Protein AF-A0A7S2LI93-F1 (afdb_monomer)

pLDDT: mean 73.01, std 23.86, range [32.16, 98.25]

Radius of gyration: 40.53 Å; Cα contacts (8 Å, |Δi|>4): 147; chains: 1; bounding box: 121×87×97 Å

Secondary structure (DSSP, 8-state):
-HHHHHHHHHHHHHHHHHHHHHHHHHHHHHHHTT----------------------------------------------------------------------------------------------------TTTSS-HHHHHHHHHHTT----S-HHHHHHHHHHHHHHHHHTTTTT-SS-SS--S----------GGGS-HHHHHHHHHHTT----S-HHHHHHHHHHSPPPGGGGGS---S--------SS---GGGS-HHHHHHHHHHTT----S-HHHHHHHHHHHHHHHHS--SS-----TTTS-HHHHHHHHHHTT----S-HHHHHHHHHHHHHHHHHHHHHHHHTTTS--------------TTTS-HHHHHHHHHHTT---TT--HHHHHHHHHH-

Mean predicted aligned error: 23.57 Å

InterPro domains:
  IPR003034 SAP domain [PF02037] (135-168)
  IPR003034 SAP domain [PF02037] (199-233)
  IPR003034 SAP domain [PF02037] (260-292)
  IPR003034 SAP domain [PF02037] (308-342)
  IPR003034 SAP domain [PF02037] (373-406)
  IPR003034 SAP domain [PS50800] (136-170)
  IPR003034 SAP domain [PS50800] (200-234)
  IPR003034 SAP domain [PS50800] (260-294)
  IPR003034 SAP domain [PS50800] (309-343)
  IPR003034 SAP domain [SM00513] (136-170)
  IPR003034 SAP domain [SM00513] (200-234)
  IPR003034 SAP domain [SM00513] (260-294)
  IPR003034 SAP domain [SM00513] (309-343)
  IPR003034 SAP domain [SM00513] (374-408)
  IPR036361 SAP domain superfamily [G3DSA:1.10.720.30] (111-182)
  IPR036361 SAP domain superfamily [G3DSA:1.10.720.30] (197-239)
  IPR036361 SAP domain superfamily [G3DSA:1.10.720.30] (240-297)
  IPR036361 SAP domain superfamily [G3DSA:1.10.720.30] (307-354)
  IPR036361 SAP domain superfamily [G3DSA:1.10.720.30] (355-408)
  IPR036361 SAP domain superfamily [SSF68906] (136-171)

Foldseek 3Di:
DVVVVVVVVVVVVVVVVVVVVVVVVVVVVVVVPPDDPPDDDDDDDDDDDDDDDDDDDDDDDDDDDDDDDDDDDDDDDDDDDDDDDDDDDDDDDDDDDDDDDDDDDDDDDDDDDDDDDDDDDDDDDDPPPPPPPQPLVPDDLVVLLVLCVVVVHDSDDDSVVSSVVNVVVVVVVVVVVVPVPPDDDDDDDDPPPPPPQPPCVPDDLVVLLVVCVLQVHDSDDDSVVSRVVCSVDPDDPVSVVPDDDDDDDDDDDPDDDPPLVPDDLVVLLVLCVVLVHDSDDDSVVSVVRSNVSVCVVVPPPPDPVPVVLVPDDLVVLLVLCVVVVHDSDDDSVVSVVRSVVVSVVVVVVVVVVVVVVPPPPPVPDPDPPPPPPLVPDDLVVLVVVCVVVVHDSPPDDSVVSSVVNVVD

Nearest PDB structures (foldseek):
  1zbh-assembly1_D  TM=9.101E-01  e=1.032E+00  Homo sapiens
  2kvu-assembly1_A  TM=5.995E-01  e=6.699E-01  Homo sapiens

Sequence (408 aa):
KAAAFDAVKEISRATRNLGSAVKRRISENANEVHGTGNMVAAKTHATPKAKRIEVVVQSARDEETSPDDCVRLREDYTMVCEEGASNSSPGNKRQSSQQQNESIGKKVKLNHEQGRFTGSTSLSTPLHVSNNDNMYSSLNLSELRQHCSNLNLSCKGTKATLITRLENQTTSTSTAFQDEVKSVNDVNDSMSIIEEDADFSGMKVVELREECQKRGIESNGRKAELVKRLNDHPMSHSDVQSLHVVGPKEKLSAEKIPEFRKMKVADLRGQCLMRGLSSDGKKADLIERLEEGAVLSLGKEPLEDILDFRKMNKTELREQCALRSIGDTGNKAELIKRLEENVQLGRQEYDQSNENVGDSISLDESNNLSPVNYKAMKVSELRQECKKRGIESRGLLKAQLVSALLGA

Organism: NCBI:txid163516

Solvent-accessible surface area (backbone atoms only — not comparable to full-atom values): 27825 Å² total; per-residue (Å²): 110,68,70,59,53,53,52,54,54,49,53,59,49,54,54,54,51,51,56,56,52,54,55,49,53,56,58,54,60,65,64,67,79,79,74,81,84,81,80,78,82,79,80,84,78,87,81,82,90,82,83,92,77,90,79,87,83,84,88,77,91,80,88,84,89,85,87,88,85,91,78,89,86,87,80,89,82,81,88,79,88,79,89,81,84,83,89,78,88,86,84,84,87,85,90,83,84,93,82,86,87,83,91,82,88,80,90,80,86,81,83,91,80,90,78,92,78,93,75,93,73,92,75,84,79,79,87,75,83,69,87,66,77,56,80,60,74,82,54,52,65,68,55,49,33,50,55,26,52,76,70,76,39,80,64,78,77,56,66,68,61,44,41,57,52,53,50,52,50,56,49,51,63,56,48,75,76,48,84,85,73,85,84,80,84,90,77,96,73,83,86,72,77,80,77,74,78,78,76,56,84,81,58,51,66,67,58,49,30,51,53,25,51,76,71,73,42,81,59,76,77,56,65,72,56,48,44,50,52,50,67,78,50,67,81,60,79,80,64,68,81,80,73,85,85,88,86,76,96,66,84,72,79,83,83,75,74,75,69,59,86,78,55,53,66,69,58,47,31,51,54,23,51,77,69,74,40,79,62,72,78,55,66,66,56,44,41,51,52,50,53,55,51,46,48,62,61,67,70,50,67,83,87,67,85,61,73,59,55,84,77,52,54,66,67,57,46,29,51,54,24,52,75,68,75,40,84,57,72,81,56,63,66,58,40,39,51,52,52,53,50,52,55,52,49,56,50,53,56,51,52,58,63,53,59,70,69,72,81,72,72,69,89,71,88,77,76,85,73,64,83,76,64,59,85,78,53,53,64,70,58,49,44,52,54,30,52,76,72,72,43,90,54,85,92,61,52,63,69,54,48,42,52,52,66,75,75,105

Structure (mmCIF, N/CA/C/O backbone):
data_AF-A0A7S2LI93-F1
#
_entry.id   AF-A0A7S2LI93-F1
#
loop_
_atom_site.group_PDB
_atom_site.id
_atom_site.type_symbol
_atom_site.label_atom_id
_atom_site.label_alt_id
_atom_site.label_comp_id
_atom_site.label_asym_id
_atom_site.label_entity_id
_atom_site.label_seq_id
_atom_site.pdbx_PDB_ins_code
_atom_site.Cartn_x
_atom_site.Cartn_y
_atom_site.Cartn_z
_atom_site.occupancy
_atom_site.B_iso_or_equiv
_atom_site.auth_seq_id
_atom_site.auth_comp_id
_atom_site.auth_asym_id
_atom_site.auth_atom_id
_atom_site.pdbx_PDB_model_num
ATOM 1 N N . LYS A 1 1 ? -25.533 -35.373 15.712 1.00 76.19 1 LYS A N 1
ATOM 2 C CA . LYS A 1 1 ? -24.337 -35.181 16.576 1.00 76.19 1 LYS A CA 1
ATOM 3 C C . LYS A 1 1 ? -23.227 -36.188 16.257 1.00 76.19 1 LYS A C 1
ATOM 5 O O . LYS A 1 1 ? -22.144 -35.725 15.948 1.00 76.19 1 LYS A O 1
ATOM 10 N N . ALA A 1 2 ? -23.482 -37.504 16.225 1.00 76.81 2 ALA A N 1
ATOM 11 C CA . ALA A 1 2 ? -22.471 -38.507 15.836 1.00 76.81 2 ALA A CA 1
ATOM 12 C C . ALA A 1 2 ? -21.859 -38.260 14.436 1.00 76.81 2 ALA A C 1
ATOM 14 O O . ALA A 1 2 ? -20.651 -38.099 14.326 1.00 76.81 2 ALA A O 1
ATOM 15 N N . ALA A 1 3 ? -22.691 -38.047 13.408 1.00 75.75 3 ALA A N 1
ATOM 16 C CA . ALA A 1 3 ? -22.215 -37.745 12.049 1.00 75.75 3 ALA A CA 1
ATOM 17 C C . ALA A 1 3 ? -21.351 -36.468 11.943 1.00 75.75 3 ALA A C 1
ATOM 19 O O . ALA A 1 3 ? -20.442 -36.391 11.124 1.00 75.75 3 ALA A O 1
ATOM 20 N N . ALA A 1 4 ? -21.599 -35.468 12.798 1.00 80.25 4 ALA A N 1
ATOM 21 C CA . ALA A 1 4 ? -20.785 -34.252 12.831 1.00 80.25 4 ALA A CA 1
ATOM 22 C C . ALA A 1 4 ? -19.398 -34.514 13.443 1.00 80.25 4 ALA A C 1
ATOM 24 O O . ALA A 1 4 ? -18.414 -33.910 13.028 1.00 80.25 4 ALA A O 1
ATOM 25 N N . PHE A 1 5 ? -19.308 -35.437 14.404 1.00 92.06 5 PHE A N 1
ATOM 26 C CA . PHE A 1 5 ? -18.040 -35.831 15.011 1.00 92.06 5 PHE A CA 1
ATOM 27 C C . PHE A 1 5 ? -17.174 -36.639 14.033 1.00 92.06 5 PHE A C 1
ATOM 29 O O . PHE A 1 5 ? -15.965 -36.415 13.951 1.00 92.06 5 PHE A O 1
ATOM 36 N N . ASP A 1 6 ? -17.794 -37.509 13.234 1.00 92.56 6 ASP A N 1
ATOM 37 C CA . ASP A 1 6 ? -17.095 -38.265 12.190 1.00 92.56 6 ASP A CA 1
ATOM 38 C C . ASP A 1 6 ? -16.570 -37.353 11.071 1.00 92.56 6 ASP A C 1
ATOM 40 O O . ASP A 1 6 ? -15.418 -37.501 10.661 1.00 92.56 6 ASP A O 1
ATOM 44 N N . ALA A 1 7 ? -17.341 -36.336 10.666 1.00 90.81 7 ALA A N 1
ATOM 45 C CA . ALA A 1 7 ? -16.896 -35.338 9.690 1.00 90.81 7 ALA A CA 1
ATOM 46 C C . ALA A 1 7 ? -15.675 -34.534 10.181 1.00 90.81 7 ALA A C 1
ATOM 48 O O . ALA A 1 7 ? -14.699 -34.362 9.452 1.00 90.81 7 ALA A O 1
ATOM 49 N N . VAL A 1 8 ? -15.670 -34.097 11.446 1.00 93.38 8 VAL A N 1
ATOM 50 C CA . VAL A 1 8 ? -14.519 -33.388 12.038 1.00 93.38 8 VAL A CA 1
ATOM 51 C C . VAL A 1 8 ? -13.284 -34.293 12.104 1.00 93.38 8 VAL A C 1
ATOM 53 O O . VAL A 1 8 ? -12.163 -33.848 11.840 1.00 93.38 8 VAL A O 1
ATOM 56 N N . LYS A 1 9 ? -13.470 -35.582 12.408 1.00 95.25 9 LYS A N 1
ATOM 57 C CA . LYS A 1 9 ? -12.381 -36.564 12.449 1.00 95.25 9 LYS A CA 1
ATOM 58 C C . LYS A 1 9 ? -11.787 -36.814 11.064 1.00 95.25 9 LYS A C 1
ATOM 60 O O . LYS A 1 9 ? -10.574 -37.005 10.958 1.00 95.25 9 LYS A O 1
ATOM 65 N N . GLU A 1 10 ? -12.606 -36.785 10.016 1.00 94.19 10 GLU A N 1
ATOM 66 C CA . GLU A 1 10 ? -12.141 -36.940 8.640 1.00 94.19 10 GLU A CA 1
ATOM 67 C C . GLU A 1 10 ? -11.366 -35.709 8.147 1.00 94.19 10 GLU A C 1
ATOM 69 O O . GLU A 1 10 ? -10.244 -35.850 7.656 1.00 94.19 10 GLU A O 1
ATOM 74 N N . ILE A 1 11 ? -11.876 -34.500 8.409 1.00 91.62 11 ILE A N 1
ATOM 75 C CA . ILE A 1 11 ? -11.173 -33.240 8.109 1.00 91.62 11 ILE A CA 1
ATOM 76 C C . ILE A 1 11 ? -9.807 -33.210 8.809 1.00 91.62 11 ILE A C 1
ATOM 78 O O . ILE A 1 11 ? -8.793 -32.874 8.201 1.00 91.62 11 ILE A O 1
ATOM 82 N N . SER A 1 12 ? -9.748 -33.642 10.071 1.00 92.38 12 SER A N 1
ATOM 83 C CA . SER A 1 12 ? -8.510 -33.695 10.859 1.00 92.38 12 SER A CA 1
ATOM 84 C C . SER A 1 12 ? -7.488 -34.733 10.351 1.00 92.38 12 SER A C 1
ATOM 86 O O . SER A 1 12 ? -6.286 -34.616 10.612 1.00 92.38 12 SER A O 1
ATOM 88 N N . ARG A 1 13 ? -7.934 -35.765 9.619 1.00 89.50 13 ARG A N 1
ATOM 89 C CA . ARG A 1 13 ? -7.047 -36.705 8.909 1.00 89.50 13 ARG A CA 1
ATOM 90 C C . ARG A 1 13 ? -6.559 -36.111 7.589 1.00 89.50 13 ARG A C 1
ATOM 92 O O . ARG A 1 13 ? -5.369 -36.209 7.294 1.00 89.50 13 ARG A O 1
ATOM 99 N N . ALA A 1 14 ? -7.443 -35.458 6.836 1.00 88.44 14 ALA A N 1
ATOM 100 C CA . ALA A 1 14 ? -7.101 -34.819 5.568 1.00 88.44 14 ALA A CA 1
ATOM 101 C C . ALA A 1 14 ? -6.037 -33.721 5.747 1.00 88.44 14 ALA A C 1
ATOM 103 O O . ALA A 1 14 ? -5.050 -33.690 5.010 1.00 88.44 14 ALA A O 1
ATOM 104 N N . THR A 1 15 ? -6.166 -32.880 6.777 1.00 87.69 15 THR A N 1
ATOM 105 C CA . THR A 1 15 ? -5.197 -31.807 7.064 1.00 87.69 15 THR A CA 1
ATOM 106 C C . THR A 1 15 ? -3.823 -32.337 7.479 1.00 87.69 15 THR A C 1
ATOM 108 O O . THR A 1 15 ? -2.802 -31.792 7.058 1.00 87.69 15 THR A O 1
ATOM 111 N N . ARG A 1 16 ? -3.762 -33.449 8.226 1.00 86.31 16 ARG A N 1
ATOM 112 C CA . ARG A 1 16 ? -2.491 -34.118 8.562 1.00 86.31 16 ARG A CA 1
ATOM 113 C C . ARG A 1 16 ? -1.775 -34.678 7.333 1.00 86.31 16 ARG A C 1
ATOM 115 O O . ARG A 1 16 ? -0.557 -34.539 7.221 1.00 86.31 16 ARG A O 1
ATOM 122 N N . ASN A 1 17 ? -2.520 -35.259 6.395 1.00 86.75 17 ASN A N 1
ATOM 123 C CA . ASN A 1 17 ? -1.941 -35.791 5.162 1.00 86.75 17 ASN A CA 1
ATOM 124 C C . ASN A 1 17 ? -1.380 -34.669 4.271 1.00 86.75 17 ASN A C 1
ATOM 126 O O . ASN A 1 17 ? -0.266 -34.803 3.760 1.00 86.75 17 ASN A O 1
ATOM 130 N N . LEU A 1 18 ? -2.081 -33.534 4.171 1.00 86.31 18 LEU A N 1
ATOM 131 C CA . LEU A 1 18 ? -1.614 -32.340 3.454 1.00 86.31 18 LEU A CA 1
ATOM 132 C C . LEU A 1 18 ? -0.286 -31.802 4.007 1.00 86.31 18 LEU A C 1
ATOM 134 O O . LEU A 1 18 ? 0.639 -31.563 3.232 1.00 86.31 18 LEU A O 1
ATOM 138 N N . GLY A 1 19 ? -0.144 -31.699 5.333 1.00 86.81 19 GLY A N 1
ATOM 139 C CA . GLY A 1 19 ? 1.111 -31.255 5.952 1.00 86.81 19 GLY A CA 1
ATOM 140 C C . GLY A 1 19 ? 2.307 -32.150 5.599 1.00 86.81 19 GLY A C 1
ATOM 141 O O . GLY A 1 19 ? 3.399 -31.658 5.313 1.00 86.81 19 GLY A O 1
ATOM 142 N N . SER A 1 20 ? 2.095 -33.469 5.537 1.00 83.12 20 SER A N 1
ATOM 143 C CA . SER A 1 20 ? 3.150 -34.419 5.156 1.00 83.12 20 SER A CA 1
ATOM 144 C C . SER A 1 20 ? 3.535 -34.344 3.670 1.00 83.12 20 SER A C 1
ATOM 146 O O . SER A 1 20 ? 4.706 -34.527 3.334 1.00 83.12 20 SER A O 1
ATOM 148 N N . ALA A 1 21 ? 2.581 -34.035 2.786 1.00 82.44 21 ALA A N 1
ATOM 149 C CA . ALA A 1 21 ? 2.818 -33.891 1.350 1.00 82.44 21 ALA A CA 1
ATOM 150 C C . ALA A 1 21 ? 3.587 -32.602 1.019 1.00 82.44 21 ALA A C 1
ATOM 152 O O . ALA A 1 21 ? 4.515 -32.624 0.211 1.00 82.44 21 ALA A O 1
ATOM 153 N N . VAL A 1 22 ? 3.258 -31.494 1.692 1.00 86.81 22 VAL A N 1
ATOM 154 C CA . VAL A 1 22 ? 3.973 -30.216 1.541 1.00 86.81 22 VAL A CA 1
ATOM 155 C C . VAL A 1 22 ? 5.427 -30.351 1.995 1.00 86.81 22 VAL A C 1
ATOM 157 O O . VAL A 1 22 ? 6.333 -29.927 1.281 1.00 86.81 22 VAL A O 1
ATOM 160 N N . LYS A 1 23 ? 5.675 -31.024 3.126 1.00 85.38 23 LYS A N 1
ATOM 161 C CA . LYS A 1 23 ? 7.039 -31.243 3.631 1.00 85.38 23 LYS A CA 1
ATOM 162 C C . LYS A 1 23 ? 7.899 -32.073 2.667 1.00 85.38 23 LYS A C 1
ATOM 164 O O . LYS A 1 23 ? 9.079 -31.777 2.520 1.00 85.38 23 LYS A O 1
ATOM 169 N N . ARG A 1 24 ? 7.301 -33.051 1.971 1.00 83.06 24 ARG A N 1
ATOM 170 C CA . ARG A 1 24 ? 7.979 -33.858 0.941 1.00 83.06 24 ARG A CA 1
ATOM 171 C C . ARG A 1 24 ? 8.369 -33.034 -0.293 1.00 83.06 24 ARG A C 1
ATOM 173 O O . ARG A 1 24 ? 9.510 -33.119 -0.735 1.00 83.06 24 ARG A O 1
ATOM 180 N N . ARG A 1 25 ? 7.475 -32.166 -0.780 1.00 77.75 25 ARG A N 1
ATOM 181 C CA . ARG A 1 25 ? 7.781 -31.273 -1.913 1.00 77.75 25 ARG A CA 1
ATOM 182 C C . ARG A 1 25 ? 8.875 -30.256 -1.598 1.00 77.75 25 ARG A C 1
ATOM 184 O O . ARG A 1 25 ? 9.708 -29.981 -2.451 1.00 77.75 25 ARG A O 1
ATOM 191 N N . ILE A 1 26 ? 8.901 -29.727 -0.374 1.00 78.50 26 ILE A N 1
ATOM 192 C CA . ILE A 1 26 ? 9.962 -28.802 0.051 1.00 78.50 26 ILE A CA 1
ATOM 193 C C . ILE A 1 26 ? 11.323 -29.516 0.069 1.00 78.50 26 ILE A C 1
ATOM 195 O O . ILE A 1 26 ? 12.309 -28.944 -0.387 1.00 78.50 26 ILE A O 1
ATOM 199 N N . SER A 1 27 ? 11.385 -30.775 0.524 1.00 74.31 27 SER A N 1
ATOM 200 C CA . SER A 1 27 ? 12.634 -31.548 0.487 1.00 74.31 27 SER A CA 1
ATOM 201 C C . SER A 1 27 ? 13.071 -31.962 -0.922 1.00 74.31 27 SER A C 1
ATOM 203 O O . SER A 1 27 ? 14.268 -32.049 -1.170 1.00 74.31 27 SER A O 1
ATOM 205 N N . GLU A 1 28 ? 12.137 -32.201 -1.847 1.00 77.75 28 GLU A N 1
ATOM 206 C CA . GLU A 1 28 ? 12.464 -32.533 -3.244 1.00 77.75 28 GLU A CA 1
ATOM 207 C C . GLU A 1 28 ? 13.039 -31.316 -3.988 1.00 77.75 28 GLU A C 1
ATOM 209 O O . GLU A 1 28 ? 14.080 -31.437 -4.628 1.00 77.75 28 GLU A O 1
ATOM 214 N N . ASN A 1 29 ? 12.463 -30.122 -3.798 1.00 70.94 29 ASN A N 1
ATOM 215 C CA . ASN A 1 29 ? 12.981 -28.887 -4.404 1.00 70.94 29 ASN A CA 1
ATOM 216 C C . ASN A 1 29 ? 14.377 -28.491 -3.895 1.00 70.94 29 ASN A C 1
ATOM 218 O O . ASN A 1 29 ? 15.146 -27.876 -4.629 1.00 70.94 29 ASN A O 1
ATOM 222 N N . ALA A 1 30 ? 14.724 -28.832 -2.651 1.00 65.12 30 ALA A N 1
ATOM 223 C CA . ALA A 1 30 ? 16.039 -28.515 -2.093 1.00 65.12 30 ALA A CA 1
ATOM 224 C C . ALA A 1 30 ? 17.186 -29.297 -2.766 1.00 65.12 30 ALA A C 1
ATOM 226 O O . ALA A 1 30 ? 18.325 -28.836 -2.756 1.00 65.12 30 ALA A O 1
ATOM 227 N N . ASN A 1 31 ? 16.897 -30.447 -3.386 1.00 59.25 31 ASN A N 1
ATOM 228 C CA . ASN A 1 31 ? 17.913 -31.276 -4.039 1.00 59.25 31 ASN A CA 1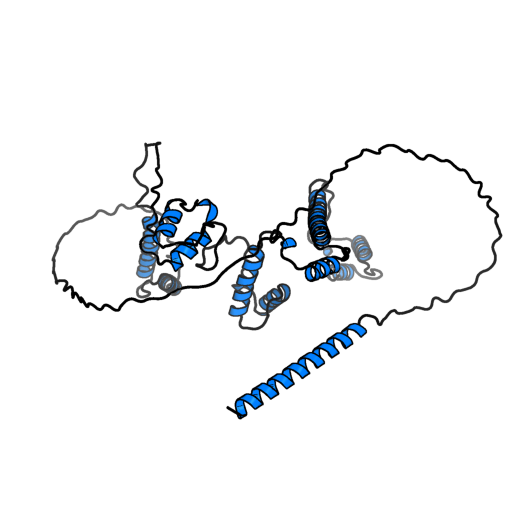
ATOM 229 C C . ASN A 1 31 ? 18.173 -30.899 -5.509 1.00 59.25 31 ASN A C 1
ATOM 231 O O . ASN A 1 31 ? 19.213 -31.275 -6.046 1.00 59.25 31 ASN A O 1
ATOM 235 N N . GLU A 1 32 ? 17.292 -30.134 -6.163 1.00 56.91 32 GLU A N 1
ATOM 236 C CA . GLU A 1 32 ? 17.481 -29.732 -7.569 1.00 56.91 32 GLU A CA 1
ATOM 237 C C . GLU A 1 32 ? 18.411 -28.515 -7.744 1.00 56.91 32 GLU A C 1
ATOM 239 O O . GLU A 1 32 ? 18.925 -28.280 -8.836 1.00 56.91 32 GLU A O 1
ATOM 244 N N . VAL A 1 33 ? 18.714 -27.768 -6.676 1.00 56.44 33 VAL A N 1
ATOM 245 C CA . VAL A 1 33 ? 19.474 -26.501 -6.763 1.00 56.44 33 VAL A CA 1
ATOM 246 C C . VAL A 1 33 ? 21.007 -26.693 -6.781 1.00 56.44 33 VAL A C 1
ATOM 248 O O . VAL A 1 33 ? 21.746 -25.744 -7.031 1.00 56.44 33 VAL A O 1
ATOM 251 N N . HIS A 1 34 ? 21.528 -27.916 -6.614 1.00 51.88 34 HIS A N 1
ATOM 252 C CA . HIS A 1 34 ? 22.983 -28.169 -6.558 1.00 51.88 34 HIS A CA 1
ATOM 253 C C . HIS A 1 34 ? 23.577 -29.003 -7.708 1.00 51.88 34 HIS A C 1
ATOM 255 O O . HIS A 1 34 ? 24.709 -29.475 -7.602 1.00 51.88 34 HIS A O 1
ATOM 261 N N . GLY A 1 35 ? 22.880 -29.161 -8.835 1.00 52.69 35 GLY A N 1
ATOM 262 C CA . GLY A 1 35 ? 23.283 -30.125 -9.863 1.00 52.69 35 GLY A CA 1
ATOM 263 C C . GLY A 1 35 ? 23.459 -29.603 -11.286 1.00 52.69 35 GLY A C 1
ATOM 264 O O . GLY A 1 35 ? 22.766 -30.118 -12.142 1.00 52.69 35 GLY A O 1
ATOM 265 N N . THR A 1 36 ? 24.412 -28.703 -11.574 1.00 47.56 36 THR A N 1
ATOM 266 C CA . THR A 1 36 ? 25.119 -28.654 -12.885 1.00 47.56 36 THR A CA 1
ATOM 267 C C . THR A 1 36 ? 26.450 -27.889 -12.786 1.00 47.56 36 THR A C 1
ATOM 269 O O . THR A 1 36 ? 26.617 -26.802 -13.340 1.00 47.56 36 THR A O 1
ATOM 272 N N . GLY A 1 37 ? 27.431 -28.458 -12.082 1.00 42.81 37 GLY A N 1
ATOM 273 C CA . GLY A 1 37 ? 28.840 -28.077 -12.218 1.00 42.81 37 GLY A CA 1
ATOM 274 C C . GLY A 1 37 ? 29.459 -28.814 -13.405 1.00 42.81 37 GLY A C 1
ATOM 275 O O . GLY A 1 37 ? 29.915 -29.945 -13.269 1.00 42.81 37 GLY A O 1
ATOM 276 N N . ASN A 1 38 ? 29.424 -28.193 -14.581 1.00 42.50 38 ASN A N 1
ATOM 277 C CA . ASN A 1 38 ? 29.971 -28.728 -15.826 1.00 42.50 38 ASN A CA 1
ATOM 278 C C . ASN A 1 38 ? 31.514 -28.715 -15.759 1.00 42.50 38 ASN A C 1
ATOM 280 O O . ASN A 1 38 ? 32.152 -27.697 -16.026 1.00 42.50 38 ASN A O 1
ATOM 284 N N . MET A 1 39 ? 32.123 -29.830 -15.341 1.00 40.38 39 MET A N 1
ATOM 285 C CA . MET A 1 39 ? 33.578 -30.009 -15.337 1.00 40.38 39 MET A CA 1
ATOM 286 C C . MET A 1 39 ? 34.092 -30.185 -16.770 1.00 40.38 39 MET A C 1
ATOM 288 O O . MET A 1 39 ? 34.087 -31.283 -17.326 1.00 40.38 39 MET A O 1
ATOM 292 N N . VAL A 1 40 ? 34.578 -29.097 -17.365 1.00 43.91 40 VAL A N 1
ATOM 293 C CA . VAL A 1 40 ? 35.367 -29.149 -18.599 1.00 43.91 40 VAL A CA 1
ATOM 294 C C . VAL A 1 40 ? 36.770 -29.646 -18.249 1.00 43.91 40 VAL A C 1
ATOM 296 O O . VAL A 1 40 ? 37.557 -28.958 -17.603 1.00 43.91 40 VAL A O 1
ATOM 299 N N . ALA A 1 41 ? 37.070 -30.873 -18.672 1.00 42.84 41 ALA A N 1
ATOM 300 C CA . ALA A 1 41 ? 38.381 -31.492 -18.559 1.00 42.84 41 ALA A CA 1
ATOM 301 C C . ALA A 1 41 ? 39.415 -30.736 -19.415 1.00 42.84 41 ALA A C 1
ATOM 303 O O . ALA A 1 41 ? 39.462 -30.883 -20.638 1.00 42.84 41 ALA A O 1
ATOM 304 N N . ALA A 1 42 ? 40.266 -29.938 -18.769 1.00 38.47 42 ALA A N 1
ATOM 305 C CA . ALA A 1 42 ? 41.441 -29.351 -19.400 1.00 38.47 42 ALA A CA 1
ATOM 306 C C . ALA A 1 42 ? 42.549 -30.411 -19.516 1.00 38.47 42 ALA A C 1
ATOM 308 O O . ALA A 1 42 ? 43.130 -30.870 -18.534 1.00 38.47 42 ALA A O 1
ATOM 309 N N . LYS A 1 43 ? 42.813 -30.803 -20.761 1.00 39.78 43 LYS A N 1
ATOM 310 C CA . LYS A 1 43 ? 43.894 -31.688 -21.197 1.00 39.78 43 LYS A CA 1
ATOM 311 C C . LYS A 1 43 ? 45.235 -30.971 -20.989 1.00 39.78 43 LYS A C 1
ATOM 313 O O . LYS A 1 43 ? 45.517 -29.980 -21.658 1.00 39.78 43 LYS A O 1
ATOM 318 N N . THR A 1 44 ? 46.060 -31.455 -20.067 1.00 38.56 44 THR A N 1
ATOM 319 C CA . THR A 1 44 ? 47.425 -30.964 -19.851 1.00 38.56 44 THR A CA 1
ATOM 320 C C . THR A 1 44 ? 48.351 -31.499 -20.945 1.00 38.56 44 THR A C 1
ATOM 322 O O . THR A 1 44 ? 48.585 -32.700 -21.063 1.00 38.56 44 THR A O 1
ATOM 325 N N . HIS A 1 45 ? 48.880 -30.595 -21.771 1.00 36.62 45 HIS A N 1
ATOM 326 C CA . HIS A 1 45 ? 50.003 -30.877 -22.660 1.00 36.62 45 HIS A CA 1
ATOM 327 C C . HIS A 1 45 ? 51.319 -30.654 -21.910 1.00 36.62 45 HIS A C 1
ATOM 329 O O . HIS A 1 45 ? 51.545 -29.605 -21.312 1.00 36.62 45 HIS A O 1
ATOM 335 N N . ALA A 1 46 ? 52.174 -31.672 -21.955 1.00 43.25 46 ALA A N 1
ATOM 336 C CA . ALA A 1 46 ? 53.531 -31.668 -21.438 1.00 43.25 46 ALA A CA 1
ATOM 337 C C . ALA A 1 46 ? 54.459 -30.759 -22.260 1.00 43.25 46 ALA A C 1
ATOM 339 O O . ALA A 1 46 ? 54.459 -30.830 -23.489 1.00 43.25 46 ALA A O 1
ATOM 340 N N . THR A 1 47 ? 55.325 -30.001 -21.583 1.00 46.00 47 THR A N 1
ATOM 341 C CA . THR A 1 47 ? 56.564 -29.435 -22.145 1.00 46.00 47 THR A CA 1
ATOM 342 C C . THR A 1 47 ? 57.698 -29.459 -21.102 1.00 46.00 47 THR A C 1
ATOM 344 O O . THR A 1 47 ? 57.428 -29.576 -19.904 1.00 46.00 47 THR A O 1
ATOM 347 N N . PRO A 1 48 ? 58.979 -29.454 -21.530 1.00 53.12 48 PRO A N 1
ATOM 348 C CA . PRO A 1 48 ? 60.084 -29.968 -20.727 1.00 53.12 48 PRO A CA 1
ATOM 349 C C . PRO A 1 48 ? 60.947 -28.892 -20.043 1.00 53.12 48 PRO A C 1
ATOM 351 O O . PRO A 1 48 ? 61.146 -27.803 -20.565 1.00 53.12 48 PRO A O 1
ATOM 354 N N . LYS A 1 49 ? 61.534 -29.306 -18.909 1.00 48.91 49 LYS A N 1
ATOM 355 C CA . LYS A 1 49 ? 62.835 -28.921 -18.318 1.00 48.91 49 LYS A CA 1
ATOM 356 C C . LYS A 1 49 ? 63.281 -27.453 -18.452 1.00 48.91 49 LYS A C 1
ATOM 358 O O . LYS A 1 49 ? 63.853 -27.064 -19.467 1.00 48.91 49 LYS A O 1
ATOM 363 N N . ALA A 1 50 ? 63.265 -26.728 -17.331 1.00 40.97 50 ALA A N 1
ATOM 364 C CA . ALA A 1 50 ? 64.156 -25.590 -17.120 1.00 40.97 50 ALA A CA 1
ATOM 365 C C . ALA A 1 50 ? 64.729 -25.553 -15.691 1.00 40.97 50 ALA A C 1
ATOM 367 O O . ALA A 1 50 ? 64.061 -25.825 -14.700 1.00 40.97 50 ALA A O 1
ATOM 368 N N . LYS A 1 51 ? 66.030 -25.272 -15.687 1.00 46.16 51 LYS A N 1
ATOM 369 C CA . LYS A 1 51 ? 67.051 -25.173 -14.643 1.00 46.16 51 LYS A CA 1
ATOM 370 C C . LYS A 1 51 ? 66.621 -24.621 -13.272 1.00 46.16 51 LYS A C 1
ATOM 372 O O . LYS A 1 51 ? 66.032 -23.555 -13.155 1.00 46.16 51 LYS A O 1
ATOM 377 N N . ARG A 1 52 ? 67.093 -25.345 -12.252 1.00 44.69 52 ARG A N 1
ATOM 378 C CA . ARG A 1 52 ? 67.295 -24.961 -10.849 1.00 44.69 52 ARG A CA 1
ATOM 379 C C . ARG A 1 52 ? 68.120 -23.669 -10.761 1.00 44.69 52 ARG A C 1
ATOM 381 O O . ARG A 1 52 ? 69.281 -23.665 -11.164 1.00 44.69 52 ARG A O 1
ATOM 388 N N . ILE A 1 53 ? 67.517 -22.607 -10.234 1.00 43.88 53 ILE A N 1
ATOM 389 C CA . ILE A 1 53 ? 68.207 -21.413 -9.738 1.00 43.88 53 ILE A CA 1
ATOM 390 C C . ILE A 1 53 ? 67.987 -21.409 -8.227 1.00 43.88 53 ILE A C 1
ATOM 392 O O . ILE A 1 53 ? 66.855 -21.318 -7.759 1.00 43.88 53 ILE A O 1
ATOM 396 N N . GLU A 1 54 ? 69.072 -21.587 -7.480 1.00 45.81 54 GLU A N 1
ATOM 397 C CA . GLU A 1 54 ? 69.110 -21.373 -6.038 1.00 45.81 54 GLU A CA 1
ATOM 398 C C . GLU A 1 54 ? 69.120 -19.863 -5.789 1.00 45.81 54 GLU A C 1
ATOM 400 O O . GLU A 1 54 ? 70.042 -19.170 -6.217 1.00 45.81 54 GLU A O 1
ATOM 405 N N . VAL A 1 55 ? 68.084 -19.351 -5.122 1.00 42.06 55 VAL A N 1
ATOM 406 C CA . VAL A 1 55 ? 68.092 -18.002 -4.552 1.00 42.06 55 VAL A CA 1
ATOM 407 C C . VAL A 1 55 ? 68.101 -18.143 -3.039 1.00 42.06 55 VAL A C 1
ATOM 409 O O . VAL A 1 55 ? 67.173 -18.661 -2.422 1.00 42.06 55 VAL A O 1
ATOM 412 N N . VAL A 1 56 ? 69.225 -17.705 -2.488 1.00 43.03 56 VAL A N 1
ATOM 413 C CA . VAL A 1 56 ? 69.537 -17.525 -1.076 1.00 43.03 56 VAL A CA 1
ATOM 414 C C . VAL A 1 56 ? 68.563 -16.506 -0.479 1.00 43.03 56 VAL A C 1
ATOM 416 O O . VAL A 1 56 ? 68.540 -15.356 -0.908 1.00 43.03 56 VAL A O 1
ATOM 419 N N . VAL A 1 57 ? 67.776 -16.915 0.518 1.00 46.03 57 VAL A N 1
ATOM 420 C CA . VAL A 1 57 ? 67.020 -15.993 1.378 1.00 46.03 57 VAL A CA 1
ATOM 421 C C . VAL A 1 57 ? 67.819 -15.818 2.663 1.00 46.03 57 VAL A C 1
ATOM 423 O O . VAL A 1 57 ? 67.912 -16.730 3.482 1.00 46.03 57 VAL A O 1
ATOM 426 N N . GLN A 1 58 ? 68.439 -14.647 2.799 1.00 42.56 58 GLN A N 1
ATOM 427 C CA . GLN A 1 58 ? 69.016 -14.165 4.047 1.00 42.56 58 GLN A CA 1
ATOM 428 C C . GLN A 1 58 ? 67.932 -13.482 4.882 1.00 42.56 58 GLN A C 1
ATOM 430 O O . GLN A 1 58 ? 67.150 -12.668 4.401 1.00 42.56 58 GLN A O 1
ATOM 435 N N . SER A 1 59 ? 67.916 -13.876 6.144 1.00 43.69 59 SER A N 1
ATOM 436 C CA . SER A 1 59 ? 67.084 -13.426 7.250 1.00 43.69 59 SER A CA 1
ATOM 437 C C . SER A 1 59 ? 67.584 -12.124 7.890 1.00 43.69 59 SER A C 1
ATOM 439 O O . SER A 1 59 ? 68.766 -12.030 8.214 1.00 43.69 59 SER A O 1
ATOM 441 N N . ALA A 1 60 ? 66.657 -11.210 8.187 1.00 42.59 60 ALA A N 1
ATOM 442 C CA . ALA A 1 60 ? 66.715 -10.160 9.218 1.00 42.59 60 ALA A CA 1
ATOM 443 C C . ALA A 1 60 ? 65.249 -9.968 9.681 1.00 42.59 60 ALA A C 1
ATOM 445 O O . ALA A 1 60 ? 64.385 -9.820 8.821 1.00 42.59 60 ALA A O 1
ATOM 446 N N . ARG A 1 61 ? 64.804 -10.298 10.906 1.00 45.25 61 ARG A N 1
ATOM 447 C CA . ARG A 1 61 ? 65.071 -9.718 12.244 1.00 45.25 61 ARG A CA 1
ATOM 448 C C . ARG A 1 61 ? 64.977 -8.195 12.271 1.00 45.25 61 ARG A C 1
ATOM 450 O O . ARG A 1 61 ? 65.842 -7.573 11.682 1.00 45.25 61 ARG A O 1
ATOM 457 N N . ASP A 1 62 ? 63.912 -7.714 12.922 1.00 39.94 62 ASP A N 1
ATOM 458 C CA . ASP A 1 62 ? 63.789 -6.599 13.889 1.00 39.94 62 ASP A CA 1
ATOM 459 C C . ASP A 1 62 ? 62.307 -6.642 14.355 1.00 39.94 62 ASP A C 1
ATOM 461 O O . ASP A 1 62 ? 61.399 -6.592 13.528 1.00 39.94 62 ASP A O 1
ATOM 465 N N . GLU A 1 63 ? 61.965 -7.198 15.525 1.00 46.97 63 GLU A N 1
ATOM 466 C CA . GLU A 1 63 ? 61.843 -6.526 16.838 1.00 46.97 63 GLU A CA 1
ATOM 467 C C . GLU A 1 63 ? 61.342 -5.077 16.766 1.00 46.97 63 GLU A C 1
ATOM 469 O O . GLU A 1 63 ? 62.065 -4.228 16.279 1.00 46.97 63 GLU A O 1
ATOM 474 N N . GLU A 1 64 ? 60.122 -4.819 17.263 1.00 47.47 64 GLU A N 1
ATOM 475 C CA . GLU A 1 64 ? 59.845 -3.853 18.344 1.00 47.47 64 GLU A CA 1
ATOM 476 C C . GLU A 1 64 ? 58.416 -4.069 18.888 1.00 47.47 64 GLU A C 1
ATOM 478 O O . GLU A 1 64 ? 57.402 -3.849 18.226 1.00 47.47 64 GLU A O 1
ATOM 483 N N . THR A 1 65 ? 58.352 -4.551 20.127 1.00 42.59 65 THR A N 1
ATOM 484 C CA . THR A 1 65 ? 57.183 -4.548 21.011 1.00 42.59 65 THR A CA 1
ATOM 485 C C . THR A 1 65 ? 57.121 -3.218 21.758 1.00 42.59 65 THR A C 1
ATOM 487 O O . THR A 1 65 ? 58.071 -2.881 22.459 1.00 42.59 65 THR A O 1
ATOM 490 N N . SER A 1 66 ? 55.991 -2.514 21.682 1.00 44.91 66 SER A N 1
ATOM 491 C CA . SER A 1 66 ? 55.679 -1.359 22.535 1.00 44.91 66 SER A CA 1
ATOM 492 C C . SER A 1 66 ? 54.635 -1.763 23.589 1.00 44.91 66 SER A C 1
ATOM 494 O O . SER A 1 66 ? 53.566 -2.251 23.210 1.00 44.91 66 SER A O 1
ATOM 496 N N . PRO A 1 67 ? 54.930 -1.615 24.894 1.00 55.50 67 PRO A N 1
ATOM 497 C CA . PRO A 1 67 ? 53.969 -1.810 25.969 1.00 55.50 67 PRO A CA 1
ATOM 498 C C . PRO A 1 67 ? 53.691 -0.482 26.680 1.00 55.50 67 PRO A C 1
ATOM 500 O O . PRO A 1 67 ? 54.609 0.056 27.275 1.00 55.50 67 PRO A O 1
ATOM 503 N N . ASP A 1 68 ? 52.454 0.010 26.663 1.00 40.53 68 ASP A N 1
ATOM 504 C CA . ASP A 1 68 ? 51.921 0.925 27.686 1.00 40.53 68 ASP A CA 1
ATOM 505 C C . ASP A 1 68 ? 50.410 1.097 27.464 1.00 40.53 68 ASP A C 1
ATOM 507 O O . ASP A 1 68 ? 49.978 1.652 26.460 1.00 40.53 68 ASP A O 1
ATOM 511 N N . ASP A 1 69 ? 49.604 0.495 28.344 1.00 39.53 69 ASP A N 1
ATOM 512 C CA . ASP A 1 69 ? 48.579 1.208 29.124 1.00 39.53 69 ASP A CA 1
ATOM 513 C C . ASP A 1 69 ? 47.640 0.224 29.838 1.00 39.53 69 ASP A C 1
ATOM 515 O O . ASP A 1 69 ? 46.592 -0.211 29.360 1.00 39.53 69 ASP A O 1
ATOM 519 N N . CYS A 1 70 ? 48.048 -0.103 31.064 1.00 38.44 70 CYS A N 1
ATOM 520 C CA . CYS A 1 70 ? 47.189 -0.631 32.110 1.00 38.44 70 CYS A CA 1
ATOM 521 C C . CYS A 1 70 ? 46.601 0.546 32.898 1.00 38.44 70 CYS A C 1
ATOM 523 O O . CYS A 1 70 ? 47.294 1.115 33.741 1.00 38.44 70 CYS A O 1
ATOM 525 N N . VAL A 1 71 ? 45.306 0.835 32.746 1.00 46.25 71 VAL A N 1
ATOM 526 C CA . VAL A 1 71 ? 44.555 1.571 33.774 1.00 46.25 71 VAL A CA 1
ATOM 527 C C . VAL A 1 71 ? 43.322 0.781 34.197 1.00 46.25 71 VAL A C 1
ATOM 529 O O . VAL A 1 71 ? 42.392 0.518 33.443 1.00 46.25 71 VAL A O 1
ATOM 532 N N . ARG A 1 72 ? 43.393 0.395 35.470 1.00 47.28 72 ARG A N 1
ATOM 533 C CA . ARG A 1 72 ? 42.360 -0.150 36.348 1.00 47.28 72 ARG A CA 1
ATOM 534 C C . ARG A 1 72 ? 41.038 0.605 36.219 1.00 47.28 72 ARG A C 1
ATOM 536 O O . ARG A 1 72 ? 41.030 1.797 36.497 1.00 47.28 72 ARG A O 1
ATOM 543 N N . LEU A 1 73 ? 39.929 -0.115 36.065 1.00 41.00 73 LEU A N 1
ATOM 544 C CA . LEU A 1 73 ? 38.726 0.172 36.846 1.00 41.00 73 LEU A CA 1
ATOM 545 C C . LEU A 1 73 ? 38.094 -1.134 37.326 1.00 41.00 73 LEU A C 1
ATOM 547 O O . LEU A 1 73 ? 37.846 -2.073 36.575 1.00 41.00 73 LEU A O 1
ATOM 551 N N . ARG A 1 74 ? 37.943 -1.165 38.643 1.00 42.38 74 ARG A N 1
ATOM 552 C CA . ARG A 1 74 ? 37.408 -2.209 39.497 1.00 42.38 74 ARG A CA 1
ATOM 553 C C . ARG A 1 74 ? 36.133 -1.593 40.048 1.00 42.38 74 ARG A C 1
ATOM 555 O O . ARG A 1 74 ? 36.246 -0.625 40.791 1.00 42.38 74 ARG A O 1
ATOM 562 N N . GLU A 1 75 ? 34.971 -2.110 39.680 1.00 48.59 75 GLU A N 1
ATOM 563 C CA . GLU A 1 75 ? 33.729 -1.770 40.368 1.00 48.59 75 GLU A CA 1
ATOM 564 C C . GLU A 1 75 ? 32.973 -3.051 40.692 1.00 48.59 75 GLU A C 1
ATOM 566 O O . GLU A 1 75 ? 32.565 -3.82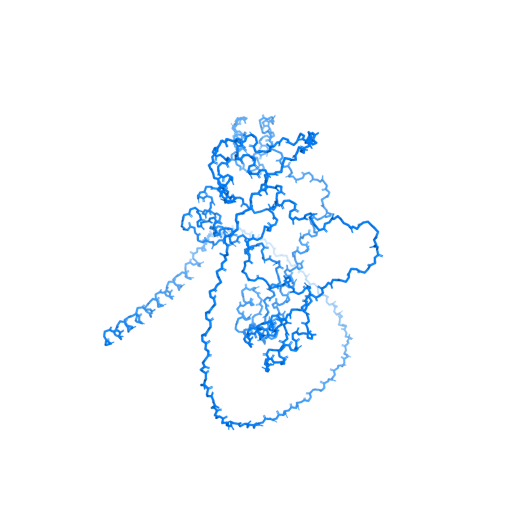5 39.826 1.00 48.59 75 GLU A O 1
ATOM 571 N N . ASP A 1 76 ? 32.889 -3.271 41.998 1.00 49.56 76 ASP A N 1
ATOM 572 C CA . ASP A 1 76 ? 32.074 -4.258 42.666 1.00 49.56 76 ASP A CA 1
ATOM 573 C C . ASP A 1 76 ? 30.597 -3.919 42.419 1.00 49.56 76 ASP A C 1
ATOM 575 O O . ASP A 1 76 ? 30.162 -2.807 42.717 1.00 49.56 76 ASP A O 1
ATOM 579 N N . TYR A 1 77 ? 29.809 -4.872 41.917 1.00 42.75 77 TYR A N 1
ATOM 580 C CA . TYR A 1 77 ? 28.353 -4.786 42.016 1.00 42.75 77 TYR A CA 1
ATOM 581 C C . TYR A 1 77 ? 27.814 -5.990 42.775 1.00 42.75 77 TYR A C 1
ATOM 583 O O . TYR A 1 77 ? 27.899 -7.145 42.354 1.00 42.75 77 TYR A O 1
ATOM 591 N N . THR A 1 78 ? 27.316 -5.668 43.959 1.00 44.84 78 THR A N 1
ATOM 592 C CA . THR A 1 78 ? 26.709 -6.536 44.950 1.00 44.84 78 THR A CA 1
ATOM 593 C C . THR A 1 78 ? 25.354 -7.049 44.475 1.00 44.84 78 THR A C 1
ATOM 595 O O . THR A 1 78 ? 24.514 -6.319 43.955 1.00 44.84 78 THR A O 1
ATOM 598 N N . MET A 1 79 ? 25.144 -8.343 44.702 1.00 39.97 79 MET A N 1
ATOM 599 C CA . MET A 1 79 ? 23.847 -9.003 44.639 1.00 39.97 79 MET A CA 1
ATOM 600 C C . MET A 1 79 ? 22.967 -8.517 45.796 1.00 39.97 79 MET A C 1
ATOM 602 O O . MET A 1 79 ? 23.356 -8.660 46.955 1.00 39.97 79 MET A O 1
ATOM 606 N N . VAL A 1 80 ? 21.767 -8.024 45.491 1.00 44.66 80 VAL A N 1
ATOM 607 C CA . VAL A 1 80 ? 20.667 -7.925 46.457 1.00 44.66 80 VAL A CA 1
ATOM 608 C C . VAL A 1 80 ? 19.504 -8.744 45.915 1.00 44.66 80 VAL A C 1
ATOM 610 O O . VAL A 1 80 ? 18.862 -8.385 44.930 1.00 44.66 80 VAL A O 1
ATOM 613 N N . CYS A 1 81 ? 19.288 -9.888 46.557 1.00 38.22 81 CYS A N 1
ATOM 614 C CA . CYS A 1 81 ? 18.046 -10.637 46.498 1.00 38.22 81 CYS A CA 1
ATOM 615 C C . CYS A 1 81 ? 17.071 -9.975 47.474 1.00 38.22 81 CYS A C 1
ATOM 617 O O . CYS A 1 81 ? 17.387 -9.894 48.659 1.00 38.22 81 CYS A O 1
ATOM 619 N N . GLU A 1 82 ? 15.888 -9.575 47.014 1.00 38.78 82 GLU A N 1
ATOM 620 C CA . GLU A 1 82 ? 14.746 -9.388 47.908 1.00 38.78 82 GLU A CA 1
ATOM 621 C C . GLU A 1 82 ? 13.581 -10.265 47.454 1.00 38.78 82 GLU A C 1
ATOM 623 O O . GLU A 1 82 ? 13.069 -10.183 46.336 1.00 38.78 82 GLU A O 1
ATOM 628 N N . GLU A 1 83 ? 13.227 -11.160 48.369 1.00 34.81 83 GLU A N 1
ATOM 629 C CA . GLU A 1 83 ? 12.005 -11.935 48.415 1.00 34.81 83 GLU A CA 1
ATOM 630 C C . GLU A 1 83 ? 10.828 -11.014 48.763 1.00 34.81 83 GLU A C 1
ATOM 632 O O . GLU A 1 83 ? 10.939 -10.131 49.610 1.00 34.81 83 GLU A O 1
ATOM 637 N N . GLY A 1 84 ? 9.667 -11.261 48.159 1.00 34.88 84 GLY A N 1
ATOM 638 C CA . GLY A 1 84 ? 8.440 -10.525 48.454 1.00 34.88 84 GLY A CA 1
ATOM 639 C C . GLY A 1 84 ? 7.208 -11.337 48.090 1.00 34.88 84 GLY A C 1
ATOM 640 O O . GLY A 1 84 ? 6.539 -11.071 47.097 1.00 34.88 84 GLY A O 1
ATOM 641 N N . ALA A 1 85 ? 6.951 -12.379 48.876 1.00 34.78 85 ALA A N 1
ATOM 642 C CA . ALA A 1 85 ? 5.723 -13.157 48.843 1.00 34.78 85 ALA A CA 1
ATOM 643 C C . ALA A 1 85 ? 4.522 -12.374 49.417 1.00 34.78 85 ALA A C 1
ATOM 645 O O . ALA A 1 85 ? 4.684 -11.353 50.084 1.00 34.78 85 ALA A O 1
ATOM 646 N N . SER A 1 86 ? 3.344 -12.998 49.276 1.00 34.50 86 SER A N 1
ATOM 647 C CA . SER A 1 86 ? 2.124 -12.846 50.092 1.00 34.50 86 SER A CA 1
ATOM 648 C C . SER A 1 86 ? 0.979 -12.050 49.435 1.00 34.50 86 SER A C 1
ATOM 650 O O . SER A 1 86 ? 1.090 -10.873 49.127 1.00 34.50 86 SER A O 1
ATOM 652 N N . ASN A 1 87 ? -0.095 -12.762 49.062 1.00 35.72 87 ASN A N 1
ATOM 653 C CA . ASN A 1 87 ? -1.421 -12.747 49.721 1.00 35.72 87 ASN A CA 1
ATOM 654 C C . ASN A 1 87 ? -2.382 -11.809 48.963 1.00 35.72 87 ASN A C 1
ATOM 656 O O . ASN A 1 87 ? -1.969 -10.790 48.445 1.00 35.72 87 ASN A O 1
ATOM 660 N N . SER A 1 88 ? -3.684 -12.006 48.822 1.00 35.41 88 SER A N 1
ATOM 661 C CA . SER A 1 88 ? -4.636 -13.067 49.132 1.00 35.41 88 SER A CA 1
ATOM 662 C C . SER A 1 88 ? -5.964 -12.600 48.514 1.00 35.41 88 SER A C 1
ATOM 664 O O . SER A 1 88 ? -6.289 -11.416 48.532 1.00 35.41 88 SER A O 1
ATOM 666 N N . SER A 1 89 ? -6.728 -13.543 47.976 1.00 33.75 89 SER A N 1
ATOM 667 C CA . SER A 1 89 ? -8.142 -13.424 47.576 1.00 33.75 89 SER A CA 1
ATOM 668 C C . SER A 1 89 ? -9.059 -13.118 48.795 1.00 33.75 89 SER A C 1
ATOM 670 O O . SER A 1 89 ? -8.547 -13.046 49.911 1.00 33.75 89 SER A O 1
ATOM 672 N N . PRO A 1 90 ? -10.404 -13.208 48.719 1.00 58.75 90 PRO A N 1
ATOM 673 C CA . PRO A 1 90 ? -11.418 -12.556 47.871 1.00 58.75 90 PRO A CA 1
ATOM 674 C C . PRO A 1 90 ? -12.507 -11.864 48.743 1.00 58.75 90 PRO A C 1
ATOM 676 O O . PRO A 1 90 ? -12.543 -12.046 49.958 1.00 58.75 90 PRO A O 1
ATOM 679 N N . GLY A 1 91 ? -13.503 -11.175 48.158 1.00 32.16 91 GLY A N 1
ATOM 680 C CA . GLY A 1 91 ? -14.747 -10.957 48.917 1.00 32.16 91 GLY A CA 1
ATOM 681 C C . GLY A 1 91 ? -15.798 -9.975 48.397 1.00 32.16 91 GLY A C 1
ATOM 682 O O . GLY A 1 91 ? -15.568 -8.776 48.371 1.00 32.16 91 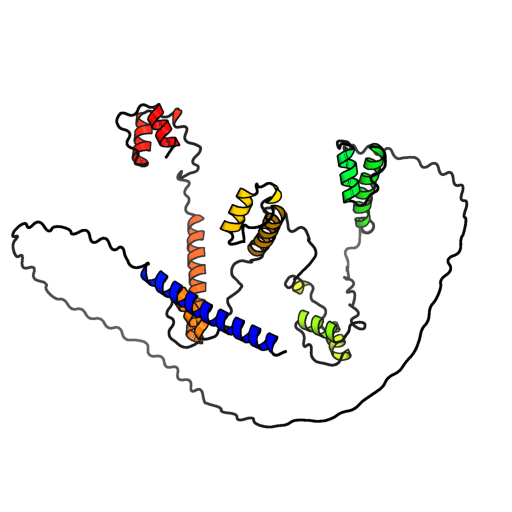GLY A O 1
ATOM 683 N N . ASN A 1 92 ? -17.004 -10.531 48.204 1.00 34.62 92 ASN A N 1
ATOM 684 C CA . ASN A 1 92 ? -18.345 -9.946 48.403 1.00 34.62 92 ASN A CA 1
ATOM 685 C C . ASN A 1 92 ? -18.865 -8.910 47.383 1.00 34.62 92 ASN A C 1
ATOM 687 O O . ASN A 1 92 ? -18.281 -7.860 47.179 1.00 34.62 92 ASN A O 1
ATOM 691 N N . LYS A 1 93 ? -19.918 -9.219 46.606 1.00 35.91 93 LYS A N 1
ATOM 692 C CA . LYS A 1 93 ? -21.359 -9.453 46.918 1.00 35.91 93 LYS A CA 1
ATOM 693 C C . LYS A 1 93 ? -22.187 -8.155 46.950 1.00 35.91 93 LYS A C 1
ATOM 695 O O . LYS A 1 93 ? -21.813 -7.210 47.626 1.00 35.91 93 LYS A O 1
ATOM 700 N N . ARG A 1 94 ? -23.404 -8.292 46.386 1.00 36.94 94 ARG A N 1
ATOM 701 C CA . ARG A 1 94 ? -24.657 -7.508 46.557 1.00 36.94 94 ARG A CA 1
ATOM 702 C C . ARG A 1 94 ? -24.828 -6.290 45.634 1.00 36.94 94 ARG A C 1
ATOM 704 O O . ARG A 1 94 ? -23.995 -5.405 45.618 1.00 36.94 94 ARG A O 1
ATOM 711 N N . GLN A 1 95 ? -25.767 -6.354 44.678 1.00 39.06 95 GLN A N 1
ATOM 712 C CA . GLN A 1 95 ? -27.243 -6.182 44.754 1.00 39.06 95 GLN A CA 1
ATOM 713 C C . GLN A 1 95 ? -27.648 -4.708 44.604 1.00 39.06 95 GLN A C 1
ATOM 715 O O . GLN A 1 95 ? -27.308 -3.932 45.486 1.00 39.06 95 GLN A O 1
ATOM 720 N N . SER A 1 96 ? -28.460 -4.392 43.583 1.00 42.34 96 SER A N 1
ATOM 721 C CA . SER A 1 96 ? -29.651 -3.507 43.650 1.00 42.34 96 SER A CA 1
ATOM 722 C C . SER A 1 96 ? -30.247 -3.298 42.232 1.00 42.34 96 SER A C 1
ATOM 724 O O . SER A 1 96 ? -29.517 -3.045 41.281 1.00 42.34 96 SER A O 1
ATOM 726 N N . SER A 1 97 ? -31.493 -3.758 42.011 1.00 43.09 97 SER A N 1
ATOM 727 C CA . SER A 1 97 ? -32.726 -2.977 41.699 1.00 43.09 97 SER A CA 1
ATOM 728 C C . SER A 1 97 ? -32.672 -2.166 40.390 1.00 43.09 97 SER A C 1
ATOM 730 O O . SER A 1 97 ? -31.844 -1.279 40.262 1.00 43.09 97 SER A O 1
ATOM 732 N N . GLN A 1 98 ? -33.450 -2.428 39.332 1.00 43.53 98 GLN A N 1
ATOM 733 C CA . GLN A 1 98 ? -34.918 -2.513 39.188 1.00 43.53 98 GLN A CA 1
ATOM 734 C C . GLN A 1 98 ? -35.662 -1.223 39.595 1.00 43.53 98 GLN A C 1
ATOM 736 O O . GLN A 1 98 ? -36.009 -1.064 40.757 1.00 43.53 98 GLN A O 1
ATOM 741 N N . GLN A 1 99 ? -35.924 -0.353 38.609 1.00 43.22 99 GLN A N 1
ATOM 742 C CA . GLN A 1 99 ? -36.951 0.712 38.540 1.00 43.22 99 GLN A CA 1
ATOM 743 C C . GLN A 1 99 ? -36.959 1.190 37.067 1.00 43.22 99 GLN A C 1
ATOM 745 O O . GLN A 1 99 ? -35.902 1.527 36.548 1.00 43.22 99 GLN A O 1
ATOM 750 N N . GLN A 1 100 ? -37.960 0.898 36.228 1.00 39.94 100 GLN A N 1
ATOM 751 C CA . GLN A 1 100 ? -39.315 1.468 36.106 1.00 39.94 100 GLN A CA 1
ATOM 752 C C . GLN A 1 100 ? -39.370 2.971 35.759 1.00 39.94 100 GLN A C 1
ATOM 754 O O . GLN A 1 100 ? -38.743 3.780 36.432 1.00 39.94 100 GLN A O 1
ATOM 759 N N . ASN A 1 101 ? -40.240 3.265 34.773 1.00 36.97 101 ASN A N 1
ATOM 760 C CA . ASN A 1 101 ? -40.881 4.549 34.417 1.00 36.97 101 ASN A CA 1
ATOM 761 C C . ASN A 1 101 ? -40.096 5.448 33.437 1.00 36.97 101 ASN A C 1
ATOM 763 O O . ASN A 1 101 ? -38.883 5.543 33.516 1.00 36.97 101 ASN A O 1
ATOM 767 N N . GLU A 1 102 ? -40.676 6.152 32.462 1.00 38.25 102 GLU A N 1
ATOM 768 C CA . GLU A 1 102 ? -42.056 6.328 32.008 1.00 38.25 102 GLU A CA 1
ATOM 769 C C . GLU A 1 102 ? -42.029 7.017 30.629 1.00 38.25 102 GLU A C 1
ATOM 771 O O . GLU A 1 102 ? -41.088 7.714 30.253 1.00 38.25 102 GLU A O 1
ATOM 776 N N . SER A 1 103 ? -43.100 6.801 29.879 1.00 47.31 103 SER A N 1
ATOM 777 C CA . SER A 1 103 ? -43.437 7.373 28.580 1.00 47.31 103 SER A CA 1
ATOM 778 C C . SER A 1 103 ? -43.839 8.848 28.650 1.00 47.31 103 SER A C 1
ATOM 780 O O . SER A 1 103 ? -44.753 9.177 29.400 1.00 47.31 103 SER A O 1
ATOM 782 N N . ILE A 1 104 ? -43.314 9.705 27.766 1.00 42.66 104 ILE A N 1
ATOM 783 C CA . ILE A 1 104 ? -43.973 10.975 27.411 1.00 42.66 104 ILE A CA 1
ATOM 784 C C . ILE A 1 104 ? -43.851 11.216 25.903 1.00 42.66 104 ILE A C 1
ATOM 786 O O . ILE A 1 104 ? -42.818 11.639 25.393 1.00 42.66 104 ILE A O 1
ATOM 790 N N . GLY A 1 105 ? -44.951 10.972 25.190 1.00 42.91 105 GLY A N 1
ATOM 791 C CA . GLY A 1 105 ? -45.168 11.485 23.844 1.00 42.91 105 GLY A CA 1
ATOM 792 C C . GLY A 1 105 ? -45.632 12.941 23.893 1.00 42.91 105 GLY A C 1
ATOM 793 O O . GLY A 1 105 ? -46.546 13.282 24.643 1.00 42.91 105 GLY A O 1
ATOM 794 N N . LYS A 1 106 ? -45.047 13.799 23.055 1.00 45.00 106 LYS A N 1
ATOM 795 C CA . LYS A 1 106 ? -45.588 15.130 22.758 1.00 45.00 106 LYS A CA 1
ATOM 796 C C . LYS A 1 106 ? -45.727 15.304 21.250 1.00 45.00 106 LYS A C 1
ATOM 798 O O . LYS A 1 106 ? -44.754 15.446 20.521 1.00 45.00 106 LYS A O 1
ATOM 803 N N . LYS A 1 107 ? -46.988 15.273 20.810 1.00 44.69 107 LYS A N 1
ATOM 804 C CA . LYS A 1 107 ? -47.457 15.761 19.510 1.00 44.69 107 LYS A CA 1
ATOM 805 C C . LYS A 1 107 ? -47.323 17.283 19.496 1.00 44.69 107 LYS A C 1
ATOM 807 O O . LYS A 1 107 ? -47.962 17.944 20.310 1.00 44.69 107 LYS A O 1
ATOM 812 N N . VAL A 1 108 ? -46.574 17.827 18.544 1.00 42.91 108 VAL A N 1
ATOM 813 C CA . VAL A 1 108 ? -46.612 19.256 18.216 1.00 42.91 108 VAL A CA 1
ATOM 814 C C . VAL A 1 108 ? -47.401 19.407 16.919 1.00 42.91 108 VAL A C 1
ATOM 816 O O . VAL A 1 108 ? -46.999 18.918 15.867 1.00 42.91 108 VAL A O 1
ATOM 819 N N . LYS A 1 109 ? -48.577 20.029 17.034 1.00 46.78 109 LYS A N 1
ATOM 820 C CA . LYS A 1 109 ? -49.347 20.574 15.913 1.00 46.78 109 LYS A CA 1
ATOM 821 C C . LYS A 1 109 ? -48.684 21.894 15.522 1.00 46.78 109 LYS A C 1
ATOM 823 O O . LYS A 1 109 ? -48.540 22.751 16.388 1.00 46.78 109 LYS A O 1
ATOM 828 N N . LEU A 1 110 ? -48.318 22.061 14.255 1.00 43.00 110 LEU A N 1
ATOM 829 C CA . LEU A 1 110 ? -47.968 23.370 13.708 1.00 43.00 110 LEU A CA 1
ATOM 830 C C . LEU A 1 110 ? -49.078 23.844 12.781 1.00 43.00 110 LEU A C 1
ATOM 832 O O . LEU A 1 110 ? -49.585 23.098 11.942 1.00 43.00 110 LEU A O 1
ATOM 836 N N . ASN A 1 111 ? -49.481 25.078 13.053 1.00 40.00 111 ASN A N 1
ATOM 837 C CA . ASN A 1 111 ? -50.600 25.766 12.458 1.00 40.00 111 ASN A CA 1
ATOM 838 C C . ASN A 1 111 ? -50.247 26.314 11.078 1.00 40.00 111 ASN A C 1
ATOM 840 O O . ASN A 1 111 ? -49.121 26.701 10.780 1.00 40.00 111 ASN A O 1
ATOM 844 N N . HIS A 1 112 ? -51.298 26.336 10.277 1.00 44.28 112 HIS A N 1
ATOM 845 C CA . HIS A 1 112 ? -51.457 26.953 8.978 1.00 44.28 112 HIS A CA 1
ATOM 846 C C . HIS A 1 112 ? -51.600 28.469 9.147 1.00 44.28 112 HIS A C 1
ATOM 848 O O . HIS A 1 112 ? -52.585 28.911 9.732 1.00 44.28 112 HIS A O 1
ATOM 854 N N . GLU A 1 113 ? -50.669 29.256 8.608 1.00 41.06 113 GLU A N 1
ATOM 855 C CA . GLU A 1 113 ? -50.867 30.694 8.403 1.00 41.06 113 GLU A CA 1
ATOM 856 C C . GLU A 1 113 ? -50.606 31.066 6.943 1.00 41.06 113 GLU A C 1
ATOM 858 O O . GLU A 1 113 ? -49.512 30.928 6.397 1.00 41.06 113 GLU A O 1
ATOM 863 N N . GLN A 1 114 ? -51.683 31.522 6.308 1.00 44.66 114 GLN A N 1
ATOM 864 C CA . GLN A 1 114 ? -51.697 32.168 5.009 1.00 44.66 114 GLN A CA 1
ATOM 865 C C . GLN A 1 114 ? -51.367 33.648 5.211 1.00 44.66 114 GLN A C 1
ATOM 867 O O . GLN A 1 114 ? -52.151 34.378 5.811 1.00 44.66 114 GLN A O 1
ATOM 872 N N . GLY A 1 115 ? -50.238 34.100 4.668 1.00 38.78 115 GLY A N 1
ATOM 873 C CA . GLY A 1 115 ? -49.860 35.510 4.616 1.00 38.78 115 GLY A CA 1
ATOM 874 C C . GLY A 1 115 ? -49.674 35.968 3.175 1.00 38.78 115 GLY A C 1
ATOM 875 O O . GLY A 1 115 ? -48.646 35.702 2.560 1.00 38.78 115 GLY A O 1
ATOM 876 N N . ARG A 1 116 ? -50.683 36.658 2.631 1.00 44.56 116 ARG A N 1
ATOM 877 C CA . ARG A 1 116 ? -50.561 37.503 1.434 1.00 44.56 116 ARG A CA 1
ATOM 878 C C . ARG A 1 116 ? -49.613 38.660 1.750 1.00 44.56 116 ARG A C 1
ATOM 880 O O . ARG A 1 116 ? -49.906 39.435 2.654 1.00 44.56 116 ARG A O 1
ATOM 887 N N . PHE A 1 117 ? -48.570 38.847 0.947 1.00 40.03 117 PHE A N 1
ATOM 888 C CA . PHE A 1 117 ? -47.850 40.116 0.890 1.00 40.03 117 PHE A CA 1
ATOM 889 C C . PHE A 1 117 ? -47.617 40.513 -0.568 1.00 40.03 117 PHE A C 1
ATOM 891 O O . PHE A 1 117 ? -46.832 39.910 -1.295 1.00 40.03 117 PHE A O 1
ATOM 898 N N . THR A 1 118 ? -48.381 41.509 -1.004 1.00 52.19 118 THR A N 1
ATOM 899 C CA . THR A 1 118 ? -48.170 42.269 -2.233 1.00 52.19 118 THR A CA 1
ATOM 900 C C . THR A 1 118 ? -47.138 43.348 -1.932 1.00 52.19 118 THR A C 1
ATOM 902 O O . THR A 1 118 ? -47.424 44.266 -1.167 1.00 52.19 118 THR A O 1
ATOM 905 N N . GLY A 1 119 ? -45.951 43.243 -2.521 1.00 38.09 119 GLY A N 1
ATOM 906 C CA . GLY A 1 119 ? -44.886 44.226 -2.353 1.00 38.09 119 GLY A CA 1
ATOM 907 C C . GLY A 1 119 ? -44.059 44.326 -3.622 1.00 38.09 119 GLY A C 1
ATOM 908 O O . GLY A 1 119 ? -43.115 43.572 -3.819 1.00 38.09 119 GLY A O 1
ATOM 909 N N . SER A 1 120 ? -44.463 45.239 -4.498 1.00 46.56 120 SER A N 1
ATOM 910 C CA . SER A 1 120 ? -43.690 45.711 -5.637 1.00 46.56 120 SER A CA 1
ATOM 911 C C . SER A 1 120 ? -42.479 46.499 -5.140 1.00 46.56 120 SER A C 1
ATOM 913 O O . SER A 1 120 ? -42.630 47.617 -4.649 1.00 46.56 120 SER A O 1
ATOM 915 N N . THR A 1 121 ? -41.283 45.951 -5.306 1.00 39.03 121 THR A N 1
ATOM 916 C CA . THR A 1 121 ? -40.038 46.713 -5.199 1.00 39.03 121 THR A CA 1
ATOM 917 C C . THR A 1 121 ? -39.219 46.497 -6.461 1.00 39.03 121 THR A C 1
ATOM 919 O O . THR A 1 121 ? -38.628 45.450 -6.710 1.00 39.03 121 THR A O 1
ATOM 922 N N . SER A 1 122 ? -39.240 47.529 -7.298 1.00 49.78 122 SER A N 1
ATOM 923 C CA . SER A 1 122 ? -38.331 47.752 -8.410 1.00 49.78 122 SER A CA 1
ATOM 924 C C . SER A 1 122 ? -36.905 47.887 -7.874 1.00 49.78 122 SER A C 1
ATOM 926 O O . SER A 1 122 ? -36.528 48.943 -7.367 1.00 49.78 122 SER A O 1
ATOM 928 N N . LEU A 1 123 ? -36.126 46.813 -7.970 1.00 38.94 123 LEU A N 1
ATOM 929 C CA . LEU A 1 123 ? -34.693 46.820 -7.704 1.00 38.94 123 LEU A CA 1
ATOM 930 C C . LEU A 1 123 ? -33.942 46.929 -9.030 1.00 38.94 123 LEU A C 1
ATOM 932 O O . LEU A 1 123 ? -33.951 46.031 -9.869 1.00 38.94 123 LEU A O 1
ATOM 936 N N . SER A 1 124 ? -33.322 48.091 -9.196 1.00 43.59 124 SER A N 1
ATOM 937 C CA . SER A 1 124 ? -32.318 48.424 -10.193 1.00 43.59 124 SER A CA 1
ATOM 938 C C . SER A 1 124 ? -31.169 47.415 -10.168 1.00 43.59 124 SER A C 1
ATOM 940 O O . SER A 1 124 ? -30.427 47.333 -9.190 1.00 43.59 124 SER A O 1
ATOM 942 N N . THR A 1 125 ? -31.008 46.672 -11.259 1.00 43.56 125 THR A N 1
ATOM 943 C CA . THR A 1 125 ? -29.853 45.809 -11.513 1.00 43.56 125 THR A CA 1
ATOM 944 C C . THR A 1 125 ? -28.605 46.658 -11.778 1.00 43.56 125 THR A C 1
ATOM 946 O O . THR A 1 125 ? -28.614 47.440 -12.734 1.00 43.56 125 THR A O 1
ATOM 949 N N . PRO A 1 126 ? -27.514 46.501 -11.011 1.00 44.09 126 PRO A N 1
ATOM 950 C CA . PRO A 1 126 ? -26.210 47.006 -11.407 1.00 44.09 126 PRO A CA 1
ATOM 951 C C . PRO A 1 126 ? -25.699 46.129 -12.553 1.00 44.09 126 PRO A C 1
ATOM 953 O O . PRO A 1 126 ? -25.528 44.920 -12.393 1.00 44.09 126 PRO A O 1
ATOM 956 N N . LEU A 1 127 ? -25.466 46.730 -13.719 1.00 38.62 127 LEU A N 1
ATOM 957 C CA . LEU A 1 127 ? -24.769 46.097 -14.837 1.00 38.62 127 LEU A CA 1
ATOM 958 C C . LEU A 1 127 ? -23.291 45.906 -14.463 1.00 38.62 127 LEU A C 1
ATOM 960 O O . LEU A 1 127 ? -22.434 46.678 -14.886 1.00 38.62 127 LEU A O 1
ATOM 964 N N . HIS A 1 128 ? -22.978 44.884 -13.664 1.00 43.66 128 HIS A N 1
ATOM 965 C CA . HIS A 1 128 ? -21.617 44.369 -13.596 1.00 43.66 128 HIS A CA 1
ATOM 966 C C . HIS A 1 128 ? -21.449 43.347 -14.720 1.00 43.66 128 HIS A C 1
ATOM 968 O O . HIS A 1 128 ? -21.768 42.169 -14.584 1.00 43.66 128 HIS A O 1
ATOM 974 N N . VAL A 1 129 ? -20.978 43.834 -15.868 1.00 47.00 129 VAL A N 1
ATOM 975 C CA . VAL A 1 129 ? -20.464 42.996 -16.953 1.00 47.00 129 VAL A CA 1
ATOM 976 C C . VAL A 1 129 ? -19.120 42.440 -16.487 1.00 47.00 129 VAL A C 1
ATOM 978 O O . VAL A 1 129 ? -18.059 42.976 -16.795 1.00 47.00 129 VAL A O 1
ATOM 981 N N . SER A 1 130 ? -19.158 41.400 -15.661 1.00 46.00 130 SER A N 1
ATOM 982 C CA . SER A 1 130 ? -18.007 40.526 -15.485 1.00 46.00 130 SER A CA 1
ATOM 983 C C . SER A 1 130 ? -18.041 39.562 -16.665 1.00 46.00 130 SER A C 1
ATOM 985 O O . SER A 1 130 ? -18.867 38.653 -16.697 1.00 46.00 130 SER A O 1
ATOM 987 N N . ASN A 1 131 ? -17.158 39.774 -17.643 1.00 46.25 131 ASN A N 1
ATOM 988 C CA . ASN A 1 131 ? -16.853 38.826 -18.721 1.00 46.25 131 ASN A CA 1
ATOM 989 C C . ASN A 1 131 ? -16.168 37.561 -18.160 1.00 46.25 131 ASN A C 1
ATOM 991 O O . ASN A 1 131 ? -15.121 37.141 -18.644 1.00 46.25 131 ASN A O 1
ATOM 995 N N . ASN A 1 132 ? -16.728 36.968 -17.105 1.00 52.81 132 ASN A N 1
ATOM 996 C CA . ASN A 1 132 ? -16.434 35.591 -16.774 1.00 52.81 132 ASN A CA 1
ATOM 997 C C . ASN A 1 132 ? -17.186 34.777 -17.808 1.00 52.81 132 ASN A C 1
ATOM 999 O O . ASN A 1 132 ? -18.398 34.590 -17.694 1.00 52.81 132 ASN A O 1
ATOM 1003 N N . ASP A 1 133 ? -16.459 34.358 -18.841 1.00 68.06 133 ASP A N 1
ATOM 1004 C CA . ASP A 1 133 ? -16.882 33.302 -19.744 1.00 68.06 133 ASP A CA 1
ATOM 1005 C C . ASP A 1 133 ? -17.363 32.141 -18.885 1.00 68.06 133 ASP A C 1
ATOM 1007 O O . ASP A 1 133 ? -16.591 31.388 -18.291 1.00 68.06 133 ASP A O 1
ATOM 1011 N N . ASN A 1 134 ? -18.681 32.090 -18.733 1.00 81.25 134 ASN A N 1
ATOM 1012 C CA . ASN A 1 134 ? -19.349 31.165 -17.858 1.00 81.25 134 ASN A CA 1
ATOM 1013 C C . ASN A 1 134 ? -18.981 29.765 -18.338 1.00 81.25 134 ASN A C 1
ATOM 1015 O O . ASN A 1 134 ? -19.407 29.341 -19.414 1.00 81.25 134 ASN A O 1
ATOM 1019 N N . MET A 1 135 ? -18.147 29.078 -17.556 1.00 91.38 135 MET A N 1
ATOM 1020 C CA . MET A 1 135 ? -17.559 27.776 -17.874 1.00 91.38 135 MET A CA 1
ATOM 1021 C C . MET A 1 135 ? -18.616 26.757 -18.333 1.00 91.38 135 MET A C 1
ATOM 1023 O O . MET A 1 135 ? -18.320 25.845 -19.099 1.00 91.38 135 MET A O 1
ATOM 1027 N N . TYR A 1 136 ? -19.869 26.938 -17.909 1.00 94.62 136 TYR A N 1
ATOM 1028 C CA . TYR A 1 136 ? -20.999 26.076 -18.241 1.00 94.62 136 TYR A CA 1
ATOM 1029 C C . TYR A 1 136 ? -21.683 26.397 -19.586 1.00 94.62 136 TYR A C 1
ATOM 1031 O O . TYR A 1 136 ? -22.445 25.572 -20.095 1.00 94.62 136 TYR A O 1
ATOM 1039 N N . SER A 1 137 ? -21.413 27.548 -20.208 1.00 94.69 137 SER A N 1
ATOM 1040 C CA . SER A 1 137 ? -22.007 27.947 -21.495 1.00 94.69 137 SER A CA 1
ATOM 1041 C C . SER A 1 137 ? -21.531 27.085 -22.669 1.00 94.69 137 SER A C 1
ATOM 1043 O O . SER A 1 137 ? -22.312 26.816 -23.592 1.00 94.69 137 SER A O 1
ATOM 1045 N N . SER A 1 138 ? -20.285 26.601 -22.619 1.00 95.44 138 SER A N 1
ATOM 1046 C CA . SER A 1 138 ? -19.684 25.739 -23.647 1.00 95.44 138 SER A CA 1
ATOM 1047 C C . SER A 1 138 ? -20.160 24.283 -23.582 1.00 95.44 138 SER A C 1
ATOM 1049 O O . SER A 1 138 ? -20.076 23.579 -24.586 1.00 95.44 138 SER A O 1
ATOM 1051 N N . LEU A 1 139 ? -20.719 23.840 -22.449 1.00 96.69 139 LEU A N 1
ATOM 1052 C CA . LEU A 1 139 ? -21.149 22.455 -22.252 1.00 96.69 139 LEU A CA 1
ATOM 1053 C C . LEU A 1 139 ? -22.428 22.109 -23.023 1.00 96.69 139 LEU A C 1
ATOM 1055 O O . LEU A 1 139 ? -23.346 22.921 -23.203 1.00 96.69 139 LEU A O 1
ATOM 1059 N N . ASN A 1 140 ? -22.525 20.854 -23.441 1.00 97.69 140 ASN A N 1
ATOM 1060 C CA . ASN A 1 140 ? -23.709 20.302 -24.085 1.00 97.69 140 ASN A CA 1
ATOM 1061 C C . ASN A 1 140 ? -24.813 19.993 -23.058 1.00 97.69 140 ASN A C 1
ATOM 1063 O O . ASN A 1 140 ? -24.572 19.846 -21.860 1.00 97.69 140 ASN A O 1
ATOM 1067 N N . LEU A 1 141 ? -26.066 19.869 -23.517 1.00 97.81 141 LEU A N 1
ATOM 1068 C CA . LEU A 1 141 ? -27.212 19.653 -22.617 1.00 97.81 141 LEU A CA 1
ATOM 1069 C C . LEU A 1 141 ? -27.090 18.360 -21.785 1.00 97.81 141 LEU A C 1
ATOM 1071 O O . LEU A 1 141 ? -27.554 18.320 -20.646 1.00 97.81 141 LEU A O 1
ATOM 1075 N N . SER A 1 142 ? -26.482 17.310 -22.344 1.00 97.75 142 SER A N 1
ATOM 1076 C CA . SER A 1 142 ? -26.214 16.047 -21.643 1.00 97.75 142 SER A CA 1
ATOM 1077 C C . SER A 1 142 ? -25.208 16.220 -20.503 1.00 97.75 142 SER A C 1
ATOM 1079 O O . SER A 1 142 ? -25.458 15.748 -19.397 1.00 97.75 142 SER A O 1
ATOM 1081 N N . GLU A 1 143 ? -24.117 16.945 -20.749 1.00 97.81 143 GLU A N 1
ATOM 1082 C CA . GLU A 1 143 ? -23.056 17.227 -19.772 1.00 97.81 143 GLU A CA 1
ATOM 1083 C C . GLU A 1 143 ? -23.588 18.089 -18.626 1.00 97.81 143 GLU A C 1
ATOM 1085 O O . GLU A 1 143 ? -23.348 17.793 -17.458 1.00 97.81 143 GLU A O 1
ATOM 1090 N N . LEU A 1 144 ? -24.418 19.089 -18.935 1.00 97.94 144 LEU A N 1
ATOM 1091 C CA . LEU A 1 144 ? -25.074 19.917 -17.920 1.00 97.94 144 LEU A CA 1
ATOM 1092 C C . LEU A 1 144 ? -26.002 19.102 -17.012 1.00 97.94 144 LEU A C 1
ATOM 1094 O O . LEU A 1 144 ? -26.021 19.306 -15.800 1.00 97.94 144 LEU A O 1
ATOM 1098 N N . ARG A 1 145 ? -26.751 18.139 -17.564 1.00 98.00 145 ARG A N 1
ATOM 1099 C CA . ARG A 1 145 ? -27.579 17.223 -16.758 1.00 98.00 145 ARG A CA 1
ATOM 1100 C C . ARG A 1 145 ? -26.727 16.318 -15.879 1.00 98.00 145 ARG A C 1
ATOM 1102 O O . ARG A 1 145 ? -27.093 16.092 -14.731 1.00 98.00 145 ARG A O 1
ATOM 1109 N N . GLN A 1 146 ? -25.598 15.836 -16.392 1.00 97.62 146 GLN A N 1
ATOM 1110 C CA . GLN A 1 146 ? -24.656 15.032 -15.620 1.00 97.62 146 GLN A CA 1
ATOM 1111 C C . GLN A 1 146 ? -24.055 15.835 -14.458 1.00 97.62 146 GLN A C 1
ATOM 1113 O O . GLN A 1 146 ? -24.055 15.352 -13.330 1.00 97.62 146 GLN A O 1
ATOM 1118 N N . HIS A 1 147 ? -23.630 17.079 -14.697 1.00 97.00 147 HIS A N 1
ATOM 1119 C CA . HIS A 1 147 ? -23.145 17.976 -13.644 1.00 97.00 147 HIS A CA 1
ATOM 1120 C C . HIS A 1 147 ? -24.215 18.256 -12.583 1.00 97.00 147 HIS A C 1
ATOM 1122 O O . HIS A 1 147 ? -23.929 18.145 -11.392 1.00 97.00 147 HIS A O 1
ATOM 1128 N N . CYS A 1 148 ? -25.462 18.527 -12.987 1.00 97.38 148 CYS A N 1
ATOM 1129 C CA . CYS A 1 148 ? -26.570 18.659 -12.040 1.00 97.38 148 CYS A CA 1
ATOM 1130 C C . CYS A 1 148 ? -26.788 17.373 -11.229 1.00 97.38 148 CYS A C 1
ATOM 1132 O O . CYS A 1 148 ? -26.944 17.450 -10.015 1.00 97.38 148 CYS A O 1
ATOM 1134 N N . SER A 1 149 ? -26.754 16.199 -11.867 1.00 97.38 149 SER A N 1
ATOM 1135 C CA . SER A 1 149 ? -26.917 14.910 -11.181 1.00 97.38 149 SER A CA 1
ATOM 1136 C C . SER A 1 149 ? -25.814 14.658 -10.154 1.00 97.38 149 SER A C 1
ATOM 1138 O O . SER A 1 149 ? -26.106 14.164 -9.071 1.00 97.38 149 SER A O 1
ATOM 1140 N N . ASN A 1 150 ? -24.566 15.016 -10.467 1.00 96.19 150 ASN A N 1
ATOM 1141 C CA . ASN A 1 150 ? -23.429 14.853 -9.556 1.00 96.19 150 ASN A CA 1
ATOM 1142 C C . ASN A 1 150 ? -23.539 15.752 -8.315 1.00 96.19 150 ASN A C 1
ATOM 1144 O O . ASN A 1 150 ? -23.061 15.384 -7.247 1.00 96.19 150 ASN A O 1
ATOM 1148 N N . LEU A 1 151 ? -24.181 16.916 -8.450 1.00 96.12 151 LEU A N 1
ATOM 1149 C CA . LEU A 1 151 ? -24.425 17.865 -7.360 1.00 96.12 151 LEU A CA 1
ATOM 1150 C C . LEU A 1 151 ? -25.784 17.652 -6.669 1.00 96.12 151 LEU A C 1
ATOM 1152 O O . LEU A 1 151 ? -26.200 18.490 -5.875 1.00 96.12 151 LEU A O 1
ATOM 1156 N N . ASN A 1 152 ? -26.491 16.554 -6.968 1.00 96.44 152 ASN A N 1
ATOM 1157 C CA . ASN A 1 152 ? -27.842 16.265 -6.466 1.00 96.44 152 ASN A CA 1
ATOM 1158 C C . ASN A 1 152 ? -28.878 17.369 -6.777 1.00 96.44 152 ASN A C 1
ATOM 1160 O O . ASN A 1 152 ? -29.832 17.585 -6.031 1.00 96.44 152 ASN A O 1
ATOM 1164 N N . LEU A 1 153 ? -28.717 18.060 -7.908 1.00 96.69 153 LEU A N 1
ATOM 1165 C CA . LEU A 1 153 ? -29.626 19.091 -8.405 1.00 96.69 153 LEU A CA 1
ATOM 1166 C C . LEU A 1 153 ? -30.628 18.511 -9.415 1.00 96.69 153 LEU A C 1
ATOM 1168 O O . LEU A 1 153 ? -30.364 17.542 -10.132 1.00 96.69 153 LEU A O 1
ATOM 1172 N N . SER A 1 154 ? -31.793 19.152 -9.538 1.00 97.25 154 SER A N 1
ATOM 1173 C CA . SER A 1 154 ? -32.799 18.759 -10.534 1.00 97.25 154 SER A CA 1
ATOM 1174 C C . SER A 1 154 ? -32.238 18.822 -11.962 1.00 97.25 154 SER A C 1
ATOM 1176 O O . SER A 1 154 ? -31.774 19.869 -12.420 1.00 97.25 154 SER A O 1
ATOM 1178 N N . CYS A 1 155 ? -32.347 17.706 -12.690 1.00 97.19 155 CYS A N 1
ATOM 1179 C CA . CYS A 1 155 ? -31.877 17.552 -14.072 1.00 97.19 155 CYS A CA 1
ATOM 1180 C C . CYS A 1 155 ? -32.925 17.950 -15.132 1.00 97.19 155 CYS A C 1
ATOM 1182 O O . CYS A 1 155 ? -32.712 17.742 -16.328 1.00 97.19 155 CYS A O 1
ATOM 1184 N N . LYS A 1 156 ? -34.091 18.466 -14.723 1.00 97.75 156 LYS A N 1
ATOM 1185 C CA . LYS A 1 156 ? -35.160 18.899 -15.639 1.00 97.75 156 LYS A CA 1
ATOM 1186 C C . LYS A 1 156 ? -34.966 20.369 -16.037 1.00 97.75 156 LYS A C 1
ATOM 1188 O O . LYS A 1 156 ? -34.581 21.190 -15.201 1.00 97.75 156 LYS A O 1
ATOM 1193 N N . GLY A 1 157 ? -35.278 20.686 -17.297 1.00 96.94 157 GLY A N 1
ATOM 1194 C CA . GLY A 1 157 ? -35.257 22.049 -17.839 1.00 96.94 157 GLY A CA 1
ATOM 1195 C C . GLY A 1 157 ? -34.529 22.193 -19.181 1.00 96.94 157 GLY A C 1
ATOM 1196 O O . GLY A 1 157 ? -34.037 21.213 -19.754 1.00 96.94 157 GLY A O 1
ATOM 1197 N N . THR A 1 158 ? -34.496 23.429 -19.685 1.00 98.19 158 THR A N 1
ATOM 1198 C CA . THR A 1 158 ? -33.719 23.847 -20.863 1.00 98.19 158 THR A CA 1
ATOM 1199 C C . THR A 1 158 ? -32.252 24.091 -20.489 1.00 98.19 158 THR A C 1
ATOM 1201 O O . THR A 1 158 ? -31.925 24.230 -19.308 1.00 98.19 158 THR A O 1
ATOM 1204 N N . LYS A 1 159 ? -31.359 24.179 -21.488 1.00 97.50 159 LYS A N 1
ATOM 1205 C CA . LYS A 1 159 ? -29.917 24.426 -21.285 1.00 97.50 159 LYS A CA 1
ATOM 1206 C C . LYS A 1 159 ? -29.662 25.625 -20.357 1.00 97.50 159 LYS A C 1
ATOM 1208 O O . LYS A 1 159 ? -28.945 25.485 -19.374 1.00 97.50 159 LYS A O 1
ATOM 1213 N N . ALA A 1 160 ? -30.336 26.748 -20.614 1.00 96.94 160 ALA A N 1
ATOM 1214 C CA . ALA A 1 160 ? -30.227 27.962 -19.806 1.00 96.94 160 ALA A CA 1
ATOM 1215 C C . ALA A 1 160 ? -30.591 27.727 -18.328 1.00 96.94 160 ALA A C 1
ATOM 1217 O O . ALA A 1 160 ? -29.842 28.116 -17.442 1.00 96.94 160 ALA A O 1
ATOM 1218 N N . THR A 1 161 ? -31.686 27.007 -18.049 1.00 97.62 161 THR A N 1
ATOM 1219 C CA . THR A 1 161 ? -32.109 26.748 -16.658 1.00 97.62 161 THR A CA 1
ATOM 1220 C C . THR A 1 161 ? -31.134 25.872 -15.871 1.00 97.62 161 THR A C 1
ATOM 1222 O O . THR A 1 161 ? -31.057 25.996 -14.651 1.00 97.62 161 THR A O 1
ATOM 1225 N N . LEU A 1 162 ? -30.409 24.973 -16.546 1.00 97.62 162 LEU A N 1
ATOM 1226 C CA . LEU A 1 162 ? -29.401 24.129 -15.903 1.00 97.62 162 LEU A CA 1
ATOM 1227 C C . LEU A 1 162 ? -28.129 24.924 -15.608 1.00 97.62 162 LEU A C 1
ATOM 1229 O O . LEU A 1 162 ? -27.587 24.785 -14.518 1.00 97.62 162 LEU A O 1
ATOM 1233 N N . ILE A 1 163 ? -27.708 25.790 -16.535 1.00 97.00 163 ILE A N 1
ATOM 1234 C CA . ILE A 1 163 ? -26.562 26.690 -16.351 1.00 97.00 163 ILE A CA 1
ATOM 1235 C C . ILE A 1 163 ? -26.786 27.589 -15.130 1.00 97.00 163 ILE A C 1
ATOM 1237 O O . ILE A 1 163 ? -26.002 27.520 -14.191 1.00 97.00 163 ILE A O 1
ATOM 1241 N N . THR A 1 164 ? -27.914 28.305 -15.065 1.00 95.75 164 THR A N 1
ATOM 1242 C CA . THR A 1 164 ? -28.236 29.179 -13.921 1.00 95.75 164 THR A CA 1
ATOM 1243 C C . THR A 1 164 ? -28.255 28.421 -12.594 1.00 95.75 164 THR A C 1
ATOM 1245 O O . THR A 1 164 ? -27.839 28.935 -11.560 1.00 95.75 164 THR A O 1
ATOM 1248 N N . ARG A 1 165 ? -28.729 27.169 -12.600 1.00 96.69 165 ARG A N 1
ATOM 1249 C CA . ARG A 1 165 ? -28.763 26.341 -11.390 1.00 96.69 165 ARG A CA 1
ATOM 1250 C C . ARG A 1 165 ? -27.359 25.939 -10.930 1.00 96.69 165 ARG A C 1
ATOM 1252 O O . ARG A 1 165 ? -27.107 25.948 -9.730 1.00 96.69 165 ARG A O 1
ATOM 1259 N N . LEU A 1 166 ? -26.468 25.597 -11.861 1.00 96.06 166 LEU A N 1
ATOM 1260 C CA . LEU A 1 166 ? -25.072 25.272 -11.561 1.00 96.06 166 LEU A CA 1
ATOM 1261 C C . LEU A 1 166 ? -24.304 26.501 -11.066 1.00 96.06 166 LEU A C 1
ATOM 1263 O O . LEU A 1 166 ? -23.588 26.400 -10.073 1.00 96.06 166 LEU A O 1
ATOM 1267 N N . GLU A 1 167 ? -24.514 27.662 -11.684 1.00 94.19 167 GLU A N 1
ATOM 1268 C CA . GLU A 1 167 ? -23.914 28.927 -11.245 1.00 94.19 167 GLU A CA 1
ATOM 1269 C C . GLU A 1 167 ? -24.323 29.275 -9.815 1.00 94.19 167 GLU A C 1
ATOM 1271 O O . GLU A 1 167 ? -23.460 29.501 -8.968 1.00 94.19 167 GLU A O 1
ATOM 1276 N N . ASN A 1 168 ? -25.624 29.222 -9.513 1.00 93.19 168 ASN A N 1
ATOM 1277 C CA . ASN A 1 168 ? -26.131 29.505 -8.172 1.00 93.19 168 ASN A CA 1
ATOM 1278 C C . ASN A 1 168 ? -25.559 28.551 -7.119 1.00 93.19 168 ASN A C 1
ATOM 1280 O O . ASN A 1 168 ? -25.329 28.960 -5.984 1.00 93.19 168 ASN A O 1
ATOM 1284 N N . GLN A 1 169 ? -25.311 27.287 -7.473 1.00 93.94 169 GLN A N 1
ATOM 1285 C CA . GLN A 1 169 ? -24.681 26.343 -6.554 1.00 93.94 169 GLN A CA 1
ATOM 1286 C C . GLN A 1 169 ? -23.221 26.725 -6.287 1.00 93.94 169 GLN A C 1
ATOM 1288 O O . GLN A 1 169 ? -22.805 26.724 -5.132 1.00 93.94 169 GLN A O 1
ATOM 1293 N N . THR A 1 170 ? -22.460 27.081 -7.329 1.00 88.81 170 THR A N 1
ATOM 1294 C CA . THR A 1 170 ? -21.051 27.480 -7.181 1.00 88.81 170 THR A CA 1
ATOM 1295 C C . THR A 1 170 ? -20.882 28.770 -6.387 1.00 88.81 170 THR A C 1
ATOM 1297 O O . THR A 1 170 ? -19.980 28.863 -5.555 1.00 88.81 170 THR A O 1
ATOM 1300 N N . THR A 1 171 ? -21.775 29.743 -6.585 1.00 85.25 171 THR A N 1
ATOM 1301 C CA . THR A 1 171 ? -21.760 30.983 -5.808 1.00 85.25 171 THR A CA 1
ATOM 1302 C C . THR A 1 171 ? -22.170 30.720 -4.366 1.00 85.25 171 THR A C 1
ATOM 1304 O O . THR A 1 171 ? -21.460 31.160 -3.471 1.00 85.25 171 THR A O 1
ATOM 1307 N N . SER A 1 172 ? -23.207 29.909 -4.123 1.00 84.38 172 SER A N 1
ATOM 1308 C CA . SER A 1 172 ? -23.650 29.555 -2.764 1.00 84.38 172 SER A CA 1
ATOM 1309 C C . SER A 1 172 ? -22.570 28.825 -1.960 1.00 84.38 172 SER A C 1
ATOM 1311 O O . SER A 1 172 ? -22.402 29.089 -0.773 1.00 84.38 172 SER A O 1
ATOM 1313 N N . THR A 1 173 ? -21.793 27.938 -2.595 1.00 77.44 173 THR A N 1
ATOM 1314 C CA . THR A 1 173 ? -20.648 27.291 -1.934 1.00 77.44 173 THR A CA 1
ATOM 1315 C C . THR A 1 173 ? -19.485 28.246 -1.690 1.00 77.44 173 THR A C 1
ATOM 1317 O O . THR A 1 173 ? -18.735 28.032 -0.750 1.00 77.44 173 THR A O 1
ATOM 1320 N N . SER A 1 174 ? -19.323 29.290 -2.507 1.00 71.69 174 SER A N 1
ATOM 1321 C CA . SER A 1 174 ? -18.245 30.268 -2.334 1.00 71.69 174 SER A CA 1
ATOM 1322 C C . SER A 1 174 ? -18.584 31.339 -1.295 1.00 71.69 174 SER A C 1
ATOM 1324 O O . SER A 1 174 ? -17.686 31.814 -0.606 1.00 71.69 174 SER A O 1
ATOM 1326 N N . THR A 1 175 ? -19.854 31.730 -1.163 1.00 60.62 175 THR A N 1
ATOM 1327 C CA . THR A 1 175 ? -20.283 32.768 -0.212 1.00 60.62 175 THR A CA 1
ATOM 1328 C C . THR A 1 175 ? -20.510 32.227 1.194 1.00 60.62 175 THR A C 1
ATOM 1330 O O . THR A 1 175 ? -20.331 32.971 2.151 1.00 60.62 175 THR A O 1
ATOM 1333 N N . ALA A 1 176 ? -20.793 30.928 1.353 1.00 54.44 176 ALA A N 1
ATOM 1334 C CA . ALA A 1 176 ? -20.859 30.283 2.670 1.00 54.44 176 ALA A CA 1
ATOM 1335 C C . ALA A 1 176 ? -19.514 30.286 3.434 1.00 54.44 176 ALA A C 1
ATOM 1337 O O . ALA A 1 176 ? -19.499 30.004 4.625 1.00 54.44 176 ALA A O 1
ATOM 1338 N N . PHE A 1 177 ? -18.406 30.641 2.771 1.00 52.22 177 PHE A N 1
ATOM 1339 C CA . PHE A 1 177 ? -17.086 30.828 3.386 1.00 52.22 177 PHE A CA 1
ATOM 1340 C C . PHE A 1 177 ? -16.657 32.300 3.514 1.00 52.22 177 PHE A C 1
ATOM 1342 O O . PHE A 1 177 ? -15.541 32.562 3.954 1.00 52.22 177 PHE A O 1
ATOM 1349 N N . GLN A 1 178 ? -17.489 33.271 3.116 1.00 49.84 178 GLN A N 1
ATOM 1350 C CA . GLN A 1 178 ? -17.100 34.691 3.100 1.00 49.84 178 GLN A CA 1
ATOM 1351 C C . GLN A 1 178 ? -17.984 35.624 3.937 1.00 49.84 178 GLN A C 1
ATOM 1353 O O . GLN A 1 178 ? -17.643 36.799 4.061 1.00 49.84 178 GLN A O 1
ATOM 1358 N N . ASP A 1 179 ? -19.037 35.119 4.583 1.00 45.66 179 ASP A N 1
ATOM 1359 C CA . ASP A 1 179 ? -19.867 35.916 5.505 1.00 45.66 179 ASP A CA 1
ATOM 1360 C C . ASP A 1 179 ? -19.335 35.980 6.955 1.00 45.66 179 ASP A C 1
ATOM 1362 O O . ASP A 1 179 ? -20.021 36.474 7.843 1.00 45.66 179 ASP A O 1
ATOM 1366 N N . GLU A 1 180 ? -18.074 35.587 7.189 1.00 51.16 180 GLU A N 1
ATOM 1367 C CA . GLU A 1 180 ? -17.339 35.876 8.438 1.00 51.16 180 GLU A CA 1
ATOM 1368 C C . GLU A 1 180 ? -16.068 36.725 8.247 1.00 51.16 180 GLU A C 1
ATOM 1370 O O . GLU A 1 180 ? -15.276 36.882 9.171 1.00 51.16 180 GLU A O 1
ATOM 1375 N N . VAL A 1 181 ? -15.844 37.330 7.072 1.00 51.47 181 VAL A N 1
ATOM 1376 C CA . VAL A 1 181 ? -14.618 38.126 6.844 1.00 51.47 181 VAL A CA 1
ATOM 1377 C C . VAL A 1 181 ? -14.909 39.474 6.190 1.00 51.47 181 VAL A C 1
ATOM 1379 O O . VAL A 1 181 ? -14.340 39.829 5.162 1.00 51.47 181 VAL A O 1
ATOM 1382 N N . LYS A 1 182 ? -15.799 40.265 6.797 1.00 49.38 182 LYS A N 1
ATOM 1383 C CA . LYS A 1 182 ? -15.916 41.710 6.526 1.00 49.38 182 LYS A CA 1
ATOM 1384 C C . LYS A 1 182 ? -16.238 42.503 7.793 1.00 49.38 182 LYS A C 1
ATOM 1386 O O . LYS A 1 182 ? -17.276 43.146 7.865 1.00 49.38 182 LYS A O 1
ATOM 1391 N N . SER A 1 183 ? -15.338 42.490 8.779 1.00 47.50 183 SER A N 1
ATOM 1392 C CA . SER A 1 183 ? -15.272 43.568 9.782 1.00 47.50 183 SER A CA 1
ATOM 1393 C C . SER A 1 183 ? -13.993 43.545 10.634 1.00 47.50 183 SER A C 1
ATOM 1395 O O . SER A 1 183 ? -14.103 43.560 11.852 1.00 47.50 183 SER A O 1
ATOM 1397 N N . VAL A 1 184 ? -12.783 43.553 10.062 1.00 42.31 184 VAL A N 1
ATOM 1398 C CA . VAL A 1 184 ? -11.610 44.038 10.824 1.00 42.31 184 VAL A CA 1
ATOM 1399 C C . VAL A 1 184 ? -10.552 44.616 9.875 1.00 42.31 184 VAL A C 1
ATOM 1401 O O . VAL A 1 184 ? -9.701 43.905 9.357 1.00 42.31 184 VAL A O 1
ATOM 1404 N N . ASN A 1 185 ? -10.611 45.925 9.646 1.00 49.56 185 ASN A N 1
ATOM 1405 C CA . ASN A 1 185 ? -9.391 46.728 9.617 1.00 49.56 185 ASN A CA 1
ATOM 1406 C C . ASN A 1 185 ? -9.366 47.447 10.971 1.00 49.56 185 ASN A C 1
ATOM 1408 O O . ASN A 1 185 ? -10.400 47.971 11.377 1.00 49.56 185 ASN A O 1
ATOM 1412 N N . ASP A 1 186 ? -8.208 47.433 11.629 1.00 47.62 186 ASP A N 1
ATOM 1413 C CA . ASP A 1 186 ? -7.920 48.014 12.949 1.00 47.62 186 ASP A CA 1
ATOM 1414 C C . ASP A 1 186 ? -8.513 47.293 14.170 1.00 47.62 186 ASP A C 1
ATOM 1416 O O . ASP A 1 186 ? -9.446 47.808 14.764 1.00 47.62 186 ASP A O 1
ATOM 1420 N N . VAL A 1 187 ? -7.923 46.162 14.599 1.00 42.97 187 VAL A N 1
ATOM 1421 C CA . VAL A 1 187 ? -7.283 46.044 15.933 1.00 42.97 187 VAL A CA 1
ATOM 1422 C C . VAL A 1 187 ? -6.283 44.879 15.921 1.00 42.97 187 VAL A C 1
ATOM 1424 O O . VAL A 1 187 ? -6.638 43.710 15.804 1.00 42.97 187 VAL A O 1
ATOM 1427 N N . ASN A 1 188 ? -5.009 45.222 16.061 1.00 56.12 188 ASN A N 1
ATOM 1428 C CA . ASN A 1 188 ? -3.931 44.325 16.447 1.00 56.12 188 ASN A CA 1
ATOM 1429 C C . ASN A 1 188 ? -3.935 44.198 17.979 1.00 56.12 188 ASN A C 1
ATOM 1431 O O . ASN A 1 188 ? -3.205 44.941 18.630 1.00 56.12 188 ASN A O 1
ATOM 1435 N N . ASP A 1 189 ? -4.777 43.325 18.544 1.00 46.78 189 ASP A N 1
ATOM 1436 C CA . ASP A 1 189 ? -4.628 42.849 19.926 1.00 46.78 189 ASP A CA 1
ATOM 1437 C C . ASP A 1 189 ? -5.513 41.614 20.209 1.00 46.78 189 ASP A C 1
ATOM 1439 O O . ASP A 1 189 ? -6.726 41.656 20.020 1.00 46.78 189 ASP A O 1
ATOM 1443 N N . SER A 1 190 ? -4.901 40.533 20.703 1.00 49.03 190 SER A N 1
ATOM 1444 C CA . SER A 1 190 ? -5.553 39.476 21.498 1.00 49.03 190 SER A CA 1
ATOM 1445 C C . SER A 1 190 ? -6.689 38.653 20.852 1.00 49.03 190 SER A C 1
ATOM 1447 O O . SER A 1 190 ? -7.839 38.695 21.284 1.00 49.03 190 SER A O 1
ATOM 1449 N N . MET A 1 191 ? -6.357 37.787 19.886 1.00 44.91 191 MET A N 1
ATOM 1450 C CA . MET A 1 191 ? -7.252 36.700 19.460 1.00 44.91 191 MET A CA 1
ATOM 1451 C C . MET A 1 191 ? -7.161 35.542 20.466 1.00 44.91 191 MET A C 1
ATOM 1453 O O . MET A 1 191 ? -6.374 34.610 20.301 1.00 44.91 191 MET A O 1
ATOM 1457 N N . SER A 1 192 ? -7.942 35.626 21.543 1.00 46.72 192 SER A N 1
ATOM 1458 C CA . SER A 1 192 ? -8.213 34.493 22.425 1.00 46.72 192 SER A CA 1
ATOM 1459 C C . SER A 1 192 ? -8.950 33.430 21.612 1.00 46.72 192 SER A C 1
ATOM 1461 O O . SER A 1 192 ? -10.145 33.563 21.341 1.00 46.72 192 SER A O 1
ATOM 1463 N N . ILE A 1 193 ? -8.223 32.403 21.179 1.00 52.81 193 ILE A N 1
ATOM 1464 C CA . ILE A 1 193 ? -8.810 31.159 20.687 1.00 52.81 193 ILE A CA 1
ATOM 1465 C C . ILE A 1 193 ? -9.781 30.702 21.773 1.00 52.81 193 ILE A C 1
ATOM 1467 O O . ILE A 1 193 ? -9.379 30.476 22.912 1.00 52.81 193 ILE A O 1
ATOM 1471 N N . ILE A 1 194 ? -11.067 30.675 21.440 1.00 45.53 194 ILE A N 1
ATOM 1472 C CA . ILE A 1 194 ? -12.106 30.155 22.317 1.00 45.53 194 ILE A CA 1
ATOM 1473 C C . ILE A 1 194 ? -11.812 28.658 22.417 1.00 45.53 194 ILE A C 1
ATOM 1475 O O . ILE A 1 194 ? -12.119 27.900 21.499 1.00 45.53 194 ILE A O 1
ATOM 1479 N N . GLU A 1 195 ? -11.113 28.257 23.478 1.00 60.69 195 GLU A N 1
ATOM 1480 C CA . GLU A 1 195 ? -11.018 26.866 23.903 1.00 60.69 195 GLU A CA 1
ATOM 1481 C C . GLU A 1 195 ? -12.450 26.430 24.218 1.00 60.69 195 GLU A C 1
ATOM 1483 O O . GLU A 1 195 ? -12.991 26.707 25.286 1.00 60.69 195 GLU A O 1
ATOM 1488 N N . GLU A 1 196 ? -13.127 25.843 23.231 1.00 69.38 196 GLU A N 1
ATOM 1489 C CA . GLU A 1 196 ? -14.388 25.162 23.477 1.00 69.38 196 GLU A CA 1
ATOM 1490 C C . GLU A 1 196 ? -14.073 23.958 24.365 1.00 69.38 196 GLU A C 1
ATOM 1492 O O . GLU A 1 196 ? -13.641 22.904 23.891 1.00 69.38 196 GLU A O 1
ATOM 1497 N N . ASP A 1 197 ? -14.240 24.150 25.674 1.00 76.75 197 ASP A N 1
ATOM 1498 C CA . ASP A 1 197 ? -14.131 23.107 26.685 1.00 76.75 197 ASP A CA 1
ATOM 1499 C C . ASP A 1 197 ? -15.037 21.938 26.286 1.00 76.75 197 ASP A C 1
ATOM 1501 O O . ASP A 1 197 ? -16.267 21.997 26.389 1.00 76.75 197 ASP A O 1
ATOM 1505 N N . ALA A 1 198 ? -14.430 20.864 25.782 1.00 84.75 198 ALA A N 1
ATOM 1506 C CA . ALA A 1 198 ? -15.157 19.671 25.391 1.00 84.75 198 ALA A CA 1
ATOM 1507 C C . ALA A 1 198 ? -15.879 19.090 26.620 1.00 84.75 198 ALA A C 1
ATOM 1509 O O . ALA A 1 198 ? -15.250 18.607 27.560 1.00 84.75 198 ALA A O 1
ATOM 1510 N N . ASP A 1 199 ? -17.213 19.122 26.627 1.00 92.25 199 ASP A N 1
ATOM 1511 C CA . ASP A 1 199 ? -17.999 18.611 27.750 1.00 92.25 199 ASP A CA 1
ATOM 1512 C C . ASP A 1 199 ? -18.016 17.069 27.763 1.00 92.25 199 ASP A C 1
ATOM 1514 O O . ASP A 1 199 ? -18.808 16.408 27.086 1.00 92.25 199 ASP A O 1
ATOM 1518 N N . PHE A 1 200 ? -17.143 16.467 28.575 1.00 95.88 200 PHE A N 1
ATOM 1519 C CA . PHE A 1 200 ? -17.070 15.011 28.753 1.00 95.88 200 PHE A CA 1
ATOM 1520 C C . PHE A 1 200 ? -18.141 14.444 29.702 1.00 95.88 200 PHE A C 1
ATOM 1522 O O . PHE A 1 200 ? -18.190 13.227 29.929 1.00 95.88 200 PHE A O 1
ATOM 1529 N N . SER A 1 201 ? -19.019 15.272 30.282 1.00 94.94 201 SER A N 1
ATOM 1530 C CA . SER A 1 201 ? -20.012 14.818 31.268 1.00 94.94 201 SER A CA 1
ATOM 1531 C C . SER A 1 201 ? -21.004 13.796 30.687 1.00 94.94 201 SER A C 1
ATOM 1533 O O . SER A 1 201 ? -21.415 12.850 31.381 1.00 94.94 201 SER A O 1
ATOM 1535 N N . GLY A 1 202 ? -21.315 13.916 29.392 1.00 94.44 202 GLY A N 1
ATOM 1536 C CA . GLY A 1 202 ? -22.234 13.045 28.655 1.00 94.44 202 GLY A CA 1
ATOM 1537 C C . GLY A 1 202 ? -21.681 11.665 28.277 1.00 94.44 202 GLY A C 1
ATOM 1538 O O . GLY A 1 202 ? -22.469 10.743 28.057 1.00 94.44 202 GLY A O 1
ATOM 1539 N N . MET A 1 203 ? -20.358 11.473 28.254 1.00 96.56 203 MET A N 1
ATOM 1540 C CA . MET A 1 203 ? -19.740 10.237 27.751 1.00 96.56 203 MET A CA 1
ATOM 1541 C C . MET A 1 203 ? -19.886 9.051 28.716 1.00 96.56 203 MET A C 1
ATOM 1543 O O . MET A 1 203 ? -19.976 9.196 29.945 1.00 96.56 203 MET A O 1
ATOM 1547 N N . LYS A 1 204 ? -19.919 7.831 28.177 1.00 97.81 204 LYS A N 1
ATOM 1548 C CA . LYS A 1 204 ? -19.908 6.594 28.977 1.00 97.81 204 LYS A CA 1
ATOM 1549 C C . LYS A 1 204 ? -18.502 6.305 29.502 1.00 97.81 204 LYS A C 1
ATOM 1551 O O . LYS A 1 204 ? -17.509 6.737 28.939 1.00 97.81 204 LYS A O 1
ATOM 1556 N N . VAL A 1 205 ? -18.402 5.505 30.568 1.00 97.62 205 VAL A N 1
ATOM 1557 C CA . VAL A 1 205 ? -17.098 5.135 31.160 1.00 97.62 205 VAL A CA 1
ATOM 1558 C C . VAL A 1 205 ? -16.173 4.455 30.145 1.00 97.62 205 VAL A C 1
ATOM 1560 O O . VAL A 1 205 ? -14.972 4.664 30.214 1.00 97.62 205 VAL A O 1
ATOM 1563 N N . VAL A 1 206 ? -16.713 3.668 29.208 1.00 97.38 206 VAL A N 1
ATOM 1564 C CA . VAL A 1 206 ? -15.918 3.020 28.149 1.00 97.38 206 VAL A CA 1
ATOM 1565 C C . VAL A 1 206 ? -15.305 4.063 27.208 1.00 97.38 206 VAL A C 1
ATOM 1567 O O . VAL A 1 206 ? -14.093 4.071 27.044 1.00 97.38 206 VAL A O 1
ATOM 1570 N N . GLU A 1 207 ? -16.117 4.997 26.707 1.00 96.94 207 GLU A N 1
ATOM 1571 C CA . GLU A 1 207 ? -15.684 6.095 25.823 1.00 96.94 207 GLU A CA 1
ATOM 1572 C C . GLU A 1 207 ? -14.640 6.992 26.508 1.00 96.94 207 GLU A C 1
ATOM 1574 O O . GLU A 1 207 ? -13.624 7.339 25.919 1.00 96.94 207 GLU A O 1
ATOM 1579 N N . LEU A 1 208 ? -14.830 7.295 27.798 1.00 97.69 208 LEU A N 1
ATOM 1580 C CA . LEU A 1 208 ? -13.862 8.069 28.581 1.00 97.69 208 LEU A CA 1
ATOM 1581 C C . LEU A 1 208 ? -12.511 7.356 28.713 1.00 97.69 208 LEU A C 1
ATOM 1583 O O . LEU A 1 208 ? -11.470 8.002 28.684 1.00 97.69 208 LEU A O 1
ATOM 1587 N N . ARG A 1 209 ? -12.504 6.026 28.868 1.00 97.75 209 ARG A N 1
ATOM 1588 C CA . ARG A 1 209 ? -11.257 5.248 28.946 1.00 97.75 209 ARG A CA 1
ATOM 1589 C C . ARG A 1 209 ? -10.521 5.212 27.618 1.00 97.75 209 ARG A C 1
ATOM 1591 O O . ARG A 1 209 ? -9.296 5.293 27.624 1.00 97.75 209 ARG A O 1
ATOM 1598 N N . GLU A 1 210 ? -11.259 5.083 26.522 1.00 95.94 210 GLU A N 1
ATOM 1599 C CA . GLU A 1 210 ? -10.714 5.139 25.166 1.00 95.94 210 GLU A CA 1
ATOM 1600 C C . GLU A 1 210 ? -10.092 6.510 24.893 1.00 95.94 210 GLU A C 1
ATOM 1602 O O . GLU A 1 210 ? -8.953 6.578 24.438 1.00 95.94 210 GLU A O 1
ATOM 1607 N N . GLU A 1 211 ? -10.774 7.594 25.267 1.00 95.06 211 GLU A N 1
ATOM 1608 C CA . GLU A 1 211 ? -10.257 8.954 25.112 1.00 95.06 211 GLU A CA 1
ATOM 1609 C C . GLU A 1 211 ? -9.029 9.206 26.010 1.00 95.06 211 GLU A C 1
ATOM 1611 O O . GLU A 1 211 ? -8.042 9.776 25.549 1.00 95.06 211 GLU A O 1
ATOM 1616 N N . CYS A 1 212 ? -9.013 8.704 27.255 1.00 95.75 212 CYS A N 1
ATOM 1617 C CA . CYS A 1 212 ? -7.808 8.728 28.095 1.00 95.75 212 CYS A CA 1
ATOM 1618 C C . CYS A 1 212 ? -6.649 7.960 27.444 1.00 95.75 212 CYS A C 1
ATOM 1620 O O . CYS A 1 212 ? -5.529 8.456 27.408 1.00 95.75 212 CYS A O 1
ATOM 1622 N N . GLN A 1 213 ? -6.903 6.768 26.898 1.00 94.88 213 GLN A N 1
ATOM 1623 C CA . GLN A 1 213 ? -5.870 5.961 26.249 1.00 94.88 213 GLN A CA 1
ATOM 1624 C C . GLN A 1 213 ? -5.339 6.633 24.977 1.00 94.88 213 GLN A C 1
ATOM 1626 O O . GLN A 1 213 ? -4.134 6.614 24.738 1.00 94.88 213 GLN A O 1
ATOM 1631 N N . LYS A 1 214 ? -6.219 7.273 24.202 1.00 92.00 214 LYS A N 1
ATOM 1632 C CA . LYS A 1 214 ? -5.869 8.058 23.013 1.00 92.00 214 LYS A CA 1
ATOM 1633 C C . LYS A 1 214 ? -4.954 9.235 23.353 1.00 92.00 214 LYS A C 1
ATOM 1635 O O . LYS A 1 214 ? -4.049 9.535 22.588 1.00 92.00 214 LYS A O 1
ATOM 1640 N N . ARG A 1 215 ? -5.165 9.855 24.517 1.00 92.75 215 ARG A N 1
ATOM 1641 C CA . ARG A 1 215 ? -4.339 10.949 25.054 1.00 92.75 215 ARG A CA 1
ATOM 1642 C C . ARG A 1 215 ? -3.121 10.479 25.855 1.00 92.75 215 ARG A C 1
ATOM 1644 O O . ARG A 1 215 ? -2.393 11.308 26.385 1.00 92.75 215 ARG A O 1
ATOM 1651 N N . GLY A 1 216 ? -2.911 9.168 25.997 1.00 93.19 216 GLY A N 1
ATOM 1652 C CA . GLY A 1 216 ? -1.800 8.617 26.777 1.00 93.19 216 GLY A CA 1
ATOM 1653 C C . GLY A 1 216 ? -1.907 8.822 28.296 1.00 93.19 216 GLY A C 1
ATOM 1654 O O . GLY A 1 216 ? -0.900 8.726 28.991 1.00 93.19 216 GLY A O 1
ATOM 1655 N N . ILE A 1 217 ? -3.106 9.086 28.825 1.00 96.31 217 ILE A N 1
ATOM 1656 C CA . ILE A 1 217 ? -3.375 9.246 30.265 1.00 96.31 217 ILE A CA 1
ATOM 1657 C C . ILE A 1 217 ? -3.909 7.942 30.874 1.00 96.31 217 ILE A C 1
ATOM 1659 O O . ILE A 1 217 ? -4.480 7.088 30.192 1.00 96.31 217 ILE A O 1
ATOM 1663 N N . GLU A 1 218 ? -3.770 7.787 32.192 1.00 97.25 218 GLU A N 1
ATOM 1664 C CA . GLU A 1 218 ? -4.254 6.600 32.903 1.00 97.25 218 GLU A CA 1
ATOM 1665 C C . GLU A 1 218 ? -5.774 6.403 32.749 1.00 97.25 218 GLU A C 1
ATOM 1667 O O . GLU A 1 218 ? -6.575 7.262 33.126 1.00 97.25 218 GLU A O 1
ATOM 1672 N N . SER A 1 219 ? -6.189 5.226 32.269 1.00 97.50 219 SER A N 1
ATOM 1673 C CA . SER A 1 219 ? -7.594 4.877 31.995 1.00 97.50 219 SER A CA 1
ATOM 1674 C C . SER A 1 219 ? -8.307 4.146 33.150 1.00 97.50 219 SER A C 1
ATOM 1676 O O . SER A 1 219 ? -9.443 3.687 33.016 1.00 97.50 219 SER A O 1
ATOM 1678 N N . ASN A 1 220 ? -7.682 4.034 34.324 1.00 96.94 220 ASN A N 1
ATOM 1679 C CA . ASN A 1 220 ? -8.282 3.388 35.498 1.00 96.94 220 ASN A CA 1
ATOM 1680 C C . ASN A 1 220 ? -8.990 4.405 36.397 1.00 96.94 220 ASN A C 1
ATOM 1682 O O . ASN A 1 220 ? -8.475 5.492 36.614 1.00 96.94 220 ASN A O 1
ATOM 1686 N N . GLY A 1 221 ? -10.151 4.068 36.958 1.00 97.38 221 GLY A N 1
ATOM 1687 C CA . GLY A 1 221 ? -10.860 4.948 37.898 1.00 97.38 221 GLY A CA 1
ATOM 1688 C C . GLY A 1 221 ? -12.374 4.961 37.724 1.00 97.38 221 GLY A C 1
ATOM 1689 O O . GLY A 1 221 ? -12.935 4.269 36.862 1.00 97.38 221 GLY A O 1
ATOM 1690 N N . ARG A 1 222 ? -13.043 5.743 38.578 1.00 97.94 222 ARG A N 1
ATOM 1691 C CA . ARG A 1 222 ? -14.486 6.036 38.477 1.00 97.94 222 ARG A CA 1
ATOM 1692 C C . ARG A 1 222 ? -14.738 7.111 37.412 1.00 97.94 222 ARG A C 1
ATOM 1694 O O . ARG A 1 222 ? -13.848 7.890 37.097 1.00 97.94 222 ARG A O 1
ATOM 1701 N N . LYS A 1 223 ? -15.974 7.207 36.896 1.00 97.81 223 LYS A N 1
ATOM 1702 C CA . LYS A 1 223 ? -16.353 8.178 35.843 1.00 97.81 223 LYS A CA 1
ATOM 1703 C C . LYS A 1 223 ? -15.886 9.610 36.150 1.00 97.81 223 LYS A C 1
ATOM 1705 O O . LYS A 1 223 ? -15.302 10.253 35.290 1.00 97.81 223 LYS A O 1
ATOM 1710 N N . ALA A 1 224 ? -16.115 10.077 37.378 1.00 97.62 224 ALA A N 1
ATOM 1711 C CA . ALA A 1 224 ? -15.746 11.428 37.801 1.00 97.62 224 ALA A CA 1
ATOM 1712 C C . ALA A 1 224 ? -14.227 11.681 37.771 1.00 97.62 224 ALA A C 1
ATOM 1714 O O . ALA A 1 224 ? -13.801 12.785 37.454 1.00 97.62 224 ALA A O 1
ATOM 1715 N N . GLU A 1 225 ? -13.411 10.663 38.061 1.00 98.06 225 GLU A N 1
ATOM 1716 C CA . GLU A 1 225 ? -11.948 10.775 38.022 1.00 98.06 225 GLU A CA 1
ATOM 1717 C C . GLU A 1 225 ? -11.433 10.849 36.581 1.00 98.06 225 GLU A C 1
ATOM 1719 O O . GLU A 1 225 ? -10.538 11.638 36.300 1.00 98.06 225 GLU A O 1
ATOM 1724 N N . LEU A 1 226 ? -12.023 10.068 35.666 1.00 97.88 226 LEU A N 1
ATOM 1725 C CA . LEU A 1 226 ? -11.673 10.094 34.241 1.00 97.88 226 LEU A CA 1
ATOM 1726 C C . LEU A 1 226 ? -12.020 11.443 33.601 1.00 97.88 226 LEU A C 1
ATOM 1728 O O . LEU A 1 226 ? -11.182 12.029 32.929 1.00 97.88 226 LEU A O 1
ATOM 1732 N N . VAL A 1 227 ? -13.228 11.960 33.862 1.00 97.31 227 VAL A N 1
ATOM 1733 C CA . VAL A 1 227 ? -13.655 13.284 33.373 1.00 97.31 227 VAL A CA 1
ATOM 1734 C C . VAL A 1 227 ? -12.735 14.379 33.905 1.00 97.31 227 VAL A C 1
ATOM 1736 O O . VAL A 1 227 ? -12.289 15.223 33.137 1.00 97.31 227 VAL A O 1
ATOM 1739 N N . LYS A 1 228 ? -12.391 14.334 35.199 1.00 96.75 228 LYS A N 1
ATOM 1740 C CA . LYS A 1 228 ? -11.457 15.296 35.786 1.00 96.75 228 LYS A CA 1
ATOM 1741 C C . LYS A 1 228 ? -10.091 15.257 35.089 1.00 96.75 228 LYS A C 1
ATOM 1743 O O . LYS A 1 228 ? -9.602 16.300 34.688 1.00 96.75 228 LYS A O 1
ATOM 1748 N N . ARG A 1 229 ? -9.514 14.069 34.875 1.00 96.88 229 ARG A N 1
ATOM 1749 C CA . ARG A 1 229 ? -8.220 13.932 34.179 1.00 96.88 229 ARG A CA 1
ATOM 1750 C C . ARG A 1 229 ? -8.253 14.425 32.735 1.00 96.88 229 ARG A C 1
ATOM 1752 O O . ARG A 1 229 ? -7.268 14.988 32.281 1.00 96.88 229 ARG A O 1
ATOM 1759 N N . LEU A 1 230 ? -9.355 14.202 32.019 1.00 95.62 230 LEU A N 1
ATOM 1760 C CA . LEU A 1 230 ? -9.516 14.685 30.644 1.00 95.62 230 LEU A CA 1
ATOM 1761 C C . LEU A 1 230 ? -9.634 16.211 30.572 1.00 95.62 230 LEU A C 1
ATOM 1763 O O . LEU A 1 230 ? -9.121 16.798 29.624 1.00 95.62 230 LEU A O 1
ATOM 1767 N N . ASN A 1 231 ? -10.251 16.837 31.577 1.00 94.69 231 ASN A N 1
ATOM 1768 C CA . ASN A 1 231 ? -10.301 18.295 31.706 1.00 94.69 231 ASN A CA 1
ATOM 1769 C C . ASN A 1 231 ? -8.946 18.887 32.122 1.00 94.69 231 ASN A C 1
ATOM 1771 O O . ASN A 1 231 ? -8.567 19.938 31.624 1.00 94.69 231 ASN A O 1
ATOM 1775 N N . ASP A 1 232 ? -8.201 18.201 32.994 1.00 94.81 232 ASP A N 1
ATOM 1776 C CA . ASP A 1 232 ? -6.864 18.633 33.430 1.00 94.81 232 ASP A CA 1
ATOM 1777 C C . ASP A 1 232 ? -5.805 18.478 32.308 1.00 94.81 232 ASP A C 1
ATOM 1779 O O . ASP A 1 232 ? -4.747 19.105 32.361 1.00 94.81 232 ASP A O 1
ATOM 1783 N N . HIS A 1 233 ? -6.085 17.660 31.282 1.00 92.56 233 HIS A N 1
ATOM 1784 C CA . HIS A 1 233 ? -5.229 17.428 30.112 1.00 92.56 233 HIS A CA 1
ATOM 1785 C C . HIS A 1 233 ? -5.985 17.684 28.791 1.00 92.56 233 HIS A C 1
ATOM 1787 O O . HIS A 1 233 ? -6.369 16.727 28.092 1.00 92.56 233 HIS A O 1
ATOM 1793 N N . PRO A 1 234 ? -6.198 18.962 28.412 1.00 86.75 234 PRO A N 1
ATOM 1794 C CA . PRO A 1 234 ? -6.696 19.296 27.083 1.00 86.75 234 PRO A CA 1
ATOM 1795 C C . PRO A 1 234 ? -5.732 18.734 26.031 1.00 86.75 234 PRO A C 1
ATOM 1797 O O . PRO A 1 234 ? -4.513 18.770 26.208 1.00 86.75 234 PRO A O 1
ATOM 1800 N N . MET A 1 235 ? -6.270 18.152 24.954 1.00 82.44 235 MET A N 1
ATOM 1801 C CA . MET A 1 235 ? -5.426 17.659 23.863 1.00 82.44 235 MET A CA 1
ATOM 1802 C C . MET A 1 235 ? -4.622 18.827 23.310 1.00 82.44 235 MET A C 1
ATOM 1804 O O . MET A 1 235 ? -5.197 19.769 22.767 1.00 82.44 235 MET A O 1
ATOM 1808 N N . SER A 1 236 ? -3.297 18.744 23.412 1.00 71.88 236 SER A N 1
ATOM 1809 C CA . SER A 1 236 ? -2.443 19.627 22.638 1.00 71.88 236 SER A CA 1
ATOM 1810 C C . SER A 1 236 ? -2.747 19.346 21.163 1.00 71.88 236 SER A C 1
ATOM 1812 O O . SER A 1 236 ? -2.688 18.200 20.707 1.00 71.88 236 SER A O 1
ATOM 1814 N N . HIS A 1 237 ? -3.140 20.369 20.404 1.00 60.34 237 HIS A N 1
ATOM 1815 C CA . HIS A 1 237 ? -3.452 20.206 18.980 1.00 60.34 237 HIS A CA 1
ATOM 1816 C C . HIS A 1 237 ? -2.264 19.656 18.164 1.00 60.34 237 HIS A C 1
ATOM 1818 O O . HIS A 1 237 ? -2.465 19.196 17.041 1.00 60.34 237 HIS A O 1
ATOM 1824 N N . SER A 1 238 ? -1.051 19.642 18.729 1.00 55.78 238 SER A N 1
ATOM 1825 C CA . SER A 1 238 ? 0.135 19.024 18.134 1.00 55.78 238 SER A CA 1
ATOM 1826 C C . SER A 1 238 ? 0.088 17.493 18.049 1.00 55.78 238 SER A C 1
ATOM 1828 O O . SER A 1 238 ? 0.720 16.940 17.155 1.00 55.78 238 SER A O 1
ATOM 1830 N N . ASP A 1 239 ? -0.687 16.795 18.887 1.00 53.06 239 ASP A N 1
ATOM 1831 C CA . ASP A 1 239 ? -0.666 15.319 18.933 1.00 53.06 239 ASP A CA 1
ATOM 1832 C C . ASP A 1 239 ? -1.702 14.648 18.009 1.00 53.06 239 ASP A C 1
ATOM 1834 O O . ASP A 1 239 ? -1.667 13.437 17.781 1.00 53.06 239 ASP A O 1
ATOM 1838 N N . VAL A 1 240 ? -2.610 15.427 17.411 1.00 54.69 240 VAL A N 1
ATOM 1839 C CA . VAL A 1 240 ? -3.699 14.911 16.555 1.00 54.69 240 VAL A CA 1
ATOM 1840 C C . VAL A 1 240 ? -3.203 14.476 15.164 1.00 54.69 240 VAL A C 1
ATOM 1842 O O . VAL A 1 240 ? -3.925 13.795 14.436 1.00 54.69 240 VAL A O 1
ATOM 1845 N N . GLN A 1 241 ? -1.957 14.791 14.793 1.00 52.19 241 GLN A N 1
ATOM 1846 C CA . GLN A 1 241 ? -1.388 14.395 13.498 1.00 52.19 241 GLN A CA 1
ATOM 1847 C C . GLN A 1 241 ? -0.839 12.957 13.450 1.00 52.19 241 GLN A C 1
ATOM 1849 O O . GLN A 1 241 ? -0.606 12.462 12.350 1.00 52.19 241 GLN A O 1
ATOM 1854 N N . SER A 1 242 ? -0.671 12.248 14.578 1.00 51.59 242 SER A N 1
ATOM 1855 C CA . SER A 1 242 ? 0.019 10.939 14.575 1.00 51.59 242 SER A CA 1
ATOM 1856 C C . SER A 1 242 ? -0.883 9.693 14.609 1.00 51.59 242 SER A C 1
ATOM 1858 O O . SER A 1 242 ? -0.389 8.577 14.454 1.00 51.59 242 SER A O 1
ATOM 1860 N N . LEU A 1 243 ? -2.207 9.834 14.754 1.00 48.53 243 LEU A N 1
ATOM 1861 C CA . LEU A 1 243 ? -3.130 8.691 14.842 1.00 48.53 243 LEU A CA 1
ATOM 1862 C C . LEU A 1 243 ? -4.396 8.913 14.002 1.00 48.53 243 LEU A C 1
ATOM 1864 O O . LEU A 1 243 ? -5.405 9.416 14.498 1.00 48.53 243 LEU A O 1
ATOM 1868 N N . HIS A 1 244 ? -4.376 8.483 12.735 1.00 44.19 244 HIS A N 1
ATOM 1869 C CA . HIS A 1 244 ? -5.594 8.370 11.924 1.00 44.19 244 HIS A CA 1
ATOM 1870 C C . HIS A 1 244 ? -5.721 7.002 11.239 1.00 44.19 244 HIS A C 1
ATOM 1872 O O . HIS A 1 244 ? -5.068 6.700 10.243 1.00 44.19 244 HIS A O 1
ATOM 1878 N N . VAL A 1 245 ? -6.638 6.191 11.776 1.00 47.97 245 VAL A N 1
ATOM 1879 C CA . VAL A 1 245 ? -7.271 5.039 11.127 1.00 47.97 245 VAL A CA 1
ATOM 1880 C C . VAL A 1 245 ? -8.702 5.458 10.762 1.00 47.97 245 VAL A C 1
ATOM 1882 O O . VAL A 1 245 ? -9.507 5.741 11.639 1.00 47.97 245 VAL A O 1
ATOM 1885 N N . VAL A 1 246 ? -8.983 5.424 9.452 1.00 53.88 246 VAL A N 1
ATOM 1886 C CA . VAL A 1 246 ? -10.291 5.259 8.775 1.00 53.88 246 VAL A CA 1
ATOM 1887 C C . VAL A 1 246 ? -11.283 6.448 8.776 1.00 53.88 246 VAL A C 1
ATOM 1889 O O . VAL A 1 246 ? -12.213 6.517 9.572 1.00 53.88 246 VAL A O 1
ATOM 1892 N N . GLY A 1 247 ? -11.174 7.256 7.706 1.00 33.28 247 GLY A N 1
ATOM 1893 C CA . GLY A 1 247 ? -12.264 7.985 7.016 1.00 33.28 247 GLY A CA 1
ATOM 1894 C C . GLY A 1 247 ? -12.264 9.519 7.175 1.00 33.28 247 GLY A C 1
ATOM 1895 O O . GLY A 1 247 ? -11.792 9.990 8.198 1.00 33.28 247 GLY A O 1
ATOM 1896 N N . PRO A 1 248 ? -12.839 10.323 6.245 1.00 43.41 248 PRO A N 1
ATOM 1897 C CA . PRO A 1 248 ? -13.205 10.099 4.843 1.00 43.41 248 PRO A CA 1
ATOM 1898 C C . PRO A 1 248 ? -12.186 10.736 3.868 1.00 43.41 248 PRO A C 1
ATOM 1900 O O . PRO A 1 248 ? -11.499 11.686 4.204 1.00 43.41 248 PRO A O 1
ATOM 1903 N N . LYS A 1 249 ? -12.126 10.201 2.639 1.00 48.72 249 LYS A N 1
ATOM 1904 C CA . LYS A 1 249 ? -11.340 10.647 1.465 1.00 48.72 249 LYS A CA 1
ATOM 1905 C C . LYS A 1 249 ? -11.141 12.173 1.349 1.00 48.72 249 LYS A C 1
ATOM 1907 O O . LYS A 1 249 ? -11.824 12.826 0.558 1.00 48.72 249 LYS A O 1
ATOM 1912 N N . GLU A 1 250 ? -10.159 12.720 2.050 1.00 44.97 250 GLU A N 1
ATOM 1913 C CA . GLU A 1 250 ? -9.625 14.043 1.758 1.00 44.97 250 GLU A CA 1
ATOM 1914 C C . GLU A 1 250 ? -8.472 13.931 0.769 1.00 44.97 250 GLU A C 1
ATOM 1916 O O . GLU A 1 250 ? -7.668 12.997 0.777 1.00 44.97 250 GLU A O 1
ATOM 1921 N N . LYS A 1 251 ? -8.496 14.864 -0.178 1.00 48.75 251 LYS A N 1
ATOM 1922 C CA . LYS A 1 251 ? -7.671 14.913 -1.378 1.00 48.75 251 LYS A CA 1
ATOM 1923 C C . LYS A 1 251 ? -6.225 15.217 -0.989 1.00 48.75 251 LYS A C 1
ATOM 1925 O O . LYS A 1 251 ? -5.804 16.368 -1.045 1.00 48.75 251 LYS A O 1
ATOM 1930 N N . LEU A 1 252 ? -5.471 14.187 -0.618 1.00 45.19 252 LEU A N 1
ATOM 1931 C CA . LEU A 1 252 ? -4.015 14.269 -0.596 1.00 45.19 252 LEU A CA 1
ATOM 1932 C C . LEU A 1 252 ? -3.533 14.694 -1.990 1.00 45.19 252 LEU A C 1
ATOM 1934 O O . LEU A 1 252 ? -4.036 14.224 -3.016 1.00 45.19 252 LEU A O 1
ATOM 1938 N N . SER A 1 253 ? -2.634 15.672 -1.991 1.00 42.78 253 SER A N 1
ATOM 1939 C CA . SER A 1 253 ? -2.179 16.448 -3.139 1.00 42.78 253 SER A CA 1
ATOM 1940 C C . SER A 1 253 ? -1.825 15.568 -4.343 1.00 42.78 253 SER A C 1
ATOM 1942 O O . SER A 1 253 ? -1.043 14.622 -4.283 1.00 42.78 253 SER A O 1
ATOM 1944 N N . ALA A 1 254 ? -2.460 15.896 -5.466 1.00 47.28 254 ALA A N 1
ATOM 1945 C CA . ALA A 1 254 ? -2.588 15.082 -6.668 1.00 47.28 254 ALA A CA 1
ATOM 1946 C C . ALA A 1 254 ? -1.316 14.970 -7.531 1.00 47.28 254 ALA A C 1
ATOM 1948 O O . ALA A 1 254 ? -1.425 14.786 -8.742 1.00 47.28 254 ALA A O 1
ATOM 1949 N N . GLU A 1 255 ? -0.113 15.105 -6.975 1.00 50.31 255 GLU A N 1
ATOM 1950 C CA . GLU A 1 255 ? 1.037 15.407 -7.833 1.00 50.31 255 GLU A CA 1
ATOM 1951 C C . GLU A 1 255 ? 1.773 14.186 -8.399 1.00 50.31 255 GLU A C 1
ATOM 1953 O O . GLU A 1 255 ? 2.594 14.345 -9.295 1.00 50.31 255 GLU A O 1
ATOM 1958 N N . LYS A 1 256 ? 1.455 12.946 -7.991 1.00 55.88 256 LYS A N 1
ATOM 1959 C CA . LYS A 1 256 ? 2.056 11.759 -8.643 1.00 55.88 256 LYS A CA 1
ATOM 1960 C C . LYS A 1 256 ? 1.321 10.433 -8.454 1.00 55.88 256 LYS A C 1
ATOM 1962 O O . LYS A 1 256 ? 1.940 9.378 -8.568 1.00 55.88 256 LYS A O 1
ATOM 1967 N N . ILE A 1 257 ? 0.011 10.438 -8.198 1.00 60.09 257 ILE A N 1
ATOM 1968 C CA . ILE A 1 257 ? -0.752 9.181 -8.264 1.00 60.09 257 ILE A CA 1
ATOM 1969 C C . ILE A 1 257 ? -0.885 8.819 -9.752 1.00 60.09 257 ILE A C 1
ATOM 1971 O O . ILE A 1 257 ? -1.484 9.594 -10.501 1.00 60.09 257 ILE A O 1
ATOM 1975 N N . PRO A 1 258 ? -0.332 7.682 -10.218 1.00 68.75 258 PRO A N 1
ATOM 1976 C CA . PRO A 1 258 ? -0.500 7.266 -11.603 1.00 68.75 258 PRO A CA 1
ATOM 1977 C C . PRO A 1 258 ? -1.995 7.155 -11.906 1.00 68.75 258 PRO A C 1
ATOM 1979 O O . PRO A 1 258 ? -2.736 6.544 -11.136 1.00 68.75 258 PRO A O 1
ATOM 1982 N N . GLU A 1 259 ? -2.464 7.727 -13.017 1.00 89.19 259 GLU A N 1
ATOM 1983 C CA . GLU A 1 259 ? -3.866 7.608 -13.433 1.00 89.19 259 GLU A CA 1
ATOM 1984 C C . GLU A 1 259 ? -4.176 6.169 -13.895 1.00 89.19 259 GLU A C 1
ATOM 1986 O O . GLU A 1 259 ? -4.370 5.886 -15.081 1.00 89.19 259 GLU A O 1
ATOM 1991 N N . PHE A 1 260 ? -4.271 5.228 -12.951 1.00 93.62 260 PHE A N 1
ATOM 1992 C CA . PHE A 1 260 ? -4.568 3.812 -13.195 1.00 93.62 260 PHE A CA 1
ATOM 1993 C C . PHE A 1 260 ? -5.879 3.622 -13.978 1.00 93.62 260 PHE A C 1
ATOM 1995 O O . PHE A 1 260 ? -6.042 2.663 -14.734 1.00 93.62 260 PHE A O 1
ATOM 2002 N N . ARG A 1 261 ? -6.802 4.588 -13.883 1.00 95.00 261 ARG A N 1
ATOM 2003 C CA . ARG A 1 261 ? -8.094 4.596 -14.587 1.00 95.00 261 ARG A CA 1
ATOM 2004 C C . ARG A 1 261 ? -7.956 4.605 -16.113 1.00 95.00 261 ARG A C 1
ATOM 2006 O O . ARG A 1 261 ? -8.794 4.004 -16.796 1.00 95.00 261 ARG A O 1
ATOM 2013 N N . LYS A 1 262 ? -6.895 5.222 -16.649 1.00 95.19 262 LYS A N 1
ATOM 2014 C CA . LYS A 1 262 ? -6.647 5.332 -18.098 1.00 95.19 262 LYS A CA 1
ATOM 2015 C C . LYS A 1 262 ? -5.936 4.109 -18.692 1.00 95.19 262 LYS A C 1
ATOM 2017 O O . LYS A 1 262 ? -6.010 3.904 -19.900 1.00 95.19 262 LYS A O 1
ATOM 2022 N N . MET A 1 263 ? -5.314 3.259 -17.873 1.00 95.75 263 MET A N 1
ATOM 2023 C CA . MET A 1 263 ? -4.568 2.088 -18.354 1.00 95.75 263 MET A CA 1
ATOM 2024 C C . MET A 1 263 ? -5.477 0.955 -18.858 1.00 95.75 263 MET A C 1
ATOM 2026 O O . MET A 1 263 ? -6.655 0.848 -18.480 1.00 95.75 263 MET A O 1
ATOM 2030 N N . LYS A 1 264 ? -4.938 0.077 -19.716 1.00 97.62 264 LYS A N 1
ATOM 2031 C CA . LYS A 1 264 ? -5.625 -1.150 -20.148 1.00 97.62 264 LYS A CA 1
ATOM 2032 C C . LYS A 1 264 ? -5.540 -2.216 -19.051 1.00 97.62 264 LYS A C 1
ATOM 2034 O O . LYS A 1 264 ? -4.682 -2.173 -18.177 1.00 97.62 264 LYS A O 1
ATOM 2039 N N . VAL A 1 265 ? -6.437 -3.204 -19.104 1.00 97.56 265 VAL A N 1
ATOM 2040 C CA . VAL A 1 265 ? -6.490 -4.297 -18.109 1.00 97.56 265 VAL A CA 1
ATOM 2041 C C . VAL A 1 265 ? -5.185 -5.103 -18.070 1.00 97.56 265 VAL A C 1
ATOM 2043 O O . VAL A 1 265 ? -4.768 -5.517 -16.995 1.00 97.56 265 VAL A O 1
ATOM 2046 N N . ALA A 1 266 ? -4.518 -5.289 -19.215 1.00 97.56 266 ALA A N 1
ATOM 2047 C CA . ALA A 1 266 ? -3.221 -5.964 -19.279 1.00 97.56 266 ALA A CA 1
ATOM 2048 C C . ALA A 1 266 ? -2.138 -5.210 -18.483 1.00 97.56 266 ALA A C 1
ATOM 2050 O O . ALA A 1 266 ? -1.460 -5.817 -17.658 1.00 97.56 266 ALA A O 1
ATOM 2051 N N . ASP A 1 267 ? -2.051 -3.888 -18.654 1.00 97.25 267 ASP A N 1
ATOM 2052 C CA . ASP A 1 267 ? -1.081 -3.039 -17.949 1.00 97.25 267 ASP A CA 1
ATOM 2053 C C . ASP A 1 267 ? -1.374 -2.989 -16.443 1.00 97.25 267 ASP A C 1
ATOM 2055 O O . ASP A 1 267 ? -0.461 -3.062 -15.624 1.00 97.25 267 ASP A O 1
ATOM 2059 N N . LEU A 1 268 ? -2.660 -2.932 -16.067 1.00 97.38 268 LEU A N 1
ATOM 2060 C CA . LEU A 1 268 ? -3.099 -3.002 -14.669 1.00 97.38 268 LEU A CA 1
ATOM 2061 C C . LEU A 1 268 ? -2.666 -4.315 -14.009 1.00 97.38 268 LEU A C 1
ATOM 2063 O O . LEU A 1 268 ? -2.140 -4.298 -12.901 1.00 97.38 268 LEU A O 1
ATOM 2067 N N . ARG A 1 269 ? -2.827 -5.454 -14.693 1.00 97.88 269 ARG A N 1
ATOM 2068 C CA . ARG A 1 269 ? -2.351 -6.751 -14.187 1.00 97.88 269 ARG A CA 1
ATOM 2069 C C . ARG A 1 269 ? -0.832 -6.799 -14.059 1.00 97.88 269 ARG A C 1
ATOM 2071 O O . ARG A 1 269 ? -0.346 -7.321 -13.060 1.00 97.88 269 ARG A O 1
ATOM 2078 N N . GLY A 1 270 ? -0.104 -6.235 -15.025 1.00 95.62 270 GLY A N 1
ATOM 2079 C CA . GLY A 1 270 ? 1.352 -6.098 -14.958 1.00 95.62 270 GLY A CA 1
ATOM 2080 C C . GLY A 1 270 ? 1.795 -5.290 -13.737 1.00 95.62 270 GLY A C 1
ATOM 2081 O O . GLY A 1 270 ? 2.649 -5.741 -12.980 1.00 95.62 270 GLY A O 1
ATOM 2082 N N . GLN A 1 271 ? 1.148 -4.151 -13.482 1.00 94.69 271 GLN A N 1
ATOM 2083 C CA . GLN A 1 271 ? 1.403 -3.316 -12.303 1.00 94.69 271 GLN A CA 1
ATOM 2084 C C . GLN A 1 271 ? 1.059 -4.030 -10.988 1.00 94.69 271 GLN A C 1
ATOM 2086 O O . GLN A 1 271 ? 1.825 -3.931 -10.031 1.00 94.69 271 GLN A O 1
ATOM 2091 N N . CYS A 1 272 ? -0.045 -4.788 -10.930 1.00 95.44 272 CYS A N 1
ATOM 2092 C CA . CYS A 1 272 ? -0.359 -5.613 -9.759 1.00 95.44 272 CYS A CA 1
ATOM 2093 C C . CYS A 1 272 ? 0.743 -6.646 -9.502 1.00 95.44 272 CYS A C 1
ATOM 2095 O O . CYS A 1 272 ? 1.223 -6.748 -8.377 1.00 95.44 272 CYS A O 1
ATOM 2097 N N . LEU A 1 273 ? 1.183 -7.362 -10.543 1.00 95.38 273 LEU A N 1
ATOM 2098 C CA . LEU A 1 273 ? 2.219 -8.388 -10.433 1.00 95.38 273 LEU A CA 1
ATOM 2099 C C . LEU A 1 273 ? 3.557 -7.799 -9.961 1.00 95.38 273 LEU A C 1
ATOM 2101 O O . LEU A 1 273 ? 4.171 -8.346 -9.050 1.00 95.38 273 LEU A O 1
ATOM 2105 N N . MET A 1 274 ? 3.973 -6.656 -10.522 1.00 88.94 274 MET A N 1
ATOM 2106 C CA . MET A 1 274 ? 5.199 -5.955 -10.110 1.00 88.94 274 MET A CA 1
ATOM 2107 C C . MET A 1 274 ? 5.166 -5.515 -8.642 1.00 88.94 274 MET A C 1
ATOM 2109 O O . MET A 1 274 ? 6.210 -5.438 -8.005 1.00 88.94 274 MET A O 1
ATOM 2113 N N . ARG A 1 275 ? 3.975 -5.246 -8.094 1.00 91.38 275 ARG A N 1
ATOM 2114 C CA . ARG A 1 275 ? 3.774 -4.862 -6.688 1.00 91.38 275 ARG A CA 1
ATOM 2115 C C . ARG A 1 275 ? 3.453 -6.042 -5.763 1.00 91.38 275 ARG A C 1
ATOM 2117 O O . ARG A 1 275 ? 3.166 -5.821 -4.592 1.00 91.38 275 ARG A O 1
ATOM 2124 N N . GLY A 1 276 ? 3.458 -7.278 -6.269 1.00 90.38 276 GLY A N 1
ATOM 2125 C CA . GLY A 1 276 ? 3.102 -8.467 -5.485 1.00 90.38 276 GLY A CA 1
ATOM 2126 C C . GLY A 1 276 ? 1.619 -8.546 -5.094 1.00 90.38 276 GLY A C 1
ATOM 2127 O O . GLY A 1 276 ? 1.264 -9.249 -4.151 1.00 90.38 276 GLY A O 1
ATOM 2128 N N . LEU A 1 277 ? 0.743 -7.828 -5.799 1.00 94.81 277 LEU A N 1
ATOM 2129 C CA . LEU A 1 277 ? -0.704 -7.852 -5.599 1.00 94.81 277 LEU A CA 1
ATOM 2130 C C . LEU A 1 277 ? -1.355 -8.889 -6.525 1.00 94.81 277 LEU A C 1
ATOM 2132 O O . LEU A 1 277 ? -0.868 -9.163 -7.624 1.00 94.81 277 LEU A O 1
ATOM 2136 N N . SER A 1 278 ? -2.505 -9.437 -6.119 1.00 96.62 278 SER A N 1
ATOM 2137 C CA . SER A 1 278 ? -3.280 -10.336 -6.987 1.00 96.62 278 SER A CA 1
ATOM 2138 C C . SER A 1 278 ? -3.655 -9.642 -8.306 1.00 96.62 278 SER A C 1
ATOM 2140 O O . SER A 1 278 ? -4.053 -8.473 -8.312 1.00 96.62 278 SER A O 1
ATOM 2142 N N . SER A 1 279 ? -3.551 -10.370 -9.423 1.00 97.50 279 SER A N 1
ATOM 2143 C CA . SER A 1 279 ? -3.896 -9.895 -10.774 1.00 97.50 279 SER A CA 1
ATOM 2144 C C . SER A 1 279 ? -5.284 -10.356 -11.255 1.00 97.50 279 SER A C 1
ATOM 2146 O O . SER A 1 279 ? -5.698 -10.043 -12.379 1.00 97.50 279 SER A O 1
ATOM 2148 N N . ASP A 1 280 ? -6.039 -11.043 -10.394 1.00 97.19 280 ASP A N 1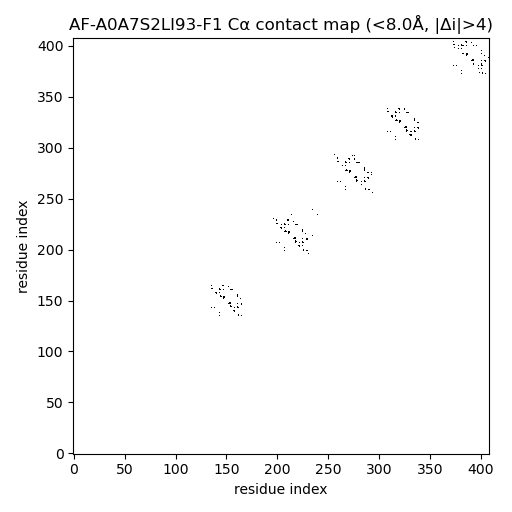
ATOM 2149 C CA . ASP A 1 280 ? -7.393 -11.511 -10.688 1.00 97.19 280 ASP A CA 1
ATOM 2150 C C . ASP A 1 280 ? -8.452 -10.434 -10.410 1.00 97.19 280 ASP A C 1
ATOM 2152 O O . ASP A 1 280 ? -8.278 -9.552 -9.560 1.00 97.19 280 ASP A O 1
ATOM 2156 N N . GLY A 1 281 ? -9.577 -10.519 -11.125 1.00 97.25 281 GLY A N 1
ATOM 2157 C CA . GLY A 1 281 ? -10.729 -9.626 -10.963 1.00 97.25 281 GLY A CA 1
ATOM 2158 C C . GLY A 1 281 ? -11.041 -8.759 -12.183 1.00 97.25 281 GLY A C 1
ATOM 2159 O O . GLY A 1 281 ? -10.431 -8.880 -13.254 1.00 97.25 281 GLY A O 1
ATOM 2160 N N . LYS A 1 282 ? -12.053 -7.900 -12.025 1.00 98.25 282 LYS A N 1
ATOM 2161 C CA . LYS A 1 282 ? -12.467 -6.911 -13.028 1.00 98.25 282 LYS A CA 1
ATOM 2162 C C . LYS A 1 282 ? -11.522 -5.706 -13.001 1.00 98.25 282 LYS A C 1
ATOM 2164 O O . LYS A 1 282 ? -10.757 -5.507 -12.065 1.00 98.25 282 LYS A O 1
ATOM 2169 N N . LYS A 1 283 ? -11.601 -4.854 -14.033 1.00 97.38 283 LYS A N 1
ATOM 2170 C CA . LYS A 1 283 ? -10.784 -3.628 -14.134 1.00 97.38 283 LYS A CA 1
ATOM 2171 C C . LYS A 1 283 ? -10.903 -2.737 -12.887 1.00 97.38 283 LYS A C 1
ATOM 2173 O O . LYS A 1 283 ? -9.898 -2.186 -12.459 1.00 97.38 283 LYS A O 1
ATOM 2178 N N . ALA A 1 284 ? -12.112 -2.602 -12.337 1.00 96.44 284 ALA A N 1
ATOM 2179 C CA . ALA A 1 284 ? -12.365 -1.803 -11.138 1.00 96.44 284 ALA A CA 1
ATOM 2180 C C . ALA A 1 284 ? -11.589 -2.345 -9.927 1.00 96.44 284 ALA A C 1
ATOM 2182 O O . ALA A 1 284 ? -10.836 -1.591 -9.324 1.00 96.44 284 ALA A O 1
ATOM 2183 N N . ASP A 1 285 ? -11.678 -3.653 -9.674 1.00 97.50 285 ASP A N 1
ATOM 2184 C CA . ASP A 1 285 ? -10.987 -4.320 -8.565 1.00 97.50 285 ASP A CA 1
ATOM 2185 C C . ASP A 1 285 ? -9.461 -4.166 -8.666 1.00 97.50 285 ASP A C 1
ATOM 2187 O O . ASP A 1 285 ? -8.786 -3.973 -7.663 1.00 97.50 285 ASP A O 1
ATOM 2191 N N . LEU A 1 286 ? -8.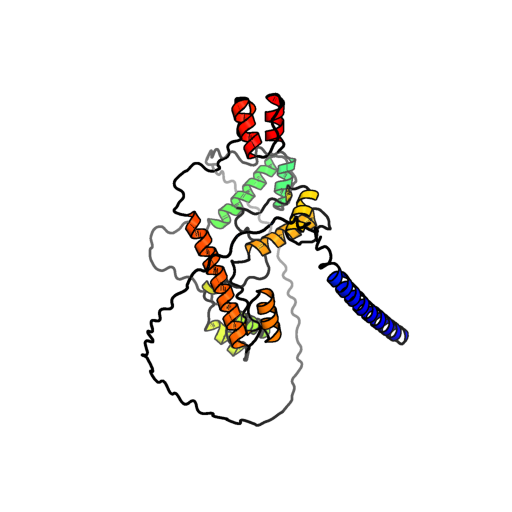899 -4.233 -9.882 1.00 97.62 286 LEU A N 1
ATOM 2192 C CA . LEU A 1 286 ? -7.462 -4.024 -10.105 1.00 97.62 286 LEU A CA 1
ATOM 2193 C C . LEU A 1 286 ? -7.034 -2.581 -9.813 1.00 97.62 286 LEU A C 1
ATOM 2195 O O . LEU A 1 286 ? -5.966 -2.365 -9.250 1.00 97.62 286 LEU A O 1
ATOM 2199 N N . ILE A 1 287 ? -7.853 -1.602 -10.208 1.00 96.44 287 ILE A N 1
ATOM 2200 C CA . ILE A 1 287 ? -7.585 -0.184 -9.944 1.00 96.44 287 ILE A CA 1
ATOM 2201 C C . ILE A 1 287 ? -7.647 0.089 -8.442 1.00 96.44 287 ILE A C 1
ATOM 2203 O O . ILE A 1 287 ? -6.722 0.696 -7.922 1.00 96.44 287 ILE A O 1
ATOM 2207 N N . GLU A 1 288 ? -8.681 -0.394 -7.754 1.00 95.00 288 GLU A N 1
ATOM 2208 C CA . GLU A 1 288 ? -8.837 -0.242 -6.302 1.00 95.00 288 GLU A CA 1
ATOM 2209 C C . GLU A 1 288 ? -7.632 -0.823 -5.555 1.00 95.00 288 GLU A C 1
ATOM 2211 O O . GLU A 1 288 ? -6.999 -0.126 -4.770 1.00 95.00 288 GLU A O 1
ATOM 2216 N N . ARG A 1 289 ? -7.210 -2.042 -5.908 1.00 95.44 289 ARG A N 1
ATOM 2217 C CA . ARG A 1 289 ? -6.040 -2.701 -5.305 1.00 95.44 289 ARG A CA 1
ATOM 2218 C C . ARG A 1 289 ? -4.738 -1.930 -5.540 1.00 95.44 289 ARG A C 1
ATOM 2220 O O . ARG A 1 289 ? -3.875 -1.885 -4.667 1.00 95.44 289 ARG A O 1
ATOM 2227 N N . LEU A 1 290 ? -4.575 -1.334 -6.723 1.00 94.44 290 LEU A N 1
ATOM 2228 C CA . LEU A 1 290 ? -3.409 -0.509 -7.052 1.00 94.44 290 LEU A CA 1
ATOM 2229 C C . LEU A 1 290 ? -3.434 0.854 -6.361 1.00 94.44 290 LEU A C 1
ATOM 2231 O O . LEU A 1 290 ? -2.367 1.332 -5.978 1.00 94.44 290 LEU A O 1
ATOM 2235 N N . GLU A 1 291 ? -4.611 1.463 -6.202 1.00 92.56 291 GLU A N 1
ATOM 2236 C CA . GLU A 1 291 ? -4.817 2.702 -5.446 1.00 92.56 291 GLU A CA 1
ATOM 2237 C C . GLU A 1 291 ? -4.523 2.454 -3.951 1.00 92.56 291 GLU A C 1
ATOM 2239 O O . GLU A 1 291 ? -3.701 3.161 -3.373 1.00 92.56 291 GLU A O 1
ATOM 2244 N N . GLU A 1 292 ? -5.066 1.391 -3.349 1.00 89.62 292 GLU A N 1
ATOM 2245 C CA . GLU A 1 292 ? -4.779 0.984 -1.962 1.00 89.62 292 GLU A CA 1
ATOM 2246 C C . GLU A 1 292 ? -3.298 0.646 -1.749 1.00 89.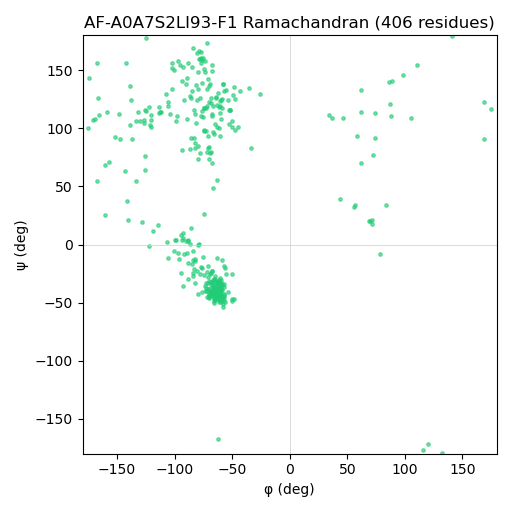62 292 GLU A C 1
ATOM 2248 O O . GLU A 1 292 ? -2.660 1.139 -0.817 1.00 89.62 292 GLU A O 1
ATOM 2253 N N . GLY A 1 293 ? -2.710 -0.146 -2.650 1.00 85.56 293 GLY A N 1
ATOM 2254 C CA . GLY A 1 293 ? -1.288 -0.481 -2.602 1.00 85.56 293 GLY A CA 1
ATOM 2255 C C . GLY A 1 293 ? -0.378 0.733 -2.810 1.00 85.56 293 GLY A C 1
ATOM 2256 O O . GLY A 1 293 ? 0.710 0.783 -2.242 1.00 85.56 293 GLY A O 1
ATOM 2257 N N . ALA A 1 294 ? -0.810 1.730 -3.592 1.00 84.50 294 ALA A N 1
ATOM 2258 C CA . ALA A 1 294 ? -0.076 2.985 -3.749 1.00 84.50 294 ALA A CA 1
ATOM 2259 C C . ALA A 1 294 ? -0.063 3.787 -2.442 1.00 84.50 294 ALA A C 1
ATOM 2261 O O . ALA A 1 294 ? 0.986 4.309 -2.073 1.00 84.50 294 ALA A O 1
ATOM 2262 N N . VAL A 1 295 ? -1.186 3.831 -1.719 1.00 74.69 295 VAL A N 1
ATOM 2263 C CA . VAL A 1 295 ? -1.274 4.483 -0.404 1.00 74.69 295 VAL A CA 1
ATOM 2264 C C . VAL A 1 295 ? -0.377 3.775 0.610 1.00 74.69 295 VAL A C 1
ATOM 2266 O O . VAL A 1 295 ? 0.365 4.439 1.323 1.00 74.69 295 VAL A O 1
ATOM 2269 N N . LEU A 1 296 ? -0.338 2.440 0.607 1.00 68.62 296 LEU A N 1
ATOM 2270 C CA . LEU A 1 296 ? 0.589 1.677 1.455 1.00 68.62 296 LEU A CA 1
ATOM 2271 C C . LEU A 1 296 ? 2.067 1.898 1.089 1.00 68.62 296 LEU A C 1
ATOM 2273 O O . LEU A 1 296 ? 2.933 1.766 1.949 1.00 68.62 296 LEU A O 1
ATOM 2277 N N . SER A 1 297 ? 2.365 2.234 -0.171 1.00 64.12 297 SER A N 1
ATOM 2278 C CA . SER A 1 297 ? 3.729 2.558 -0.609 1.00 64.12 297 SER A CA 1
ATOM 2279 C C . SER A 1 297 ? 4.138 4.012 -0.348 1.00 64.12 297 SER A C 1
ATOM 2281 O O . SER A 1 297 ? 5.322 4.269 -0.183 1.00 64.12 297 SER A O 1
ATOM 2283 N N . LEU A 1 298 ? 3.179 4.945 -0.308 1.00 59.78 298 LEU A N 1
ATOM 2284 C CA . LEU A 1 298 ? 3.410 6.383 -0.100 1.00 59.78 298 LEU A CA 1
ATOM 2285 C C . LEU A 1 298 ? 3.279 6.799 1.372 1.00 59.78 298 LEU A C 1
ATOM 2287 O O . LEU A 1 298 ? 3.863 7.796 1.770 1.00 59.78 298 LEU A O 1
ATOM 2291 N N . GLY A 1 299 ? 2.533 6.032 2.171 1.00 47.47 299 GLY A N 1
ATOM 2292 C CA . GLY A 1 299 ? 2.402 6.194 3.622 1.00 47.47 299 GLY A CA 1
ATOM 2293 C C . GLY A 1 299 ? 3.438 5.413 4.429 1.00 47.47 299 GLY A C 1
ATOM 2294 O O . GLY A 1 299 ? 3.399 5.438 5.655 1.00 47.47 299 GLY A O 1
ATOM 2295 N N . LYS A 1 300 ? 4.377 4.732 3.765 1.00 50.31 300 LYS A N 1
ATOM 2296 C CA . LYS A 1 300 ? 5.653 4.412 4.396 1.00 50.31 300 LYS A CA 1
ATOM 2297 C C . LYS A 1 300 ? 6.545 5.638 4.273 1.00 50.31 300 LYS A C 1
ATOM 2299 O O . LYS A 1 300 ? 7.325 5.759 3.333 1.00 50.31 300 LYS A O 1
ATOM 2304 N N . GLU A 1 301 ? 6.410 6.517 5.261 1.00 45.53 301 GLU A N 1
ATOM 2305 C CA . GLU A 1 301 ? 7.570 7.146 5.894 1.00 45.53 301 GLU A CA 1
ATOM 2306 C C . GLU A 1 301 ? 8.800 6.225 5.751 1.00 45.53 301 GLU A C 1
ATOM 2308 O O . GLU A 1 301 ? 8.703 5.011 6.004 1.00 45.53 301 GLU A O 1
ATOM 2313 N N . PRO A 1 302 ? 9.940 6.742 5.277 1.00 49.97 302 PRO A N 1
ATOM 2314 C CA . PRO A 1 302 ? 11.110 5.922 5.090 1.00 49.97 302 PRO A CA 1
ATOM 2315 C C . PRO A 1 302 ? 11.564 5.395 6.453 1.00 49.97 302 PRO A C 1
ATOM 2317 O O . PRO A 1 302 ? 11.986 6.132 7.329 1.00 49.97 302 PRO A O 1
ATOM 2320 N N . LEU A 1 303 ? 11.578 4.069 6.568 1.00 50.53 303 LEU A N 1
ATOM 2321 C CA . LEU A 1 303 ? 12.626 3.360 7.298 1.00 50.53 303 LEU A CA 1
ATOM 2322 C C . LEU A 1 303 ? 12.649 3.475 8.836 1.00 50.53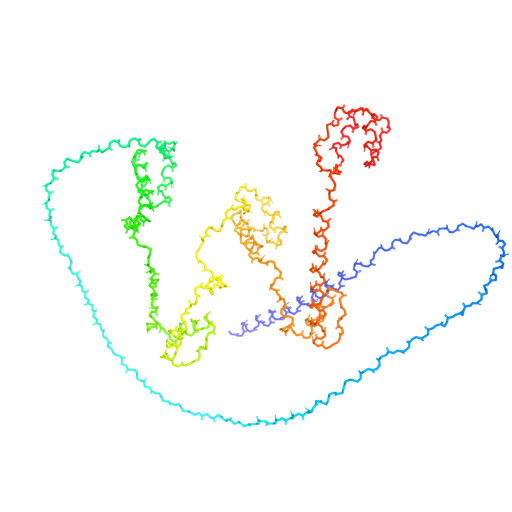 303 LEU A C 1
ATOM 2324 O O . LEU A 1 303 ? 13.671 3.124 9.426 1.00 50.53 303 LEU A O 1
ATOM 2328 N N . GLU A 1 304 ? 11.567 3.900 9.494 1.00 49.47 304 GLU A N 1
ATOM 2329 C CA . GLU A 1 304 ? 11.525 4.044 10.965 1.00 49.47 304 GLU A CA 1
ATOM 2330 C C . GLU A 1 304 ? 10.345 3.363 11.668 1.00 49.47 304 GLU A C 1
ATOM 2332 O O . GLU A 1 304 ? 10.170 3.525 12.875 1.00 49.47 304 GLU A O 1
ATOM 2337 N N . ASP A 1 305 ? 9.691 2.402 11.004 1.00 50.78 305 ASP A N 1
ATOM 2338 C CA . ASP A 1 305 ? 9.346 1.164 11.719 1.00 50.78 305 ASP A CA 1
ATOM 2339 C C . ASP A 1 305 ? 10.665 0.441 12.019 1.00 50.78 305 ASP A C 1
ATOM 2341 O O . ASP A 1 305 ? 11.035 -0.571 11.415 1.00 50.78 305 ASP A O 1
ATOM 2345 N N . ILE A 1 306 ? 11.416 1.050 12.936 1.00 55.84 306 ILE A N 1
ATOM 2346 C CA . ILE A 1 306 ? 12.452 0.457 13.749 1.00 55.84 306 ILE A CA 1
ATOM 2347 C C . ILE A 1 306 ? 11.814 -0.836 14.213 1.00 55.84 306 ILE A C 1
ATOM 2349 O O . ILE A 1 306 ? 10.928 -0.838 15.069 1.00 55.84 306 ILE A O 1
ATOM 2353 N N . LEU A 1 307 ? 12.196 -1.935 13.563 1.00 64.25 307 LEU A N 1
ATOM 2354 C CA . LEU A 1 307 ? 11.976 -3.261 14.094 1.00 64.25 307 LEU A CA 1
ATOM 2355 C C . LEU A 1 307 ? 12.515 -3.174 15.511 1.00 64.25 307 LEU A C 1
ATOM 2357 O O . LEU A 1 307 ? 13.725 -3.124 15.705 1.00 64.25 307 LEU A O 1
ATOM 2361 N N . ASP A 1 308 ? 11.616 -3.028 16.480 1.00 88.06 308 ASP A N 1
ATOM 2362 C CA . ASP A 1 308 ? 11.986 -2.863 17.871 1.00 88.06 308 ASP A CA 1
ATOM 2363 C C . ASP A 1 308 ? 12.507 -4.227 18.308 1.00 88.06 308 ASP A C 1
ATOM 2365 O O . ASP A 1 308 ? 11.774 -5.084 18.808 1.00 88.06 308 ASP A O 1
ATOM 2369 N N . PHE A 1 309 ? 13.785 -4.476 18.011 1.00 93.75 309 PHE A N 1
ATOM 2370 C CA . PHE A 1 309 ? 14.469 -5.746 18.210 1.00 93.75 309 PHE A CA 1
ATOM 2371 C C . PHE A 1 309 ? 14.388 -6.165 19.686 1.00 93.75 309 PHE A C 1
ATOM 2373 O O . PHE A 1 309 ? 14.497 -7.346 20.018 1.00 93.75 309 PHE A O 1
ATOM 2380 N N . ARG A 1 310 ? 14.097 -5.216 20.589 1.00 94.19 310 ARG A N 1
ATOM 2381 C CA . ARG A 1 310 ? 13.842 -5.456 22.012 1.00 94.19 310 ARG A CA 1
ATOM 2382 C C . ARG A 1 310 ? 12.598 -6.316 22.243 1.00 94.19 310 ARG A C 1
ATOM 2384 O O . ARG A 1 310 ? 12.616 -7.153 23.155 1.00 94.19 310 ARG A O 1
ATOM 2391 N N . LYS A 1 311 ? 11.563 -6.187 21.404 1.00 95.06 311 LYS A N 1
ATOM 2392 C CA . LYS A 1 311 ? 10.318 -6.974 21.474 1.00 95.06 311 LYS A CA 1
ATOM 2393 C C . LYS A 1 311 ? 10.463 -8.391 20.915 1.00 95.06 311 LYS A C 1
ATOM 2395 O O . LYS A 1 311 ? 9.742 -9.276 21.369 1.00 95.06 311 LYS A O 1
ATOM 2400 N N . MET A 1 312 ? 11.408 -8.635 20.004 1.00 95.62 312 MET A N 1
ATOM 2401 C CA . MET A 1 312 ? 11.617 -9.967 19.418 1.00 95.62 312 MET A CA 1
ATOM 2402 C C . MET A 1 312 ? 12.142 -10.978 20.441 1.00 95.62 312 MET A C 1
ATOM 2404 O O . MET A 1 312 ? 12.876 -10.647 21.383 1.00 95.62 312 MET A O 1
ATOM 2408 N N . ASN A 1 313 ? 11.785 -12.248 20.265 1.00 97.50 313 ASN A N 1
ATOM 2409 C CA . ASN A 1 313 ? 12.362 -13.330 21.056 1.00 97.50 313 ASN A CA 1
ATOM 2410 C C . ASN A 1 313 ? 13.778 -13.689 20.554 1.00 97.50 313 ASN A C 1
ATOM 2412 O O . ASN A 1 313 ? 14.220 -13.285 19.480 1.00 97.50 313 ASN A O 1
ATOM 2416 N N . LYS A 1 314 ? 14.540 -14.442 21.358 1.00 98.00 314 LYS A N 1
ATOM 2417 C CA . LYS A 1 314 ? 15.933 -14.783 21.015 1.00 98.00 314 LYS A CA 1
ATOM 2418 C C . LYS A 1 314 ? 16.037 -15.605 19.721 1.00 98.00 314 LYS A C 1
ATOM 2420 O O . LYS A 1 314 ? 17.035 -15.486 19.023 1.00 98.00 314 LYS A O 1
ATOM 2425 N N . THR A 1 315 ? 15.046 -16.441 19.416 1.00 97.81 315 THR A N 1
ATOM 2426 C CA . THR A 1 315 ? 15.016 -17.272 18.202 1.00 97.81 315 THR A CA 1
ATOM 2427 C C . THR A 1 315 ? 14.812 -16.432 16.942 1.00 97.81 315 THR A C 1
ATOM 2429 O O . THR A 1 315 ? 15.599 -16.560 16.012 1.00 97.81 315 THR A O 1
ATOM 2432 N N . GLU A 1 316 ? 13.865 -15.496 16.960 1.00 97.38 316 GLU A N 1
ATOM 2433 C CA . GLU A 1 316 ? 13.609 -14.533 15.881 1.00 97.38 316 GLU A CA 1
ATOM 2434 C C . GLU A 1 316 ? 14.834 -13.658 15.620 1.00 97.38 316 GLU A C 1
ATOM 2436 O O . GLU A 1 316 ? 15.210 -13.442 14.474 1.00 97.38 316 GLU A O 1
ATOM 2441 N N . LEU A 1 317 ? 15.515 -13.205 16.678 1.00 97.88 317 LEU A N 1
ATOM 2442 C CA . LEU A 1 317 ? 16.738 -12.413 16.537 1.00 97.88 317 LEU A CA 1
ATOM 2443 C C . LEU A 1 317 ? 17.857 -13.189 15.831 1.00 97.88 317 LEU A C 1
ATOM 2445 O O . LEU A 1 317 ? 18.567 -12.619 15.009 1.00 97.88 317 LEU A O 1
ATOM 2449 N N . ARG A 1 318 ? 18.006 -14.492 16.105 1.00 98.06 318 ARG A N 1
ATOM 2450 C CA . ARG A 1 318 ? 18.981 -15.338 15.395 1.00 98.06 318 ARG A CA 1
ATOM 2451 C C . ARG A 1 318 ? 18.622 -15.520 13.930 1.00 98.06 318 ARG A C 1
ATOM 2453 O O . ARG A 1 318 ? 19.504 -15.426 13.086 1.00 98.06 318 ARG A O 1
ATOM 2460 N N . GLU A 1 319 ? 17.344 -15.743 13.634 1.00 97.44 319 GLU A N 1
ATOM 2461 C CA . GLU A 1 319 ? 16.855 -15.837 12.257 1.00 97.44 319 GLU A CA 1
ATOM 2462 C C . GLU A 1 319 ? 17.106 -14.533 11.492 1.00 97.44 319 GLU A C 1
ATOM 2464 O O . GLU A 1 319 ? 17.604 -14.573 10.370 1.00 97.44 319 GLU A O 1
ATOM 2469 N N . GLN A 1 320 ? 16.861 -13.376 12.114 1.00 96.31 320 GLN A N 1
ATOM 2470 C CA . GLN A 1 320 ? 17.158 -12.068 11.523 1.00 96.31 320 GLN A CA 1
ATOM 2471 C C . GLN A 1 320 ? 18.661 -11.850 11.301 1.00 96.31 320 GLN A C 1
ATOM 2473 O O . GLN A 1 320 ? 19.047 -11.350 10.244 1.00 96.31 320 GLN A O 1
ATOM 2478 N N . CYS A 1 321 ? 19.520 -12.256 12.244 1.00 97.19 321 CYS A N 1
ATOM 2479 C CA . CYS A 1 321 ? 20.972 -12.225 12.042 1.00 97.19 321 CYS A CA 1
ATOM 2480 C C . CYS A 1 321 ? 21.394 -13.115 10.866 1.00 97.19 321 CYS A C 1
ATOM 2482 O O . CYS A 1 321 ? 22.119 -12.655 9.986 1.00 97.19 321 CYS A O 1
ATOM 2484 N N . ALA A 1 322 ? 20.896 -14.354 10.807 1.00 97.31 322 ALA A N 1
ATOM 2485 C CA . ALA A 1 322 ? 21.214 -15.303 9.743 1.00 97.31 322 ALA A CA 1
ATOM 2486 C C . ALA A 1 322 ? 20.750 -14.808 8.363 1.00 97.31 322 ALA A C 1
ATOM 2488 O O . ALA A 1 322 ? 21.512 -14.875 7.401 1.00 97.31 322 ALA A O 1
ATOM 2489 N N . LEU A 1 323 ? 19.542 -14.238 8.271 1.00 95.94 323 LEU A N 1
ATOM 2490 C CA . LEU A 1 323 ? 19.011 -13.632 7.042 1.00 95.94 323 LEU A CA 1
ATOM 2491 C C . LEU A 1 323 ? 19.897 -12.496 6.516 1.00 95.94 323 LEU A C 1
ATOM 2493 O O . LEU A 1 323 ? 20.019 -12.320 5.307 1.00 95.94 323 LEU A O 1
ATOM 2497 N N . ARG A 1 324 ? 20.529 -11.742 7.419 1.00 95.00 324 ARG A N 1
ATOM 2498 C CA . ARG A 1 324 ? 21.424 -10.621 7.095 1.00 95.00 324 ARG A CA 1
ATOM 2499 C C . ARG A 1 324 ? 22.894 -11.027 6.993 1.00 95.00 324 ARG A C 1
ATOM 2501 O O . ARG A 1 324 ? 23.745 -10.163 6.821 1.00 95.00 324 ARG A O 1
ATOM 2508 N N . SER A 1 325 ? 23.201 -12.323 7.089 1.00 96.62 325 SER A N 1
ATOM 2509 C CA . SER A 1 325 ? 24.575 -12.849 7.109 1.00 96.62 325 SER A CA 1
ATOM 2510 C C . SER A 1 325 ? 25.450 -12.262 8.233 1.00 96.62 325 SER A C 1
ATOM 2512 O O . SER A 1 325 ? 26.656 -12.092 8.074 1.00 96.62 325 SER A O 1
ATOM 2514 N N . ILE A 1 326 ? 24.845 -11.964 9.386 1.00 96.94 326 ILE A N 1
ATOM 2515 C CA . ILE A 1 326 ? 25.518 -11.506 10.609 1.00 96.94 326 ILE A CA 1
ATOM 2516 C C . ILE A 1 326 ? 25.655 -12.701 11.564 1.00 96.94 326 ILE A C 1
ATOM 2518 O O . ILE A 1 326 ? 24.801 -13.586 11.580 1.00 96.94 326 ILE A O 1
ATOM 2522 N N . GLY A 1 327 ? 26.696 -12.728 12.402 1.00 97.44 327 GLY A N 1
ATOM 2523 C CA . GLY A 1 327 ? 26.855 -13.775 13.419 1.00 97.44 327 GLY A CA 1
ATOM 2524 C C . GLY A 1 327 ? 25.619 -13.913 14.327 1.00 97.44 327 GLY A C 1
ATOM 2525 O O . GLY A 1 327 ? 25.212 -12.949 14.981 1.00 97.44 327 GLY A O 1
ATOM 2526 N N . ASP A 1 328 ? 25.054 -15.120 14.398 1.00 97.88 328 ASP A N 1
ATOM 2527 C CA . ASP A 1 328 ? 23.801 -15.480 15.089 1.00 97.88 328 ASP A CA 1
ATOM 2528 C C . ASP A 1 328 ? 24.017 -16.099 16.492 1.00 97.88 328 ASP A C 1
ATOM 2530 O O . ASP A 1 328 ? 23.081 -16.506 17.192 1.00 97.88 328 ASP A O 1
ATOM 2534 N N . THR A 1 329 ? 25.262 -16.162 16.958 1.00 97.94 329 THR A N 1
ATOM 2535 C CA . THR A 1 329 ? 25.620 -16.678 18.286 1.00 97.94 329 THR A CA 1
ATOM 2536 C C . THR A 1 329 ? 25.589 -15.574 19.350 1.00 97.94 329 THR A C 1
ATOM 2538 O O . THR A 1 329 ? 25.725 -14.397 19.036 1.00 97.94 329 THR A O 1
ATOM 2541 N N . GLY A 1 330 ? 25.402 -15.926 20.627 1.00 97.56 330 GLY A N 1
ATOM 2542 C CA . GLY A 1 330 ? 25.432 -14.953 21.734 1.00 97.56 330 GLY A CA 1
ATOM 2543 C C . GLY A 1 330 ? 24.150 -14.843 22.563 1.00 97.56 330 GLY A C 1
ATOM 2544 O O . GLY A 1 330 ? 23.225 -15.674 22.473 1.00 97.56 330 GLY A O 1
ATOM 2545 N N . ASN A 1 331 ? 24.125 -13.843 23.445 1.00 98.12 331 ASN A N 1
ATOM 2546 C CA . ASN A 1 331 ? 22.969 -13.496 24.277 1.00 98.12 331 ASN A CA 1
ATOM 2547 C C . ASN A 1 331 ? 21.977 -12.583 23.511 1.00 98.12 331 ASN A C 1
ATOM 2549 O O . ASN A 1 331 ? 22.261 -12.128 22.408 1.00 98.12 331 ASN A O 1
ATOM 2553 N N . LYS A 1 332 ? 20.768 -12.363 24.053 1.00 97.81 332 LYS A N 1
ATOM 2554 C CA . LYS A 1 332 ? 19.728 -11.567 23.364 1.00 97.81 332 LYS A CA 1
ATOM 2555 C C . LYS A 1 332 ? 20.190 -10.121 23.102 1.00 97.81 332 LYS A C 1
ATOM 2557 O O . LYS A 1 332 ? 19.914 -9.594 22.032 1.00 97.81 332 LYS A O 1
ATOM 2562 N N . ALA A 1 333 ? 20.900 -9.512 24.052 1.00 97.69 333 ALA A N 1
ATOM 2563 C CA . ALA A 1 333 ? 21.372 -8.133 23.945 1.00 97.69 333 ALA A CA 1
ATOM 2564 C C . ALA A 1 333 ? 22.439 -7.957 22.849 1.00 97.69 333 ALA A C 1
ATOM 2566 O O . ALA A 1 333 ? 22.376 -7.002 22.085 1.00 97.69 333 ALA A O 1
ATOM 2567 N N . GLU A 1 334 ? 23.370 -8.905 22.718 1.00 98.19 334 GLU A N 1
ATOM 2568 C CA . GLU A 1 334 ? 24.386 -8.917 21.660 1.00 98.19 334 GLU A CA 1
ATOM 2569 C C . GLU A 1 334 ? 23.766 -9.032 20.267 1.00 98.19 334 GLU A C 1
ATOM 2571 O O . GLU A 1 334 ? 24.195 -8.337 19.352 1.00 98.19 334 GLU A O 1
ATOM 2576 N N . LEU A 1 335 ? 22.747 -9.884 20.103 1.00 98.06 335 LEU A N 1
ATOM 2577 C CA . LEU A 1 335 ? 22.048 -10.032 18.823 1.00 98.06 335 LEU A CA 1
ATOM 2578 C C . LEU A 1 335 ? 21.319 -8.744 18.429 1.00 98.06 335 LEU A C 1
ATOM 2580 O O . LEU A 1 335 ? 21.423 -8.319 17.283 1.00 98.06 335 LEU A O 1
ATOM 2584 N N . ILE A 1 336 ? 20.632 -8.105 19.383 1.00 97.31 336 ILE A N 1
ATOM 2585 C CA . ILE A 1 336 ? 19.980 -6.804 19.173 1.00 97.31 336 ILE A CA 1
ATOM 2586 C C . ILE A 1 336 ? 21.014 -5.764 18.739 1.00 97.31 336 ILE A C 1
ATOM 2588 O O . ILE A 1 336 ? 20.842 -5.147 17.694 1.00 97.31 336 ILE A O 1
ATOM 2592 N N . LYS A 1 337 ? 22.120 -5.638 19.483 1.00 96.81 337 LYS A N 1
ATOM 2593 C CA . LYS A 1 337 ? 23.182 -4.673 19.184 1.00 96.81 337 LYS A CA 1
ATOM 2594 C C . LYS A 1 337 ? 23.756 -4.863 17.775 1.00 96.81 337 LYS A C 1
ATOM 2596 O O . LYS A 1 337 ? 23.896 -3.894 17.042 1.00 96.81 337 LYS A O 1
ATOM 2601 N N . ARG A 1 338 ? 24.036 -6.106 17.362 1.00 97.62 338 ARG A N 1
ATOM 2602 C CA . ARG A 1 338 ? 24.550 -6.394 16.009 1.00 97.62 338 ARG A CA 1
ATOM 2603 C C . ARG A 1 338 ? 23.543 -6.069 14.905 1.00 97.62 338 ARG A C 1
ATOM 2605 O O . ARG A 1 338 ? 23.940 -5.618 13.835 1.00 97.62 338 ARG A O 1
ATOM 2612 N N . LEU A 1 339 ? 22.255 -6.319 15.141 1.00 95.88 339 LEU A N 1
ATOM 2613 C CA . LEU A 1 339 ? 21.197 -5.969 14.191 1.00 95.88 339 LEU A CA 1
ATOM 2614 C C . LEU A 1 339 ? 21.043 -4.450 14.066 1.00 95.88 339 LEU A C 1
ATOM 2616 O O . LEU A 1 339 ? 20.932 -3.953 12.948 1.00 95.88 339 LEU A O 1
ATOM 2620 N N . GLU A 1 340 ? 21.096 -3.723 15.182 1.00 94.38 340 GLU A N 1
ATOM 2621 C CA . GLU A 1 340 ? 21.089 -2.256 15.210 1.00 94.38 340 GLU A CA 1
ATOM 2622 C C . GLU A 1 340 ? 22.309 -1.678 14.470 1.00 94.38 340 GLU A C 1
ATOM 2624 O O . GLU A 1 340 ? 22.146 -0.835 13.589 1.00 94.38 340 GLU A O 1
ATOM 2629 N N . GLU A 1 341 ? 23.518 -2.187 14.734 1.00 95.31 341 GLU A N 1
ATOM 2630 C CA . GLU A 1 341 ? 24.748 -1.782 14.032 1.00 95.31 341 GLU A CA 1
ATOM 2631 C C . GLU A 1 341 ? 24.674 -2.052 12.522 1.00 95.31 341 GLU A C 1
ATOM 2633 O O . GLU A 1 341 ? 25.054 -1.198 11.724 1.00 95.31 341 GLU A O 1
ATOM 2638 N N . ASN A 1 342 ? 24.143 -3.204 12.099 1.00 95.12 342 ASN A N 1
ATOM 2639 C CA . ASN A 1 342 ? 23.981 -3.517 10.678 1.00 95.12 342 ASN A CA 1
ATOM 2640 C C . ASN A 1 342 ? 22.981 -2.587 9.976 1.00 95.12 342 ASN A C 1
ATOM 2642 O O . ASN A 1 342 ? 23.214 -2.188 8.837 1.00 95.12 342 ASN A O 1
ATOM 2646 N N . VAL A 1 343 ? 21.886 -2.219 10.649 1.00 91.88 343 VAL A N 1
ATOM 2647 C CA . VAL A 1 343 ? 20.936 -1.224 10.129 1.00 91.88 343 VAL A CA 1
ATOM 2648 C C . VAL A 1 343 ? 21.611 0.142 9.996 1.00 91.88 343 VAL A C 1
ATOM 2650 O O . VAL A 1 343 ? 21.428 0.807 8.978 1.00 91.88 343 VAL A O 1
ATOM 2653 N N . GLN A 1 344 ? 22.424 0.540 10.977 1.00 89.81 344 GLN A N 1
ATOM 2654 C CA . GLN A 1 344 ? 23.163 1.801 10.943 1.00 89.81 344 GLN A CA 1
ATOM 2655 C C . GLN A 1 344 ? 24.198 1.838 9.807 1.00 89.81 344 GLN A C 1
ATOM 2657 O O . GLN A 1 344 ? 24.289 2.839 9.098 1.00 89.81 344 GLN A O 1
ATOM 2662 N N . LEU A 1 345 ? 24.938 0.744 9.594 1.00 91.00 345 LEU A N 1
ATOM 2663 C CA . LEU A 1 345 ? 25.903 0.616 8.495 1.00 91.00 345 LEU A CA 1
ATOM 2664 C C . LEU A 1 345 ? 25.221 0.717 7.126 1.00 91.00 345 LEU A C 1
ATOM 2666 O O . LEU A 1 345 ? 25.700 1.442 6.260 1.00 91.00 345 LEU A O 1
ATOM 2670 N N . GLY A 1 346 ? 24.064 0.069 6.955 1.00 86.19 346 GLY A N 1
ATOM 2671 C CA . GLY A 1 346 ? 23.290 0.171 5.717 1.00 86.19 346 GLY A CA 1
ATOM 2672 C C . GLY A 1 346 ? 22.826 1.599 5.401 1.00 86.19 346 GLY A C 1
ATOM 2673 O O . GLY A 1 346 ? 22.732 1.959 4.230 1.00 86.19 346 GLY A O 1
ATOM 2674 N N . ARG A 1 347 ? 22.577 2.434 6.423 1.00 84.06 347 ARG A N 1
ATOM 2675 C CA . ARG A 1 347 ? 22.282 3.866 6.228 1.00 84.06 347 ARG A CA 1
ATOM 2676 C C . ARG A 1 347 ? 23.523 4.636 5.767 1.00 84.06 347 ARG A C 1
ATOM 2678 O O . ARG A 1 347 ? 23.444 5.385 4.802 1.00 84.06 347 ARG A O 1
ATOM 2685 N N . GLN A 1 348 ? 24.674 4.397 6.395 1.00 84.69 348 GLN A N 1
ATOM 2686 C CA . GLN A 1 348 ? 25.925 5.075 6.034 1.00 84.69 348 GLN A CA 1
ATOM 2687 C C . GLN A 1 348 ? 26.392 4.751 4.610 1.00 84.69 348 GLN A C 1
ATOM 2689 O O . GLN A 1 348 ? 26.852 5.648 3.906 1.00 84.69 348 GLN A O 1
ATOM 2694 N N . GLU A 1 349 ? 26.255 3.500 4.163 1.00 84.12 349 GLU A N 1
ATOM 2695 C CA . GLU A 1 349 ? 26.584 3.124 2.781 1.00 84.12 349 GLU A CA 1
ATOM 2696 C C . GLU A 1 349 ? 25.673 3.824 1.764 1.00 84.12 349 GLU A C 1
ATOM 2698 O O . GLU A 1 349 ? 26.142 4.257 0.709 1.00 84.12 349 GLU A O 1
ATOM 2703 N N . TYR A 1 350 ? 24.386 3.983 2.088 1.00 75.50 350 TYR A N 1
ATOM 2704 C CA . TYR A 1 350 ? 23.444 4.693 1.228 1.00 75.50 350 TYR A CA 1
ATOM 2705 C C . TYR A 1 350 ? 23.807 6.177 1.102 1.00 75.50 350 TYR A C 1
ATOM 2707 O O . TYR A 1 350 ? 23.916 6.679 -0.017 1.00 75.50 350 TYR A O 1
ATOM 2715 N N . ASP A 1 351 ? 24.083 6.855 2.216 1.00 75.19 351 ASP A N 1
ATOM 2716 C CA . ASP A 1 351 ? 24.423 8.281 2.212 1.00 75.19 351 ASP A CA 1
ATOM 2717 C C . ASP A 1 351 ? 25.750 8.548 1.482 1.00 75.19 351 ASP A C 1
ATOM 2719 O O . ASP A 1 351 ? 25.819 9.427 0.622 1.00 75.19 351 ASP A O 1
ATOM 2723 N N . GLN A 1 352 ? 26.774 7.715 1.705 1.00 77.44 352 GLN A N 1
ATOM 2724 C CA . GLN A 1 352 ? 28.056 7.822 0.992 1.00 77.44 352 GLN A CA 1
ATOM 2725 C C . GLN A 1 352 ? 27.920 7.571 -0.515 1.00 77.44 352 GLN A C 1
ATOM 2727 O O . GLN A 1 352 ? 28.628 8.186 -1.316 1.00 77.44 352 GLN A O 1
ATOM 2732 N N . SER A 1 353 ? 27.002 6.691 -0.926 1.00 69.62 353 SER A N 1
ATOM 2733 C CA . SER A 1 353 ? 26.727 6.462 -2.347 1.00 69.62 353 SER A CA 1
ATOM 2734 C C . SER A 1 353 ? 25.978 7.623 -3.011 1.00 69.62 353 SER A C 1
ATOM 2736 O O . SER A 1 353 ? 26.092 7.798 -4.223 1.00 69.62 353 SER A O 1
ATOM 2738 N N . ASN A 1 354 ? 25.255 8.436 -2.235 1.00 62.81 354 ASN A N 1
ATOM 2739 C CA . ASN A 1 354 ? 24.443 9.539 -2.743 1.00 62.81 354 ASN A CA 1
ATOM 2740 C C . ASN A 1 354 ? 25.212 10.872 -2.764 1.00 62.81 354 ASN A C 1
ATOM 2742 O O . ASN A 1 354 ? 25.074 11.646 -3.710 1.00 62.81 354 ASN A O 1
ATOM 2746 N N . GLU A 1 355 ? 26.081 11.127 -1.780 1.00 59.50 355 GLU A N 1
ATOM 2747 C CA . GLU A 1 355 ? 26.909 12.344 -1.751 1.00 59.50 355 GLU A CA 1
ATOM 2748 C C . GLU A 1 355 ? 27.988 12.357 -2.842 1.00 59.50 355 GLU A C 1
ATOM 2750 O O . GLU A 1 355 ? 28.350 13.419 -3.347 1.00 59.50 355 GLU A O 1
ATOM 2755 N N . ASN A 1 356 ? 28.430 11.188 -3.316 1.00 52.00 356 ASN A N 1
ATOM 2756 C CA . ASN A 1 356 ? 29.407 11.107 -4.405 1.00 52.00 356 ASN A CA 1
ATOM 2757 C C . ASN A 1 356 ? 28.799 11.327 -5.810 1.00 52.00 356 ASN A C 1
ATOM 2759 O O . ASN A 1 356 ? 29.510 11.286 -6.813 1.00 52.00 356 ASN A O 1
ATOM 2763 N N . VAL A 1 357 ? 27.487 11.576 -5.901 1.00 54.81 357 VAL A N 1
ATOM 2764 C CA . VAL A 1 357 ? 26.803 11.978 -7.147 1.00 54.81 357 VAL A CA 1
ATOM 2765 C C . VAL A 1 357 ? 26.658 13.509 -7.234 1.00 54.81 357 VAL A C 1
ATOM 2767 O O . VAL A 1 357 ? 26.362 14.039 -8.304 1.00 54.81 357 VAL A O 1
ATOM 2770 N N . GLY A 1 358 ? 26.899 14.236 -6.134 1.00 50.94 358 GLY A N 1
ATOM 2771 C CA . GLY A 1 358 ? 26.574 15.660 -6.015 1.00 50.94 358 GLY A CA 1
ATOM 2772 C C . GLY A 1 358 ? 27.642 16.658 -6.474 1.00 50.94 358 GLY A C 1
ATOM 2773 O O . GLY A 1 358 ? 27.264 17.732 -6.928 1.00 50.94 358 GLY A O 1
ATOM 2774 N N . ASP A 1 359 ? 28.942 16.340 -6.387 1.00 48.09 359 ASP A N 1
ATOM 2775 C CA . ASP A 1 359 ? 29.983 17.390 -6.487 1.00 48.09 359 ASP A CA 1
ATOM 2776 C C . ASP A 1 359 ? 31.237 17.000 -7.294 1.00 48.09 359 ASP A C 1
ATOM 2778 O O . ASP A 1 359 ? 32.317 17.576 -7.175 1.00 48.09 359 ASP A O 1
ATOM 2782 N N . SER A 1 360 ? 31.118 15.994 -8.160 1.00 45.41 360 SER A N 1
ATOM 2783 C CA . SER A 1 360 ? 32.164 15.630 -9.131 1.00 45.41 360 SER A CA 1
ATOM 2784 C C . SER A 1 360 ? 31.580 15.215 -10.479 1.00 45.41 360 SER A C 1
ATOM 2786 O O . SER A 1 360 ? 32.106 14.341 -11.161 1.00 45.41 360 SER A O 1
ATOM 2788 N N . ILE A 1 361 ? 30.507 15.886 -10.903 1.00 44.81 361 ILE A N 1
ATOM 2789 C CA . ILE A 1 361 ? 30.232 16.051 -12.332 1.00 44.81 361 ILE A CA 1
ATOM 2790 C C . ILE A 1 361 ? 30.858 17.386 -12.729 1.00 44.81 361 ILE A C 1
ATOM 2792 O O . ILE A 1 361 ? 30.198 18.414 -12.867 1.00 44.81 361 ILE A O 1
ATOM 2796 N N . SER A 1 362 ? 32.173 17.355 -12.960 1.00 45.88 362 SER A N 1
ATOM 2797 C CA . SER A 1 362 ? 32.677 18.084 -14.116 1.00 45.88 362 SER A CA 1
ATOM 2798 C C . SER A 1 362 ? 31.809 17.662 -15.298 1.00 45.88 362 SER A C 1
ATOM 2800 O O . SER A 1 362 ? 31.593 16.466 -15.495 1.00 45.88 362 SER A O 1
ATOM 2802 N N . LEU A 1 363 ? 31.270 18.633 -16.027 1.00 45.78 363 LEU A N 1
ATOM 2803 C CA . LEU A 1 363 ? 30.427 18.467 -17.211 1.00 45.78 363 LEU A CA 1
ATOM 2804 C C . LEU A 1 363 ? 31.174 17.789 -18.379 1.00 45.78 363 LEU A C 1
ATOM 2806 O O . LEU A 1 363 ? 31.200 18.316 -19.485 1.00 45.78 363 LEU A O 1
ATOM 2810 N N . ASP A 1 364 ? 31.742 16.608 -18.165 1.00 48.12 364 ASP A N 1
ATOM 2811 C CA . ASP A 1 364 ? 32.157 15.709 -19.230 1.00 48.12 364 ASP A CA 1
ATOM 2812 C C . ASP A 1 364 ? 30.948 14.847 -19.609 1.00 48.12 364 ASP A C 1
ATOM 2814 O O . ASP A 1 364 ? 30.733 13.732 -19.132 1.00 48.12 364 ASP A O 1
ATOM 2818 N N . GLU A 1 365 ? 30.101 15.448 -20.449 1.00 55.19 365 GLU A N 1
ATOM 2819 C CA . GLU A 1 365 ? 29.639 14.852 -21.712 1.00 55.19 365 GLU A CA 1
ATOM 2820 C C . GLU A 1 365 ? 29.239 13.363 -21.715 1.00 55.19 365 GLU A C 1
ATOM 2822 O O . GLU A 1 365 ? 29.460 12.646 -22.690 1.00 55.19 365 GLU A O 1
ATOM 2827 N N . SER A 1 366 ? 28.579 12.862 -20.673 1.00 54.28 366 SER A N 1
ATOM 2828 C CA . SER A 1 366 ? 28.106 11.477 -20.659 1.00 54.28 366 SER A CA 1
ATOM 2829 C C . SER A 1 366 ? 26.590 11.379 -20.476 1.00 54.28 366 SER A C 1
ATOM 2831 O O . SER A 1 366 ? 26.033 11.460 -19.390 1.00 54.28 366 SER A O 1
ATOM 2833 N N . ASN A 1 367 ? 25.942 11.105 -21.613 1.00 51.34 367 ASN A N 1
ATOM 2834 C CA . ASN A 1 367 ? 24.662 10.403 -21.747 1.00 51.34 367 ASN A CA 1
ATOM 2835 C C . ASN A 1 367 ? 23.353 11.177 -21.580 1.00 51.34 367 ASN A C 1
ATOM 2837 O O . ASN A 1 367 ? 22.318 10.578 -21.292 1.00 51.34 367 ASN A O 1
ATOM 2841 N N . ASN A 1 368 ? 23.328 12.441 -21.999 1.00 45.53 368 ASN A N 1
ATOM 2842 C CA . ASN A 1 368 ? 22.126 12.947 -22.663 1.00 45.53 368 ASN A CA 1
ATOM 2843 C C . ASN A 1 368 ? 22.153 12.469 -24.128 1.00 45.53 368 ASN A C 1
ATOM 2845 O O . ASN A 1 368 ? 22.501 13.211 -25.046 1.00 45.53 368 ASN A O 1
ATOM 2849 N N . LEU A 1 369 ? 21.891 11.172 -24.338 1.00 55.47 369 LEU A N 1
ATOM 2850 C CA . LEU A 1 369 ? 21.794 10.558 -25.665 1.00 55.47 369 LEU A CA 1
ATOM 2851 C C . LEU A 1 369 ? 20.540 11.097 -26.355 1.00 55.47 369 LEU A C 1
ATOM 2853 O O . LEU A 1 369 ? 19.504 10.436 -26.437 1.00 55.47 369 LEU A O 1
ATOM 2857 N N . SER A 1 370 ? 20.653 12.313 -26.894 1.00 58.19 370 SER A N 1
ATOM 2858 C CA . SER A 1 370 ? 19.807 12.715 -28.006 1.00 58.19 370 SER A CA 1
ATOM 2859 C C . SER A 1 370 ? 19.860 11.579 -29.039 1.00 58.19 370 SER A C 1
ATOM 2861 O O . SER A 1 370 ? 20.948 11.033 -29.265 1.00 58.19 370 SER A O 1
ATOM 2863 N N . PRO A 1 371 ? 18.723 11.162 -29.616 1.00 77.50 371 PRO A N 1
ATOM 2864 C CA . PRO A 1 371 ? 18.683 10.055 -30.560 1.00 77.50 371 PRO A CA 1
ATOM 2865 C C . PRO A 1 371 ? 19.738 10.252 -31.652 1.00 77.50 371 PRO A C 1
ATOM 2867 O O . PRO A 1 371 ? 19.596 11.121 -32.515 1.00 77.50 371 PRO A O 1
ATOM 2870 N N . VAL A 1 372 ? 20.826 9.477 -31.590 1.00 85.38 372 VAL A N 1
ATOM 2871 C CA . VAL A 1 372 ? 21.938 9.610 -32.531 1.00 85.38 372 VAL A CA 1
ATOM 2872 C C . VAL A 1 372 ? 21.386 9.323 -33.920 1.00 85.38 372 VAL A C 1
ATOM 2874 O O . VAL A 1 372 ? 20.873 8.239 -34.201 1.00 85.38 372 VAL A O 1
ATOM 2877 N N . ASN A 1 373 ? 21.453 10.314 -34.806 1.00 93.12 373 ASN A N 1
ATOM 2878 C CA . ASN A 1 373 ? 20.923 10.180 -36.154 1.00 93.12 373 ASN A CA 1
ATOM 2879 C C . ASN A 1 373 ? 21.898 9.375 -37.029 1.00 93.12 373 ASN A C 1
ATOM 2881 O O . ASN A 1 373 ? 22.635 9.923 -37.852 1.00 93.12 373 ASN A O 1
ATOM 2885 N N . TYR A 1 374 ? 21.873 8.049 -36.878 1.00 95.38 374 TYR A N 1
ATOM 2886 C CA . TYR A 1 374 ? 22.728 7.111 -37.614 1.00 95.38 374 TYR A CA 1
ATOM 2887 C C . TYR A 1 374 ? 22.612 7.241 -39.144 1.00 95.38 374 TYR A C 1
ATOM 2889 O O . TYR A 1 374 ? 23.527 6.856 -39.872 1.00 95.38 374 TYR A O 1
ATOM 2897 N N . LYS A 1 375 ? 21.527 7.829 -39.671 1.00 94.88 375 LYS A N 1
ATOM 2898 C CA . LYS A 1 375 ? 21.366 8.049 -41.120 1.00 94.88 375 LYS A CA 1
ATOM 2899 C C . LYS A 1 375 ? 22.358 9.081 -41.669 1.00 94.88 375 LYS A C 1
ATOM 2901 O O . LYS A 1 375 ? 22.803 8.943 -42.813 1.00 94.88 375 LYS A O 1
ATOM 2906 N N . ALA A 1 376 ? 22.726 10.078 -40.864 1.00 95.25 376 ALA A N 1
ATOM 2907 C CA . ALA A 1 376 ? 23.636 11.150 -41.265 1.00 95.25 376 ALA A CA 1
ATOM 2908 C C . ALA A 1 376 ? 25.123 10.743 -41.199 1.00 95.25 376 ALA A C 1
ATOM 2910 O O . ALA A 1 376 ? 25.938 11.301 -41.929 1.00 95.25 376 ALA A O 1
ATOM 2911 N N . MET A 1 377 ? 25.471 9.734 -40.395 1.00 96.19 377 MET A N 1
ATOM 2912 C CA . MET A 1 377 ? 26.860 9.310 -40.162 1.00 96.19 377 MET A CA 1
ATOM 2913 C C . MET A 1 377 ? 27.525 8.698 -41.401 1.00 96.19 377 MET A C 1
ATOM 2915 O O . MET A 1 377 ? 26.863 8.144 -42.288 1.00 96.19 377 MET A O 1
ATOM 2919 N N . LYS A 1 378 ? 28.858 8.759 -41.477 1.00 97.56 378 LYS A N 1
ATOM 2920 C CA . LYS A 1 378 ? 29.637 8.097 -42.539 1.00 97.56 378 LYS A CA 1
ATOM 2921 C C . LYS A 1 378 ? 29.745 6.591 -42.276 1.00 97.56 378 LYS A C 1
ATOM 2923 O O . LYS A 1 378 ? 29.659 6.125 -41.146 1.00 97.56 378 LYS A O 1
ATOM 2928 N N . VAL A 1 379 ? 29.976 5.801 -43.330 1.00 97.19 379 VAL A N 1
ATOM 2929 C CA . VAL A 1 379 ? 30.096 4.328 -43.223 1.00 97.19 379 VAL A CA 1
ATOM 2930 C C . VAL A 1 379 ? 31.223 3.906 -42.273 1.00 97.19 379 VAL A C 1
ATOM 2932 O O . VAL A 1 379 ? 31.081 2.918 -41.560 1.00 97.19 379 VAL A O 1
ATOM 2935 N N . SER A 1 380 ? 32.329 4.650 -42.239 1.00 96.62 380 SER A N 1
ATOM 2936 C CA . SER A 1 380 ? 33.446 4.404 -41.320 1.00 96.62 380 SER A CA 1
ATOM 2937 C C . SER A 1 380 ? 33.046 4.566 -39.851 1.00 96.62 380 SER A C 1
ATOM 2939 O O . SER A 1 380 ? 33.381 3.711 -39.037 1.00 96.62 380 SER A O 1
ATOM 2941 N N . GLU A 1 381 ? 32.294 5.618 -39.526 1.00 96.94 381 G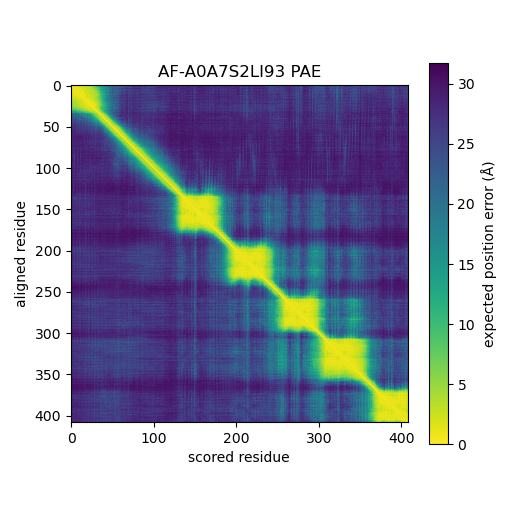LU A N 1
ATOM 2942 C CA . GLU A 1 381 ? 31.819 5.913 -38.166 1.00 96.94 381 GLU A CA 1
ATOM 2943 C C . GLU A 1 381 ? 30.788 4.872 -37.715 1.00 96.94 381 GLU A C 1
ATOM 2945 O O . GLU A 1 381 ? 30.877 4.340 -36.613 1.00 96.94 381 GLU A O 1
ATOM 2950 N N . LEU A 1 382 ? 29.872 4.486 -38.610 1.00 97.62 382 LEU A N 1
ATOM 2951 C CA . LEU A 1 382 ? 28.903 3.419 -38.347 1.00 97.62 382 LEU A CA 1
ATOM 2952 C C . LEU A 1 382 ? 29.591 2.082 -38.030 1.00 97.62 382 LEU A C 1
ATOM 2954 O O . LEU A 1 382 ? 29.174 1.372 -37.123 1.00 97.62 382 LEU A O 1
ATOM 2958 N N . ARG A 1 383 ? 30.681 1.740 -38.730 1.00 97.50 383 ARG A N 1
ATOM 2959 C CA . ARG A 1 383 ? 31.460 0.519 -38.454 1.00 97.50 383 ARG A CA 1
ATOM 2960 C C . ARG A 1 383 ? 32.161 0.562 -37.097 1.00 97.50 383 ARG A C 1
ATOM 2962 O O . ARG A 1 383 ? 32.251 -0.472 -36.439 1.00 97.50 383 ARG A O 1
ATOM 2969 N N . GLN A 1 384 ? 32.662 1.727 -36.687 1.00 96.75 384 GLN A N 1
ATOM 2970 C CA . GLN A 1 384 ? 33.256 1.903 -35.360 1.00 96.75 384 GLN A CA 1
ATOM 2971 C C . GLN A 1 384 ? 32.208 1.720 -34.265 1.00 96.75 384 GLN A C 1
ATOM 2973 O O . GLN A 1 384 ? 32.467 1.013 -33.294 1.00 96.75 384 GLN A O 1
ATOM 2978 N N . GLU A 1 385 ? 31.016 2.282 -34.453 1.00 96.25 385 GLU A N 1
ATOM 2979 C CA . GLU A 1 385 ? 29.926 2.147 -33.490 1.00 96.25 385 GLU A CA 1
ATOM 2980 C C . GLU A 1 385 ? 29.421 0.698 -33.403 1.00 96.25 385 GLU A C 1
ATOM 2982 O O . GLU A 1 385 ? 29.251 0.171 -32.305 1.00 96.25 385 GLU A O 1
ATOM 2987 N N . CYS A 1 386 ? 29.321 -0.009 -34.537 1.00 96.25 386 CYS A N 1
ATOM 2988 C CA . CYS A 1 386 ? 29.063 -1.452 -34.551 1.00 96.25 386 CYS A CA 1
ATOM 2989 C C . CYS A 1 386 ? 30.127 -2.229 -33.762 1.00 96.25 386 CYS A C 1
ATOM 2991 O O . CYS A 1 386 ? 29.780 -3.102 -32.972 1.00 96.25 386 CYS A O 1
ATOM 2993 N N . LYS A 1 387 ? 31.416 -1.893 -33.918 1.00 97.00 387 LYS A N 1
ATOM 2994 C CA . LYS A 1 387 ? 32.513 -2.552 -33.189 1.00 97.00 387 LYS A CA 1
ATOM 2995 C C . LYS A 1 387 ? 32.408 -2.341 -31.677 1.00 97.00 387 LYS A C 1
ATOM 2997 O O . LYS A 1 387 ? 32.633 -3.292 -30.935 1.00 97.00 387 LYS A O 1
ATOM 3002 N N . LYS A 1 388 ? 32.043 -1.136 -31.224 1.00 95.19 388 LYS A N 1
ATOM 3003 C CA . LYS A 1 388 ? 31.815 -0.852 -29.795 1.00 95.19 388 LYS A CA 1
ATOM 3004 C C . LYS A 1 388 ? 30.686 -1.705 -29.215 1.00 95.19 388 LYS A C 1
ATOM 3006 O O . LYS A 1 388 ? 30.788 -2.141 -28.077 1.00 95.19 388 LYS A O 1
ATOM 3011 N N . ARG A 1 389 ? 29.644 -1.974 -30.010 1.00 94.38 389 ARG A N 1
ATOM 3012 C CA . ARG A 1 389 ? 28.493 -2.808 -29.625 1.00 94.38 389 ARG A CA 1
ATOM 3013 C C . ARG A 1 389 ? 28.669 -4.305 -29.909 1.00 94.38 389 ARG A C 1
ATOM 3015 O O . ARG A 1 389 ? 27.737 -5.070 -29.700 1.00 94.38 389 ARG A O 1
ATOM 3022 N N . GLY A 1 390 ? 29.832 -4.737 -30.404 1.00 95.44 390 GLY A N 1
ATOM 3023 C CA . GLY A 1 390 ? 30.087 -6.146 -30.730 1.00 95.44 390 GLY A CA 1
ATOM 3024 C C . GLY A 1 390 ? 29.351 -6.670 -31.973 1.00 95.44 390 GLY A C 1
ATOM 3025 O O . GLY A 1 390 ? 29.180 -7.877 -32.115 1.00 95.44 390 GLY A O 1
ATOM 3026 N N . ILE A 1 391 ? 28.921 -5.790 -32.882 1.00 97.00 391 ILE A N 1
ATOM 3027 C CA . ILE A 1 391 ? 28.227 -6.143 -34.129 1.00 97.00 391 ILE A CA 1
ATOM 3028 C C . ILE A 1 391 ? 29.253 -6.317 -35.262 1.00 97.00 391 ILE A C 1
ATOM 3030 O O . ILE A 1 391 ? 30.008 -5.393 -35.585 1.00 97.00 391 ILE A O 1
ATOM 3034 N N . GLU A 1 392 ? 29.256 -7.483 -35.914 1.00 97.19 392 GLU A N 1
ATOM 3035 C CA . GLU A 1 392 ? 30.116 -7.762 -37.072 1.00 97.19 392 GLU A CA 1
ATOM 3036 C C . GLU A 1 392 ? 29.709 -6.882 -38.264 1.00 97.19 392 GLU A C 1
ATOM 3038 O O . GLU A 1 392 ? 28.580 -6.932 -38.748 1.00 97.19 392 GLU A O 1
ATOM 3043 N N . SER A 1 393 ? 30.632 -6.044 -38.743 1.00 97.25 393 SER A N 1
ATOM 3044 C CA . SER A 1 393 ? 30.316 -5.024 -39.752 1.00 97.25 393 SER A CA 1
ATOM 3045 C C . SER A 1 393 ? 30.826 -5.361 -41.156 1.00 97.25 393 SER A C 1
ATOM 3047 O O . SER A 1 393 ? 30.483 -4.672 -42.125 1.00 97.25 393 SER A O 1
ATOM 3049 N N . ARG A 1 394 ? 31.687 -6.374 -41.313 1.00 96.75 394 ARG A N 1
ATOM 3050 C CA . ARG A 1 394 ? 32.398 -6.656 -42.571 1.00 96.75 394 ARG A CA 1
ATOM 3051 C C . ARG A 1 394 ? 31.424 -7.002 -43.706 1.00 96.75 394 ARG A C 1
ATOM 3053 O O . ARG A 1 394 ? 30.532 -7.819 -43.544 1.00 96.75 394 ARG A O 1
ATOM 3060 N N . GLY A 1 395 ? 31.581 -6.347 -44.860 1.00 96.94 395 GLY A N 1
ATOM 3061 C CA . GLY A 1 395 ? 30.729 -6.570 -46.040 1.00 96.94 395 GLY A CA 1
ATOM 3062 C C . GLY A 1 395 ? 29.345 -5.900 -46.019 1.00 96.94 395 GLY A C 1
ATOM 3063 O O . GLY A 1 395 ? 28.684 -5.882 -47.051 1.00 96.94 395 GLY A O 1
ATOM 3064 N N . LEU A 1 396 ? 28.920 -5.295 -44.902 1.00 97.19 396 LEU A N 1
ATOM 3065 C CA . LEU A 1 396 ? 27.614 -4.631 -44.821 1.00 97.19 396 LEU A CA 1
ATOM 3066 C C . LEU A 1 396 ? 27.589 -3.267 -45.531 1.00 97.19 396 LEU A C 1
ATOM 3068 O O . LEU A 1 396 ? 28.520 -2.460 -45.413 1.00 97.19 396 LEU A O 1
ATOM 3072 N N . LEU A 1 397 ? 26.488 -2.991 -46.231 1.00 97.81 397 LEU A N 1
ATOM 3073 C CA . LEU A 1 397 ? 26.182 -1.684 -46.820 1.00 97.81 397 LEU A CA 1
ATOM 3074 C C . LEU A 1 397 ? 25.736 -0.683 -45.738 1.00 97.81 397 LEU A C 1
ATOM 3076 O O . LEU A 1 397 ? 25.281 -1.072 -44.663 1.00 97.81 397 LEU A O 1
ATOM 3080 N N . LYS A 1 398 ? 25.805 0.626 -46.032 1.00 97.88 398 LYS A N 1
ATOM 3081 C CA . LYS A 1 398 ? 25.448 1.702 -45.079 1.00 97.88 398 LYS A CA 1
ATOM 3082 C C . LYS A 1 398 ? 24.075 1.493 -44.428 1.00 97.88 398 LYS A C 1
ATOM 3084 O O . LYS A 1 398 ? 23.955 1.604 -43.215 1.00 97.88 398 LYS A O 1
ATOM 3089 N N . ALA A 1 399 ? 23.059 1.168 -45.228 1.00 97.25 399 ALA A N 1
ATOM 3090 C CA . ALA A 1 399 ? 21.700 0.956 -44.732 1.00 97.25 399 ALA A CA 1
ATOM 3091 C C . ALA A 1 399 ? 21.614 -0.221 -43.743 1.00 97.25 399 ALA A C 1
ATOM 3093 O O . ALA A 1 399 ? 20.945 -0.106 -42.724 1.00 97.25 399 ALA A O 1
ATOM 3094 N N . GLN A 1 400 ? 22.350 -1.309 -43.999 1.00 97.69 400 GLN A N 1
ATOM 3095 C CA . GLN A 1 400 ? 22.384 -2.486 -43.124 1.00 97.69 400 GLN A CA 1
ATOM 3096 C C . GLN A 1 400 ? 23.084 -2.189 -41.794 1.00 97.69 400 GLN A C 1
ATOM 3098 O O . GLN A 1 400 ? 22.628 -2.654 -40.757 1.00 97.69 400 GLN A O 1
ATOM 3103 N N . LEU A 1 401 ? 24.144 -1.372 -41.808 1.00 97.88 401 LEU A N 1
ATO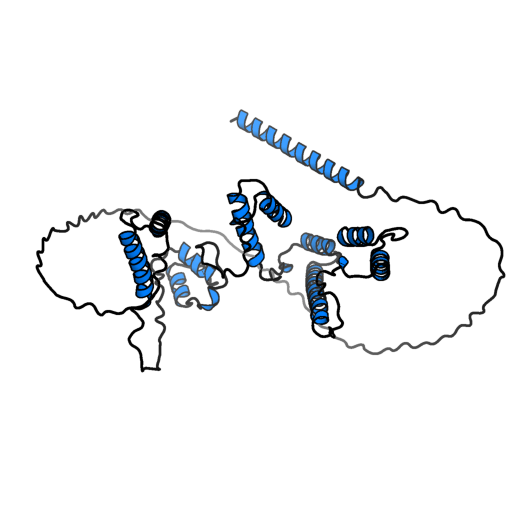M 3104 C CA . LEU A 1 401 ? 24.812 -0.915 -40.584 1.00 97.88 401 LEU A CA 1
ATOM 3105 C C . LEU A 1 401 ? 23.885 -0.051 -39.721 1.00 97.88 401 LEU A C 1
ATOM 3107 O O . LEU A 1 401 ? 23.816 -0.242 -38.513 1.00 97.88 401 LEU A O 1
ATOM 3111 N N . VAL A 1 402 ? 23.133 0.863 -40.344 1.00 97.25 402 VAL A N 1
ATOM 3112 C CA . VAL A 1 402 ? 22.139 1.692 -39.641 1.00 97.25 402 VAL A CA 1
ATOM 3113 C C . VAL A 1 402 ? 21.023 0.828 -39.049 1.00 97.25 402 VAL A C 1
ATOM 3115 O O . VAL A 1 402 ? 20.660 1.020 -37.894 1.00 97.25 402 VAL A O 1
ATOM 3118 N N . SER A 1 403 ? 20.500 -0.142 -39.805 1.00 96.19 403 SER A N 1
ATOM 3119 C CA . SER A 1 403 ? 19.486 -1.076 -39.300 1.00 96.19 403 SER A CA 1
ATOM 3120 C C . SER A 1 403 ? 20.008 -1.943 -38.154 1.00 96.19 403 SER A C 1
ATOM 3122 O O . SER A 1 403 ? 19.283 -2.142 -37.186 1.00 96.19 403 SER A O 1
ATOM 3124 N N . ALA A 1 404 ? 21.254 -2.417 -38.230 1.00 96.31 404 ALA A N 1
ATOM 3125 C CA . ALA A 1 404 ? 21.866 -3.211 -37.168 1.00 96.31 404 ALA A CA 1
ATOM 3126 C C . ALA A 1 404 ? 22.046 -2.406 -35.869 1.00 96.31 404 ALA A C 1
ATOM 3128 O O . ALA A 1 404 ? 21.788 -2.935 -34.798 1.00 96.31 404 ALA A O 1
ATOM 3129 N N . LEU A 1 405 ? 22.422 -1.124 -35.956 1.00 95.31 405 LEU A N 1
ATOM 3130 C CA . LEU A 1 405 ? 22.590 -0.240 -34.791 1.00 95.31 405 LEU A CA 1
ATOM 3131 C C . LEU A 1 405 ? 21.275 0.232 -34.163 1.00 95.31 405 LEU A C 1
ATOM 3133 O O . LEU A 1 405 ? 21.253 0.571 -32.986 1.00 95.31 405 LEU A O 1
ATOM 3137 N N . LEU A 1 406 ? 20.194 0.296 -34.942 1.00 94.06 406 LEU A N 1
ATOM 3138 C CA . LEU A 1 406 ? 18.861 0.620 -34.426 1.00 94.06 406 LEU A CA 1
ATOM 3139 C C . LEU A 1 406 ? 18.137 -0.603 -33.845 1.00 94.06 406 LEU A C 1
ATOM 3141 O O . LEU A 1 406 ? 17.191 -0.432 -33.082 1.00 94.06 406 LEU A O 1
ATOM 3145 N N . GLY A 1 407 ? 18.540 -1.814 -34.242 1.00 88.25 407 GLY A N 1
ATOM 3146 C CA . GLY A 1 407 ? 17.945 -3.073 -33.788 1.00 88.25 407 GLY A CA 1
ATOM 3147 C C . GLY A 1 407 ? 18.686 -3.772 -32.644 1.00 88.25 407 GLY A C 1
ATOM 3148 O O . GLY A 1 407 ? 18.175 -4.775 -32.153 1.00 88.25 407 GLY A O 1
ATOM 3149 N N . ALA A 1 408 ? 19.863 -3.274 -32.253 1.00 76.00 408 ALA A N 1
ATOM 3150 C CA . ALA A 1 408 ? 20.709 -3.788 -31.174 1.00 76.00 408 ALA A CA 1
ATOM 3151 C C . ALA A 1 408 ? 20.838 -2.752 -30.058 1.00 76.00 408 ALA A C 1
ATOM 3153 O O . ALA A 1 408 ? 20.636 -3.144 -28.890 1.00 76.00 408 ALA A O 1
#